Protein AF-A0A7J6SLQ9-F1 (afdb_monomer_lite)

Foldseek 3Di:
DDDDDDDDDDDDDDDDDDDDDDDDDPPVVVVVVVVVVVVVVVVVVVPPPDPVVPLLVVVVPPPDPPALQVLLCVLPVDDFLALCVLLSHLLVDDDDPVRSVVSLVSSCCSLPPVNRPHPRSVVSNVSSVVSNVQCPPPVNVCCCNVPLLVVLLVVLLVVQVVVQVVCVVVVHHRDDSDDSVSSVSSVVSSRVVSVVVVVVVVVVVVVVVVVVVVVVVVVVVVVVVVVVVVVVVVVVVVCPVVVVVVVVVVVVCVVVVVPPPPPPPDDDDPPPCPDDDDDDDDDDDDDDDDDDDDDDDDDDDDDDDDDDDDDDDDDDDDPDDDDDLLVQFFKKKKAQADFPDDLVNVQVLVVVQDVDRFDSVQKAFQAALVRTGLRMIMGGDSPGDQVSSQVSDDPRMHMDTDGPLSVVLVVLLSVLRRCQVVLLVVLLVVCVVNLLQKKKKAFAAQSDALVVVQVCLCVFQVFGADSSQKHFDADGSSRTHRMIIGRGPDSVSSVSCQVRQDQDWDANHNVPPPPRGTIGMHIDSDDDQDQDPDPDRPDPPPDDDDDDDD

Radius of gyration: 41.68 Å; chains: 1; bounding box: 118×100×103 Å

pLDDT: mean 72.01, std 23.41, range [25.25, 95.94]

Secondary structure (DSSP, 8-state):
--------------------------SHHHHHHHHHHHHHHHHHHHH---GGGGTGGGTT-SS-TT-HHHHHHHHHHS--S-HHHHHT--TTS---HHHHHHHHHHHHHHT-TTT---TTHHHHHHHHHHHHHHHH-HHHHHIIIIIIHHHHHHHHHHHHHHHHHHHHHTTPPPPPSSSHHHHHHHHHHHHHHHHHHHHHHHHHHHHHHHHHHHHHHHHHHHHHHHHHHHHHHHHHHHTHHHHHHHHHHHHHHHHTT------SS----------------------------------PPPPPPP------------------GGGG--EEEEES--TT--HHHHHHHHHTT--S---GGGEEEEE-TTS-EEEEEEEE-SSS-HHHHHTTS-TT-EEEEE-HHHHHHHHHHHHHHHTHHHHHHHHHHHTTT-GGGEEEEES--TT--HHHHHHHHHHHH-----GGGEEEEE-GGGPEEEEEEEE-SSHHHHHHHHHH-SSEEEESSGGGGGGG-EEEEEEE-PPP----SSSS---------PPP--

Sequence (550 aa):
MSSSSSATPPAGKTATNGSSSSPPESDAKTEDEFAHLMEMFEDEVNHLQTAKNKALHKRFAGKDNNDPNYQADRLTSKVFSSAYEVLLLDPTEEHTDKEIQKQYRRLSLLVHPDKCSHPKAAEAFQVLAKALKDINDPNYNDKYKEVIIPHAKKRVLKRRKKENVERMRDGKDPLDLEGEDFNNDVMNECEKILEKEKEDEEYANNTAQANDERLHTGAKRVAEERLQANRAKRRWEHGRDARAMGWRMFETNIRTKRFHDMSSHNIEREREHRAERDGRAEGGDTSPDVEEVSDWATREFPTHNLNPHVATQVPSIPTLDTFAITERQEALLIEKLPLETTAADVIELMSRVTREDISEDDVLLMRSSLGRFTGRCAVVNRLVTAERLQAVLPRDVYCRPLDAHDISLFVEQAERFHNLSTDLRRLAMACEGEVDRVVTLTGLPRTYGRGEVQEILKEHADVEVDPWDIVFRFQRKGHQSDTVYVLCKSVKDSVRVMEKVQEVAVPKRRAYGEVFGCAFVWASRQAIFVPSTGDEMDIALTKKSGPDSR

Structure (mmCIF, N/CA/C/O backbone):
data_AF-A0A7J6SLQ9-F1
#
_entry.id   AF-A0A7J6SLQ9-F1
#
loop_
_atom_site.group_PDB
_atom_site.id
_atom_site.type_symbol
_atom_site.label_atom_id
_atom_site.label_alt_id
_atom_site.label_comp_id
_atom_site.label_asym_id
_atom_site.label_entity_id
_atom_site.label_seq_id
_atom_site.pdbx_PDB_ins_code
_atom_site.Cartn_x
_atom_site.Cartn_y
_atom_site.Cartn_z
_atom_site.occupancy
_atom_site.B_iso_or_equiv
_atom_site.auth_seq_id
_atom_site.auth_comp_id
_atom_site.auth_asym_id
_atom_site.auth_atom_id
_atom_site.pdbx_PDB_model_num
ATOM 1 N N . MET A 1 1 ? -16.981 -69.633 -65.853 1.00 37.38 1 MET A N 1
ATOM 2 C CA . MET A 1 1 ? -15.917 -69.768 -64.838 1.00 37.38 1 MET A CA 1
ATOM 3 C C . MET A 1 1 ? -15.927 -68.491 -64.009 1.00 37.38 1 MET A C 1
ATOM 5 O O . MET A 1 1 ? -15.528 -67.458 -64.516 1.00 37.38 1 MET A O 1
ATOM 9 N N . SER A 1 2 ? -16.791 -68.472 -62.989 1.00 35.25 2 SER A N 1
ATOM 10 C CA . SER A 1 2 ? -16.397 -68.456 -61.562 1.00 35.25 2 SER A CA 1
ATOM 11 C C . SER A 1 2 ? -15.952 -67.051 -61.137 1.00 35.25 2 SER A C 1
ATOM 13 O O . SER A 1 2 ? -14.908 -66.605 -61.581 1.00 35.25 2 SER A O 1
ATOM 15 N N . SER A 1 3 ? -16.629 -66.259 -60.309 1.00 33.44 3 SER A N 1
ATOM 16 C CA . SER A 1 3 ? -17.875 -66.337 -59.523 1.00 33.44 3 SER A CA 1
ATOM 17 C C . SER A 1 3 ? -18.024 -64.911 -58.945 1.00 33.44 3 SER A C 1
ATOM 19 O O . SER A 1 3 ? -17.109 -64.456 -58.268 1.00 33.44 3 SER A O 1
ATOM 21 N N . SER A 1 4 ? -18.913 -64.072 -59.499 1.00 30.48 4 SER A N 1
ATOM 22 C CA . SER A 1 4 ? -20.165 -63.551 -58.887 1.00 30.48 4 SER A CA 1
ATOM 23 C C . SER A 1 4 ? -20.015 -63.031 -57.439 1.00 30.48 4 SER A C 1
ATOM 25 O O . SER A 1 4 ? -19.567 -63.784 -56.587 1.00 30.48 4 SER A O 1
ATOM 27 N N . SER A 1 5 ? -20.413 -61.810 -57.056 1.00 31.20 5 SER A N 1
ATOM 28 C CA . SER A 1 5 ? -21.583 -61.038 -57.514 1.00 31.20 5 SER A CA 1
ATOM 29 C C . SER A 1 5 ? -21.547 -59.558 -57.082 1.00 31.20 5 SER A C 1
ATOM 31 O O . SER A 1 5 ? -20.972 -59.189 -56.063 1.00 31.20 5 SER A O 1
ATOM 33 N N . SER A 1 6 ? -22.217 -58.746 -57.896 1.00 28.55 6 SER A N 1
ATOM 34 C CA . SER A 1 6 ? -22.425 -57.296 -57.886 1.00 28.55 6 SER A CA 1
ATOM 35 C C . SER A 1 6 ? -23.699 -56.838 -57.149 1.00 28.55 6 SER A C 1
ATOM 37 O O . SER A 1 6 ? -24.655 -57.598 -57.092 1.00 28.55 6 SER A O 1
ATOM 39 N N . ALA A 1 7 ? -23.712 -55.561 -56.731 1.00 30.98 7 ALA A N 1
ATOM 40 C CA . ALA A 1 7 ? -24.799 -54.556 -56.776 1.00 30.98 7 ALA A CA 1
ATOM 41 C C . ALA A 1 7 ? -26.276 -54.942 -56.510 1.00 30.98 7 ALA A C 1
ATOM 43 O O . ALA A 1 7 ? -26.809 -55.787 -57.217 1.00 30.98 7 ALA A O 1
ATOM 44 N N . THR A 1 8 ? -26.988 -54.171 -55.659 1.00 32.34 8 THR A N 1
ATOM 45 C CA . THR A 1 8 ? -28.321 -53.526 -55.914 1.00 32.34 8 THR A CA 1
ATOM 46 C C . THR A 1 8 ? -28.844 -52.717 -54.686 1.00 32.34 8 THR A C 1
ATOM 48 O O . THR A 1 8 ? -28.260 -52.861 -53.614 1.00 32.34 8 THR A O 1
ATOM 51 N N . PRO A 1 9 ? -29.846 -51.799 -54.829 1.00 37.66 9 PRO A N 1
ATOM 52 C CA . PRO A 1 9 ? -29.871 -50.473 -54.181 1.00 37.66 9 PRO A CA 1
ATOM 53 C C . PRO A 1 9 ? -31.198 -50.173 -53.391 1.00 37.66 9 PRO A C 1
ATOM 55 O O . PRO A 1 9 ? -31.585 -51.010 -52.586 1.00 37.66 9 PRO A O 1
ATOM 58 N N . PRO A 1 10 ? -31.890 -49.011 -53.522 1.00 47.56 10 PRO A N 1
ATOM 59 C CA . PRO A 1 10 ? -32.104 -47.976 -52.494 1.00 47.56 10 PRO A CA 1
ATOM 60 C C . PRO A 1 10 ? -33.532 -47.920 -51.883 1.00 47.56 10 PRO A C 1
ATOM 62 O O . PRO A 1 10 ? -34.496 -48.331 -52.523 1.00 47.56 10 PRO A O 1
ATOM 65 N N . ALA A 1 11 ? -33.718 -47.302 -50.703 1.00 30.06 11 ALA A N 1
ATOM 66 C CA . ALA A 1 11 ? -35.043 -46.887 -50.205 1.00 30.06 11 ALA A CA 1
ATOM 67 C C . ALA A 1 11 ? -34.958 -45.845 -49.070 1.00 30.06 11 ALA A C 1
ATOM 69 O O . ALA A 1 11 ? -34.209 -46.030 -48.117 1.00 30.06 11 ALA A O 1
ATOM 70 N N . GLY A 1 12 ? -35.770 -44.783 -49.157 1.00 27.78 12 GLY A N 1
ATOM 71 C CA . GLY A 1 12 ? -35.975 -43.808 -48.076 1.00 27.78 12 GLY A CA 1
ATOM 72 C C . GLY A 1 12 ? -36.432 -42.429 -48.558 1.00 27.78 12 GLY A C 1
ATOM 73 O O . GLY A 1 12 ? -35.689 -41.463 -48.460 1.00 27.78 12 GLY A O 1
ATOM 74 N N . LYS A 1 13 ? -37.637 -42.351 -49.133 1.00 29.16 13 LYS A N 1
ATOM 75 C CA . LYS A 1 13 ? -38.276 -41.121 -49.631 1.00 29.16 13 LYS A CA 1
ATOM 76 C C . LYS A 1 13 ? -38.706 -40.210 -48.470 1.00 29.16 13 LYS A C 1
ATOM 78 O O . LYS A 1 13 ? -39.465 -40.658 -47.618 1.00 29.16 13 LYS A O 1
ATOM 83 N N . THR A 1 14 ? -38.348 -38.928 -48.505 1.00 28.67 14 THR A N 1
ATOM 84 C CA . THR A 1 14 ? -39.073 -37.852 -47.808 1.00 28.67 14 THR A CA 1
ATOM 85 C C . THR A 1 14 ? -39.909 -37.100 -48.841 1.00 28.67 14 THR A C 1
ATOM 87 O O . THR A 1 14 ? -39.394 -36.348 -49.662 1.00 28.67 14 THR A O 1
ATOM 90 N N . ALA A 1 15 ? -41.214 -37.367 -48.839 1.00 28.67 15 ALA A N 1
ATOM 91 C CA . ALA A 1 15 ? -42.203 -36.629 -49.609 1.00 28.67 15 ALA A CA 1
ATOM 92 C C . ALA A 1 15 ? -43.132 -35.899 -48.639 1.00 28.67 15 ALA A C 1
ATOM 94 O O . ALA A 1 15 ? -43.630 -36.463 -47.667 1.00 28.67 15 ALA A O 1
ATOM 95 N N . THR A 1 16 ? -43.320 -34.628 -48.949 1.00 29.75 16 THR A N 1
ATOM 96 C CA . THR A 1 16 ? -44.293 -33.679 -48.425 1.00 29.75 16 THR A CA 1
ATOM 97 C C . THR A 1 16 ? -45.729 -34.196 -48.528 1.00 29.75 16 THR A C 1
ATOM 99 O O . THR A 1 16 ? -46.091 -34.745 -49.564 1.00 29.75 16 THR A O 1
ATOM 102 N N . ASN A 1 17 ? -46.560 -33.901 -47.528 1.00 26.70 17 ASN A N 1
ATOM 103 C CA . ASN A 1 17 ? -47.998 -33.681 -47.692 1.00 26.70 17 ASN A CA 1
ATOM 104 C C . ASN A 1 17 ? -48.454 -32.688 -46.617 1.00 26.70 17 ASN A C 1
ATOM 106 O O . ASN A 1 17 ? -48.254 -32.926 -45.428 1.00 26.70 17 ASN A O 1
ATOM 110 N N . GLY A 1 18 ? -49.027 -31.563 -47.040 1.00 27.08 18 GLY A N 1
ATOM 111 C CA . GLY A 1 18 ? -49.748 -30.653 -46.157 1.00 27.08 18 GLY A CA 1
ATOM 112 C C . GLY A 1 18 ? -51.242 -30.968 -46.151 1.00 27.08 18 GLY A C 1
ATOM 113 O O . GLY A 1 18 ? -51.767 -31.376 -47.181 1.00 27.08 18 GLY A O 1
ATOM 114 N N . SER A 1 19 ? -51.907 -30.731 -45.018 1.00 25.25 19 SER A N 1
ATOM 115 C CA . SER A 1 19 ? -53.200 -30.029 -44.929 1.00 25.25 19 SER A CA 1
ATOM 116 C C . SER A 1 19 ? -53.702 -29.977 -43.477 1.00 25.25 19 SER A C 1
ATOM 118 O O . SER A 1 19 ? -53.800 -31.014 -42.833 1.00 25.25 19 SER A O 1
ATOM 120 N N . SER A 1 20 ? -54.074 -28.765 -43.040 1.00 27.73 20 SER A N 1
ATOM 121 C CA . SER A 1 20 ? -55.211 -28.414 -42.160 1.00 27.73 20 SER A CA 1
ATOM 122 C C . SER A 1 20 ? -55.426 -29.130 -40.813 1.00 27.73 20 SER A C 1
ATOM 124 O O . SER A 1 20 ? -55.795 -30.297 -40.809 1.00 27.73 20 SER A O 1
ATOM 126 N N . SER A 1 21 ? -55.418 -28.365 -39.707 1.00 27.75 21 SER A N 1
ATOM 127 C CA . SER A 1 21 ? -56.612 -28.067 -38.872 1.00 27.75 21 SER A CA 1
ATOM 128 C C . SER A 1 21 ? -56.233 -27.519 -37.478 1.00 27.75 21 SER A C 1
ATOM 130 O O . SER A 1 21 ? -55.506 -28.193 -36.762 1.00 27.75 21 SER A O 1
ATOM 132 N N . SER A 1 22 ? -56.755 -26.326 -37.155 1.00 29.47 22 SER A N 1
ATOM 133 C CA . SER A 1 22 ? -57.173 -25.702 -35.870 1.00 29.47 22 SER A CA 1
ATOM 134 C C . SER A 1 22 ? -56.477 -25.997 -34.509 1.00 29.47 22 SER A C 1
ATOM 136 O O . SER A 1 22 ? -56.066 -27.122 -34.251 1.00 29.47 22 SER A O 1
ATOM 138 N N . PRO A 1 23 ? -56.398 -24.997 -33.594 1.00 33.97 23 PRO A N 1
ATOM 139 C CA . PRO A 1 23 ? -55.606 -25.056 -32.355 1.00 33.97 23 PRO A CA 1
ATOM 140 C C . PRO A 1 23 ? -56.322 -25.786 -31.198 1.00 33.97 23 PRO A C 1
ATOM 142 O O . PRO A 1 23 ? -57.555 -25.793 -31.174 1.00 33.97 23 PRO A O 1
ATOM 145 N N . PRO A 1 24 ? -55.592 -26.366 -30.219 1.00 31.72 24 PRO A N 1
ATOM 146 C CA . PRO A 1 24 ? -56.191 -26.947 -29.027 1.00 31.72 24 PRO A CA 1
ATOM 147 C C . PRO A 1 24 ? -56.418 -25.895 -27.932 1.00 31.72 24 PRO A C 1
ATOM 149 O O . PRO A 1 24 ? -55.663 -24.948 -27.738 1.00 31.72 24 PRO A O 1
ATOM 152 N N . GLU A 1 25 ? -57.512 -26.123 -27.229 1.00 38.69 25 GLU A N 1
ATOM 153 C CA . GLU A 1 25 ? -58.304 -25.234 -26.392 1.00 38.69 25 GLU A CA 1
ATOM 154 C C . GLU A 1 25 ? -57.965 -25.472 -24.904 1.00 38.69 25 GLU A C 1
ATOM 156 O O . GLU A 1 25 ? -58.794 -25.970 -24.142 1.00 38.69 25 GLU A O 1
ATOM 161 N N . SER A 1 26 ? -56.713 -25.213 -24.492 1.00 37.06 26 SER A N 1
ATOM 162 C CA . SER A 1 26 ? -56.235 -25.569 -23.136 1.00 37.06 26 SER A CA 1
ATOM 163 C C . SER A 1 26 ? -55.724 -24.428 -22.250 1.00 37.06 26 SER A C 1
ATOM 165 O O . SER A 1 26 ? -55.569 -24.665 -21.057 1.00 37.06 26 SER A O 1
ATOM 167 N N . ASP A 1 27 ? -55.524 -23.211 -22.764 1.00 38.69 27 ASP A N 1
ATOM 168 C CA . ASP A 1 27 ? -54.901 -22.125 -21.977 1.00 38.69 27 ASP A CA 1
ATOM 169 C C . ASP A 1 27 ? -55.907 -21.243 -21.206 1.00 38.69 27 ASP A C 1
ATOM 171 O O . ASP A 1 27 ? -55.551 -20.607 -20.216 1.00 38.69 27 ASP A O 1
ATOM 175 N N . ALA A 1 28 ? -57.192 -21.264 -21.581 1.00 38.34 28 ALA A N 1
ATOM 176 C CA . ALA A 1 28 ? -58.202 -20.367 -21.007 1.00 38.34 28 ALA A CA 1
ATOM 177 C C . ALA A 1 28 ? -58.614 -20.718 -19.561 1.00 38.34 28 ALA A C 1
ATOM 179 O O . ALA A 1 28 ? -58.970 -19.838 -18.785 1.00 38.34 28 ALA A O 1
ATOM 180 N N . LYS A 1 29 ? -58.537 -21.995 -19.155 1.00 36.66 29 LYS A N 1
ATOM 181 C CA . LYS A 1 29 ? -58.973 -22.408 -17.803 1.00 36.66 29 LYS A CA 1
ATOM 182 C C . LYS A 1 29 ? -57.996 -21.996 -16.702 1.00 36.66 29 LYS A C 1
ATOM 184 O O . LYS A 1 29 ? -58.421 -21.746 -15.582 1.00 36.66 29 LYS A O 1
ATOM 189 N N . THR A 1 30 ? -56.709 -21.896 -17.020 1.00 44.22 30 THR A N 1
ATOM 190 C CA . THR A 1 30 ? -55.670 -21.443 -16.084 1.00 44.22 30 THR A CA 1
ATOM 191 C C . THR A 1 30 ? -55.667 -19.929 -15.886 1.00 44.22 30 THR A C 1
ATOM 193 O O . THR A 1 30 ? -55.336 -19.469 -14.797 1.00 44.22 30 THR A O 1
ATOM 196 N N . GLU A 1 31 ? -56.060 -19.153 -16.901 1.00 43.75 31 GLU A N 1
ATOM 197 C CA . GLU A 1 31 ? -56.181 -17.693 -16.793 1.00 43.75 31 GLU A CA 1
ATOM 198 C C . GLU A 1 31 ? -57.428 -17.277 -16.003 1.00 43.75 31 GLU A C 1
ATOM 200 O O . GLU A 1 31 ? -57.328 -16.390 -15.159 1.00 43.75 31 GLU A O 1
ATOM 205 N N . ASP A 1 32 ? -58.559 -17.968 -16.180 1.00 45.91 32 ASP A N 1
ATOM 206 C CA . ASP A 1 32 ? -59.790 -17.704 -15.420 1.00 45.91 32 ASP A CA 1
ATOM 207 C C . ASP A 1 32 ? -59.659 -18.094 -13.936 1.00 45.91 32 ASP A C 1
ATOM 209 O O . ASP A 1 32 ? -60.123 -17.366 -13.056 1.00 45.91 32 ASP A O 1
ATOM 213 N N . GLU A 1 33 ? -58.970 -19.199 -13.623 1.00 45.44 33 GLU A N 1
ATOM 214 C CA . GLU A 1 33 ? -58.653 -19.570 -12.235 1.00 45.44 33 GLU A CA 1
ATOM 215 C C . GLU A 1 33 ? -57.690 -18.564 -11.581 1.00 45.44 33 GLU A C 1
ATOM 217 O O . GLU A 1 33 ? -57.849 -18.232 -10.406 1.00 45.44 33 GLU A O 1
ATOM 222 N N . PHE A 1 34 ? -56.726 -18.027 -12.336 1.00 41.38 34 PHE A N 1
ATOM 223 C CA . PHE A 1 34 ? -55.792 -17.002 -11.859 1.00 41.38 34 PHE A CA 1
ATOM 224 C C . PHE A 1 34 ? -56.463 -15.628 -11.693 1.00 41.38 34 PHE A C 1
ATOM 226 O O . PHE A 1 34 ? -56.174 -14.917 -10.730 1.00 41.38 34 PHE A O 1
ATOM 233 N N . ALA A 1 35 ? -57.393 -15.269 -12.582 1.00 50.38 35 ALA A N 1
ATOM 234 C CA . ALA A 1 35 ? -58.193 -14.050 -12.497 1.00 50.38 35 ALA A CA 1
ATOM 235 C C . ALA A 1 35 ? -59.169 -14.094 -11.313 1.00 50.38 35 ALA A C 1
ATOM 237 O O . ALA A 1 35 ? -59.235 -13.134 -10.551 1.00 50.38 35 ALA A O 1
ATOM 238 N N . HIS A 1 36 ? -59.845 -15.225 -11.090 1.00 47.88 36 HIS A N 1
ATOM 239 C CA . HIS A 1 36 ? -60.735 -15.420 -9.943 1.00 47.88 36 HIS A CA 1
ATOM 240 C C . HIS A 1 36 ? -59.970 -15.412 -8.610 1.00 47.88 36 HIS A C 1
ATOM 242 O O . HIS A 1 36 ? -60.422 -14.828 -7.626 1.00 47.88 36 HIS A O 1
ATOM 248 N N . LEU A 1 37 ? -58.764 -15.992 -8.586 1.00 48.84 37 LEU A N 1
ATOM 249 C CA . LEU A 1 37 ? -57.881 -15.950 -7.422 1.00 48.84 37 LEU A CA 1
ATOM 250 C C . LEU A 1 37 ? -57.329 -14.538 -7.166 1.00 48.84 37 LEU A C 1
ATOM 252 O O . LEU A 1 37 ? -57.128 -14.184 -6.011 1.00 48.84 37 LEU A O 1
ATOM 256 N N . MET A 1 38 ? -57.126 -13.723 -8.208 1.00 49.00 38 MET A N 1
ATOM 257 C CA . MET A 1 38 ? -56.765 -12.302 -8.091 1.00 49.00 38 MET A CA 1
ATOM 258 C C . MET A 1 38 ? -57.944 -11.422 -7.656 1.00 49.00 38 MET A C 1
ATOM 260 O O . MET A 1 38 ? -57.735 -10.518 -6.856 1.00 49.00 38 MET A O 1
ATOM 264 N N . GLU A 1 39 ? -59.168 -11.703 -8.104 1.00 49.41 39 GLU A N 1
ATOM 265 C CA . GLU A 1 39 ? -60.392 -10.988 -7.704 1.00 49.41 39 GLU A CA 1
ATOM 266 C C . GLU A 1 39 ? -60.728 -11.246 -6.224 1.00 49.41 39 GLU A C 1
ATOM 268 O O . GLU A 1 39 ? -60.928 -10.310 -5.451 1.00 49.41 39 GLU A O 1
ATOM 273 N N . MET A 1 40 ? -60.642 -12.507 -5.777 1.00 51.09 40 MET A N 1
ATOM 274 C CA . MET A 1 40 ? -60.767 -12.868 -4.357 1.00 51.09 40 MET A CA 1
ATOM 275 C C . MET A 1 40 ? -59.678 -12.226 -3.474 1.00 51.09 40 MET A C 1
ATOM 277 O O . MET A 1 40 ? -59.889 -12.019 -2.279 1.00 51.09 40 MET A O 1
ATOM 281 N N . PHE A 1 41 ? -58.516 -11.901 -4.050 1.00 48.88 41 PHE A N 1
ATOM 282 C CA . PHE A 1 41 ? -57.381 -11.286 -3.355 1.00 48.88 41 PHE A CA 1
ATOM 283 C C . PHE A 1 41 ? -57.448 -9.748 -3.349 1.00 48.88 41 PHE A C 1
ATOM 285 O O . PHE A 1 41 ? -56.983 -9.116 -2.399 1.00 48.88 41 PHE A O 1
ATOM 292 N N . GLU A 1 42 ? -58.052 -9.130 -4.370 1.00 47.66 42 GLU A N 1
ATOM 293 C CA . GLU A 1 42 ? -58.344 -7.689 -4.419 1.00 47.66 42 GLU A CA 1
ATOM 294 C C . GLU A 1 42 ? -59.313 -7.274 -3.294 1.00 47.66 42 GLU A C 1
ATOM 296 O O . GLU A 1 42 ? -59.108 -6.235 -2.656 1.00 47.66 42 GLU A O 1
ATOM 301 N N . ASP A 1 43 ? -60.280 -8.130 -2.954 1.00 44.03 43 ASP A N 1
ATOM 302 C CA . ASP A 1 43 ? -61.173 -7.935 -1.803 1.00 44.03 43 ASP A CA 1
ATOM 303 C C . ASP A 1 43 ? -60.448 -8.072 -0.447 1.00 44.03 43 ASP A C 1
ATOM 305 O O . ASP A 1 43 ? -60.719 -7.315 0.494 1.00 44.03 43 ASP A O 1
ATOM 309 N N . GLU A 1 44 ? -59.463 -8.971 -0.342 1.00 42.38 44 GLU A N 1
ATOM 310 C CA . GLU A 1 44 ? -58.672 -9.182 0.881 1.00 42.38 44 GLU A CA 1
ATOM 311 C C . GLU A 1 44 ? -57.667 -8.036 1.133 1.00 42.38 44 GLU A C 1
ATOM 313 O O . GLU A 1 44 ? -57.471 -7.590 2.271 1.00 42.38 44 GLU A O 1
ATOM 318 N N . VAL A 1 45 ? -57.064 -7.490 0.070 1.00 46.66 45 VAL A N 1
ATOM 319 C CA . VAL A 1 45 ? -56.114 -6.363 0.136 1.00 46.66 45 VAL A CA 1
ATOM 320 C C . VAL A 1 45 ? -56.815 -5.041 0.469 1.00 46.66 45 VAL A C 1
ATOM 322 O O . VAL A 1 45 ? -56.251 -4.233 1.214 1.00 46.66 45 VAL A O 1
ATOM 325 N N . ASN A 1 46 ? -58.057 -4.838 0.017 1.00 45.28 46 ASN A N 1
ATOM 326 C CA . ASN A 1 46 ? -58.855 -3.656 0.364 1.00 45.28 46 ASN A CA 1
ATOM 327 C C . ASN A 1 46 ? -59.294 -3.629 1.844 1.00 45.28 46 ASN A C 1
ATOM 329 O O . ASN A 1 46 ? -59.515 -2.549 2.395 1.00 45.28 46 ASN A O 1
ATOM 333 N N . HIS A 1 47 ? -59.365 -4.783 2.521 1.00 46.00 47 HIS A N 1
ATOM 334 C CA . HIS A 1 47 ? -59.763 -4.884 3.935 1.00 46.00 47 HIS A CA 1
ATOM 335 C C . HIS A 1 47 ? -58.601 -4.830 4.949 1.00 46.00 47 HIS A C 1
ATOM 337 O O . HIS A 1 47 ? -58.829 -4.694 6.154 1.00 46.00 47 HIS A O 1
ATOM 343 N N . LEU A 1 48 ? -57.340 -4.881 4.507 1.00 44.25 48 LEU A N 1
ATOM 344 C CA . LEU A 1 48 ? -56.166 -4.945 5.390 1.00 44.25 48 LEU A CA 1
ATOM 345 C C . LEU A 1 48 ? -55.548 -3.566 5.689 1.00 44.25 48 LEU A C 1
ATOM 347 O O . LEU A 1 48 ? -54.376 -3.307 5.411 1.00 44.25 48 LEU A O 1
ATOM 351 N N . GLN A 1 49 ? -56.291 -2.690 6.373 1.00 45.97 49 GLN A N 1
ATOM 352 C CA . GLN A 1 49 ? -55.678 -1.583 7.122 1.00 45.97 49 GLN A CA 1
ATOM 353 C C . GLN A 1 49 ? -55.141 -2.087 8.470 1.00 45.97 49 GLN A C 1
ATOM 355 O O . GLN A 1 49 ? -55.751 -1.903 9.521 1.00 45.97 49 GLN A O 1
ATOM 360 N N . THR A 1 50 ? -53.974 -2.736 8.469 1.00 41.44 50 THR A N 1
ATOM 361 C CA . THR A 1 50 ? -53.292 -3.086 9.724 1.00 41.44 50 THR A CA 1
ATOM 362 C C . THR A 1 50 ? -52.476 -1.897 10.236 1.00 41.44 50 THR A C 1
ATOM 364 O O . THR A 1 50 ? -51.631 -1.348 9.529 1.00 41.44 50 THR A O 1
ATOM 367 N N . ALA A 1 51 ? -52.683 -1.529 11.503 1.00 41.59 51 ALA A N 1
ATOM 368 C CA . ALA A 1 51 ? -52.088 -0.371 12.183 1.00 41.59 51 ALA A CA 1
ATOM 369 C C . ALA A 1 51 ? -50.539 -0.320 12.224 1.00 41.59 51 ALA A C 1
ATOM 371 O O . ALA A 1 51 ? -49.981 0.686 12.655 1.00 41.59 51 ALA A O 1
ATOM 372 N N . LYS A 1 52 ? -49.840 -1.370 11.768 1.00 41.88 52 LYS A N 1
ATOM 373 C CA . LYS A 1 52 ? -48.373 -1.508 11.806 1.00 41.88 52 LYS A CA 1
ATOM 374 C C . LYS A 1 52 ? -47.634 -0.906 10.598 1.00 41.88 52 LYS A C 1
ATOM 376 O O . LYS A 1 52 ? -46.457 -0.612 10.717 1.00 41.88 52 LYS A O 1
ATOM 381 N N . ASN A 1 53 ? -48.317 -0.604 9.488 1.00 42.56 53 ASN A N 1
ATOM 382 C CA . ASN A 1 53 ? -47.713 0.038 8.298 1.00 42.56 53 ASN A CA 1
ATOM 383 C C . ASN A 1 53 ? -47.591 1.577 8.397 1.00 42.56 53 ASN A C 1
ATOM 385 O O . ASN A 1 53 ? -47.329 2.263 7.409 1.00 42.56 53 ASN A O 1
ATOM 389 N N . LYS A 1 54 ? -47.840 2.148 9.580 1.00 43.12 54 LYS A N 1
ATOM 390 C CA . LYS A 1 54 ? -48.056 3.591 9.771 1.00 43.12 54 LYS A CA 1
ATOM 391 C C . LYS A 1 54 ? -46.756 4.411 9.837 1.00 43.12 54 LYS A C 1
ATOM 393 O O . LYS A 1 54 ? -46.786 5.594 9.512 1.00 43.12 54 LYS A O 1
ATOM 398 N N . ALA A 1 55 ? -45.638 3.789 10.218 1.00 43.88 55 ALA A N 1
ATOM 399 C CA . ALA A 1 55 ? -44.358 4.462 10.466 1.00 43.88 55 ALA A CA 1
ATOM 400 C C . ALA A 1 55 ? -43.642 4.902 9.170 1.00 43.88 55 ALA A C 1
ATOM 402 O O . ALA A 1 55 ? -43.242 6.056 9.036 1.00 43.88 55 ALA A O 1
ATOM 403 N N . LEU A 1 56 ? -43.568 4.037 8.149 1.00 42.81 56 LEU A N 1
ATOM 404 C CA . LEU A 1 56 ? -42.847 4.348 6.902 1.00 42.81 56 LEU A CA 1
ATOM 405 C C . LEU A 1 56 ? -43.653 5.231 5.927 1.00 42.81 56 LEU A C 1
ATOM 407 O O . LEU A 1 56 ? -43.079 6.022 5.178 1.00 42.81 56 LEU A O 1
ATOM 411 N N . HIS A 1 57 ? -44.991 5.173 5.981 1.00 4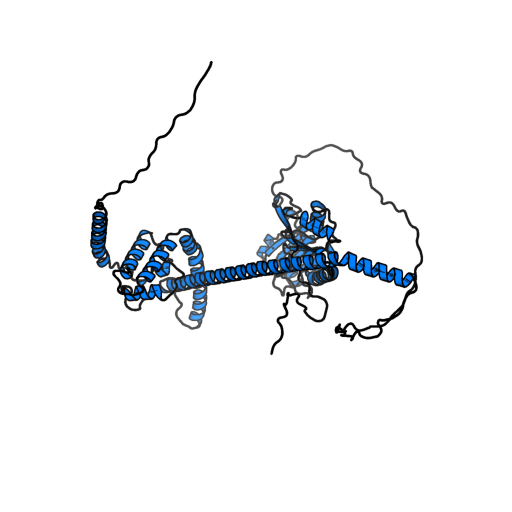7.59 57 HIS A N 1
ATOM 412 C CA . HIS A 1 57 ? -45.882 6.086 5.241 1.00 47.59 57 HIS A CA 1
ATOM 413 C C . HIS A 1 57 ? -45.722 7.561 5.660 1.00 47.59 57 HIS A C 1
ATOM 415 O O . HIS A 1 57 ? -46.149 8.449 4.927 1.00 47.59 57 HIS A O 1
ATOM 421 N N . LYS A 1 58 ? -45.080 7.836 6.803 1.00 44.47 58 LYS A N 1
ATOM 422 C CA . LYS A 1 58 ? -44.850 9.187 7.327 1.00 44.47 58 LYS A CA 1
ATOM 423 C C . LYS A 1 58 ? -43.612 9.878 6.732 1.00 44.47 58 LYS A C 1
ATOM 425 O O . LYS A 1 58 ? -43.592 11.102 6.665 1.00 44.47 58 LYS A O 1
ATOM 430 N N . ARG A 1 59 ? -42.607 9.137 6.237 1.00 44.81 59 ARG A N 1
ATOM 431 C CA . ARG A 1 59 ? -41.464 9.723 5.494 1.00 44.81 59 ARG A CA 1
ATOM 432 C C . ARG A 1 59 ? -41.872 10.276 4.136 1.00 44.81 59 ARG A C 1
ATOM 434 O O . ARG A 1 59 ? -41.371 11.307 3.708 1.00 44.81 59 ARG A O 1
ATOM 441 N N . PHE A 1 60 ? -42.798 9.583 3.485 1.00 46.16 60 PHE A N 1
ATOM 442 C CA . PHE A 1 60 ? -43.429 9.997 2.239 1.00 46.16 60 PHE A CA 1
ATOM 443 C C . PHE A 1 60 ? -44.742 10.730 2.540 1.00 46.16 60 PHE A C 1
ATOM 445 O O . PHE A 1 60 ? -45.752 10.489 1.891 1.00 46.16 60 PHE A O 1
ATOM 452 N N . ALA A 1 61 ? -44.750 11.604 3.555 1.00 40.66 61 ALA A N 1
ATOM 453 C CA . ALA A 1 61 ? -45.878 12.475 3.894 1.00 40.66 61 ALA A CA 1
ATOM 454 C C . ALA A 1 61 ? -46.015 13.649 2.902 1.00 40.66 61 ALA A C 1
ATOM 456 O O . ALA A 1 61 ? -46.176 14.807 3.282 1.00 40.66 61 ALA A O 1
ATOM 457 N N . GLY A 1 62 ? -45.952 13.332 1.611 1.00 40.94 62 GLY A N 1
ATOM 458 C CA . GLY A 1 62 ? -46.598 14.075 0.544 1.00 40.94 62 GLY A CA 1
ATOM 459 C C . GLY A 1 62 ? -47.736 13.195 0.043 1.00 40.94 62 GLY A C 1
ATOM 460 O O . GLY A 1 62 ? -47.548 11.994 -0.101 1.00 40.94 62 GLY A O 1
ATOM 461 N N . LYS A 1 63 ? -48.921 13.784 -0.112 1.00 47.97 63 LYS A N 1
ATOM 462 C CA . LYS A 1 63 ? -50.165 13.178 -0.610 1.00 47.97 63 LYS A CA 1
ATOM 463 C C . LYS A 1 63 ? -49.967 11.894 -1.445 1.00 47.97 63 LYS A C 1
ATOM 465 O O . LYS A 1 63 ? -49.266 11.900 -2.446 1.00 47.97 63 LYS A O 1
ATOM 470 N N . ASP A 1 64 ? -50.670 10.846 -1.018 1.00 54.41 64 ASP A N 1
ATOM 471 C CA . ASP A 1 64 ? -51.105 9.720 -1.847 1.00 54.41 64 ASP A CA 1
ATOM 472 C C . ASP A 1 64 ? -50.036 8.675 -2.240 1.00 54.41 64 ASP A C 1
ATOM 474 O O . ASP A 1 64 ? -49.895 8.304 -3.396 1.00 54.41 64 ASP A O 1
ATOM 478 N N . ASN A 1 65 ? -49.371 8.041 -1.261 1.00 60.34 65 ASN A N 1
ATOM 479 C CA . ASN A 1 65 ? -48.573 6.813 -1.498 1.00 60.34 65 ASN A CA 1
ATOM 480 C C . ASN A 1 65 ? -49.359 5.651 -2.147 1.00 60.34 65 ASN A C 1
ATOM 482 O O . ASN A 1 65 ? -48.757 4.661 -2.559 1.00 60.34 65 ASN A O 1
ATOM 486 N N . ASN A 1 66 ? -50.686 5.744 -2.202 1.00 66.00 66 ASN A N 1
ATOM 487 C CA . ASN A 1 66 ? -51.566 4.799 -2.883 1.00 66.00 66 ASN A CA 1
ATOM 488 C C . ASN A 1 66 ? -52.029 5.290 -4.266 1.00 66.00 66 ASN A C 1
ATOM 490 O O . ASN A 1 66 ? -52.793 4.573 -4.902 1.00 66.00 66 ASN A O 1
ATOM 494 N N . ASP A 1 67 ? -51.615 6.474 -4.725 1.00 79.69 67 ASP A N 1
ATOM 495 C CA . ASP A 1 67 ? -51.933 6.952 -6.070 1.00 79.69 67 ASP A CA 1
ATOM 496 C C . ASP A 1 67 ? -51.051 6.237 -7.116 1.00 79.69 67 ASP A C 1
ATOM 498 O O . ASP A 1 67 ? -49.816 6.314 -7.040 1.00 79.69 67 ASP A O 1
ATOM 502 N N . PRO A 1 68 ? -51.660 5.541 -8.098 1.00 77.50 68 PRO A N 1
ATOM 503 C CA . PRO A 1 68 ? -50.958 4.901 -9.209 1.00 77.50 68 PRO A CA 1
ATOM 504 C C . PRO A 1 68 ? -49.995 5.828 -9.958 1.00 77.50 68 PRO A C 1
ATOM 506 O O . PRO A 1 68 ? -48.884 5.415 -10.300 1.00 77.50 68 PRO A O 1
ATOM 509 N N . ASN A 1 69 ? -50.396 7.084 -10.190 1.00 81.56 69 ASN A N 1
ATOM 510 C CA . ASN A 1 69 ? -49.592 8.030 -10.965 1.00 81.56 69 ASN A CA 1
ATOM 511 C C . ASN A 1 69 ? -48.379 8.510 -10.166 1.00 81.56 69 ASN A C 1
ATOM 513 O O . ASN A 1 69 ? -47.260 8.460 -10.673 1.00 81.56 69 ASN A O 1
ATOM 517 N N . TYR A 1 70 ? -48.569 8.871 -8.893 1.00 85.06 70 TYR A N 1
ATOM 518 C CA . TYR A 1 70 ? -47.467 9.227 -7.998 1.00 85.06 70 TYR A CA 1
ATOM 519 C C . TYR A 1 70 ? -46.404 8.123 -7.888 1.00 85.06 70 TYR A C 1
ATOM 521 O O . TYR A 1 70 ? -45.206 8.408 -7.946 1.00 85.06 70 TYR A O 1
ATOM 529 N N . GLN A 1 71 ? -46.812 6.853 -7.757 1.00 82.94 71 GLN A N 1
ATOM 530 C CA . GLN A 1 71 ? -45.853 5.744 -7.681 1.00 82.94 71 GLN A CA 1
ATOM 531 C C . GLN A 1 71 ? -45.101 5.532 -8.998 1.00 82.94 71 GLN A C 1
ATOM 533 O O . GLN A 1 71 ? -43.895 5.279 -8.972 1.00 82.94 71 GLN A O 1
ATOM 538 N N . ALA A 1 72 ? -45.775 5.675 -10.141 1.00 84.38 72 ALA A N 1
ATOM 539 C CA . ALA A 1 72 ? -45.119 5.602 -11.442 1.00 84.38 72 ALA A CA 1
ATOM 540 C C . ALA A 1 72 ? -44.094 6.739 -11.620 1.00 84.38 72 ALA A C 1
ATOM 542 O O . ALA A 1 72 ? -42.952 6.483 -11.998 1.00 84.38 72 ALA A O 1
ATOM 543 N N . ASP A 1 73 ? -44.451 7.975 -11.264 1.00 85.56 73 ASP A N 1
ATOM 544 C CA . ASP A 1 73 ? -43.540 9.122 -11.330 1.00 85.56 73 ASP A CA 1
ATOM 545 C C . ASP A 1 73 ? -42.353 8.989 -10.375 1.00 85.56 73 ASP A C 1
ATOM 547 O O . ASP A 1 73 ? -41.211 9.252 -10.756 1.00 85.56 73 ASP A O 1
ATOM 551 N N . ARG A 1 74 ? -42.579 8.528 -9.142 1.00 87.38 74 ARG A N 1
ATOM 552 C CA . ARG A 1 74 ? -41.508 8.251 -8.177 1.00 87.38 74 ARG A CA 1
ATOM 553 C C . ARG A 1 74 ? -40.500 7.252 -8.744 1.00 87.38 74 ARG A C 1
ATOM 555 O O . ARG A 1 74 ? -39.298 7.494 -8.663 1.00 87.38 74 ARG A O 1
ATOM 562 N N . LEU A 1 75 ? -40.985 6.139 -9.293 1.00 86.12 75 LEU A N 1
ATOM 563 C CA . LEU A 1 75 ? -40.136 5.048 -9.770 1.00 86.12 75 LEU A CA 1
ATOM 564 C C . LEU A 1 75 ? -39.358 5.401 -11.042 1.00 86.12 75 LEU A C 1
ATOM 566 O O . LEU A 1 75 ? -38.294 4.830 -11.267 1.00 86.12 75 LEU A O 1
ATOM 570 N N . THR A 1 76 ? -39.850 6.347 -11.845 1.00 86.50 76 THR A N 1
ATOM 571 C CA . THR A 1 76 ? -39.178 6.764 -13.085 1.00 86.50 76 THR A CA 1
ATOM 572 C C . THR A 1 76 ? -38.378 8.068 -12.957 1.00 86.50 76 THR A C 1
ATOM 574 O O . THR A 1 76 ? -37.498 8.332 -13.772 1.00 86.50 76 THR A O 1
ATOM 577 N N . SER A 1 77 ? -38.651 8.919 -11.964 1.00 84.56 77 SER A N 1
ATOM 578 C CA . SER A 1 77 ? -37.979 10.226 -11.823 1.00 84.56 77 SER A CA 1
ATOM 579 C C . SER A 1 77 ? -36.567 10.155 -11.236 1.00 84.56 77 SER A C 1
ATOM 581 O O . SER A 1 77 ? -35.772 11.066 -11.470 1.00 84.56 77 SER A O 1
ATOM 583 N N . LYS A 1 78 ? -36.240 9.095 -10.490 1.00 81.94 78 LYS A N 1
ATOM 584 C CA . LYS A 1 78 ? -34.952 8.921 -9.806 1.00 81.94 78 LYS A CA 1
ATOM 585 C C . LYS A 1 78 ? -34.367 7.542 -10.107 1.00 81.94 78 LYS A C 1
ATOM 587 O O . LYS A 1 78 ? -35.090 6.554 -10.190 1.00 81.94 78 LYS A O 1
ATOM 592 N N . VAL A 1 79 ? -33.041 7.471 -10.217 1.00 81.06 79 VAL A N 1
ATOM 593 C CA . VAL A 1 79 ? -32.314 6.196 -10.235 1.00 81.06 79 VAL A CA 1
ATOM 594 C C . VAL A 1 79 ? -32.117 5.735 -8.795 1.00 81.06 79 VAL A C 1
ATOM 596 O O . VAL A 1 79 ? -31.474 6.420 -8.006 1.00 81.06 79 VAL A O 1
ATOM 599 N N . PHE A 1 80 ? -32.676 4.578 -8.453 1.00 82.69 80 PHE A N 1
ATOM 600 C CA . PHE A 1 80 ? -32.542 4.010 -7.116 1.00 82.69 80 PHE A CA 1
ATOM 601 C C . PHE A 1 80 ? -31.289 3.145 -7.015 1.00 82.69 80 PHE A C 1
ATOM 603 O O . PHE A 1 80 ? -31.104 2.211 -7.797 1.00 82.69 80 PHE A O 1
ATOM 610 N N . SER A 1 81 ? -30.459 3.431 -6.015 1.00 81.69 81 SER A N 1
ATOM 611 C CA . SER A 1 81 ? -29.272 2.628 -5.697 1.00 81.69 81 SER A CA 1
ATOM 612 C C . SER A 1 81 ? -29.607 1.416 -4.817 1.00 81.69 81 SER A C 1
ATOM 614 O O . SER A 1 81 ? -28.878 0.427 -4.817 1.00 81.69 81 SER A O 1
ATOM 616 N N . SER A 1 82 ? -30.722 1.470 -4.079 1.00 84.62 82 SER A N 1
ATOM 617 C CA . SER A 1 82 ? -31.156 0.420 -3.153 1.00 84.62 82 SER A CA 1
ATOM 618 C C . SER A 1 82 ? -32.496 -0.190 -3.554 1.00 84.62 82 SER A C 1
ATOM 620 O O . SER A 1 82 ? -33.490 0.516 -3.731 1.00 84.62 82 SER A O 1
ATOM 622 N N . ALA A 1 83 ? -32.554 -1.520 -3.612 1.00 84.94 83 ALA A N 1
ATOM 623 C CA . ALA A 1 83 ? -33.794 -2.247 -3.863 1.00 84.94 83 ALA A CA 1
ATOM 624 C C . ALA A 1 83 ? -34.791 -2.147 -2.686 1.00 84.94 83 ALA A C 1
ATOM 626 O O . ALA A 1 83 ? -36.006 -2.167 -2.897 1.00 84.94 83 ALA A O 1
ATOM 627 N N . TYR A 1 84 ? -34.296 -1.962 -1.455 1.00 83.88 84 TYR A N 1
ATOM 628 C CA . TYR A 1 84 ? -35.132 -1.736 -0.269 1.00 83.88 84 TYR A CA 1
ATOM 629 C C . TYR A 1 84 ? -35.887 -0.406 -0.347 1.00 83.88 84 TYR A C 1
ATOM 631 O O . TYR A 1 84 ? -37.057 -0.330 0.025 1.00 83.88 84 TYR A O 1
ATOM 639 N N . GLU A 1 85 ? -35.244 0.632 -0.890 1.00 83.81 85 GLU A N 1
ATOM 640 C CA . GLU A 1 85 ? -35.893 1.922 -1.130 1.00 83.81 85 GLU A CA 1
ATOM 641 C C . GLU A 1 85 ? -36.996 1.783 -2.183 1.00 83.81 85 GLU A C 1
ATOM 643 O O . GLU A 1 85 ? -38.110 2.260 -1.965 1.00 83.81 85 GLU A O 1
ATOM 648 N N . VAL A 1 86 ? -36.731 1.071 -3.283 1.00 86.44 86 VAL A N 1
ATOM 649 C CA . VAL A 1 86 ? -37.714 0.824 -4.353 1.00 86.44 86 VAL A CA 1
ATOM 650 C C . VAL A 1 86 ? -38.978 0.159 -3.803 1.00 86.44 86 VAL A C 1
ATOM 652 O O . VAL A 1 86 ? -40.079 0.673 -4.019 1.00 86.44 86 VAL A O 1
ATOM 655 N N . LEU A 1 87 ? -38.824 -0.926 -3.035 1.00 85.06 87 LEU A N 1
ATOM 656 C CA . LEU A 1 87 ? -39.948 -1.665 -2.451 1.00 85.06 87 LEU A CA 1
ATOM 657 C C . LEU A 1 87 ? -40.577 -0.990 -1.223 1.00 85.06 87 LEU A C 1
ATOM 659 O O . LEU A 1 87 ? -41.595 -1.475 -0.733 1.00 85.06 87 LEU A O 1
ATOM 663 N N . LEU A 1 88 ? -40.034 0.135 -0.745 1.00 82.19 88 LEU A N 1
ATOM 664 C CA . LEU A 1 88 ? -40.492 0.806 0.479 1.00 82.19 88 LEU A CA 1
ATOM 665 C C . LEU A 1 88 ? -40.448 -0.128 1.700 1.00 82.19 88 LEU A C 1
ATOM 667 O O . LEU A 1 88 ? -41.416 -0.225 2.452 1.00 82.19 88 LEU A O 1
ATOM 671 N N . LEU A 1 89 ? -39.331 -0.832 1.868 1.00 82.44 89 LEU A N 1
ATOM 672 C CA . LEU A 1 89 ? -39.061 -1.711 3.005 1.00 82.44 89 LEU A CA 1
ATOM 673 C C . LEU A 1 89 ? -38.028 -1.060 3.934 1.00 82.44 89 LEU A C 1
ATOM 675 O O . LEU A 1 89 ? -37.148 -0.338 3.457 1.00 82.44 89 LEU A O 1
ATOM 679 N N . ASP A 1 90 ? -38.130 -1.295 5.247 1.00 73.75 90 ASP A N 1
ATOM 680 C CA . ASP A 1 90 ? -37.123 -0.833 6.208 1.00 73.75 90 ASP A CA 1
ATOM 681 C C . ASP A 1 90 ? -36.013 -1.887 6.298 1.00 73.75 90 ASP A C 1
ATOM 683 O O . ASP A 1 90 ? -36.198 -2.939 6.902 1.00 73.75 90 ASP A O 1
ATOM 687 N N . PRO A 1 91 ? -34.824 -1.641 5.739 1.00 69.62 91 PRO A N 1
ATOM 688 C CA . PRO A 1 91 ? -33.777 -2.646 5.763 1.00 69.62 91 PRO A CA 1
ATOM 689 C C . PRO A 1 91 ? -33.185 -2.853 7.158 1.00 69.62 91 PRO A C 1
ATOM 691 O O . PRO A 1 91 ? -32.431 -3.800 7.359 1.00 69.62 91 PRO A O 1
ATOM 694 N N . THR A 1 92 ? -33.464 -1.966 8.119 1.00 67.50 92 THR A N 1
ATOM 695 C CA . THR A 1 92 ? -33.023 -2.167 9.500 1.00 67.50 92 THR A CA 1
ATOM 696 C C . THR A 1 92 ? -33.815 -3.255 10.219 1.00 67.50 92 THR A C 1
ATOM 698 O O . THR A 1 92 ? -33.328 -3.742 11.243 1.00 67.50 92 THR A O 1
ATOM 701 N N . GLU A 1 93 ? -34.969 -3.645 9.674 1.00 74.44 93 GLU A N 1
ATOM 702 C CA . GLU A 1 93 ? -35.804 -4.741 10.147 1.00 74.44 93 GLU A CA 1
ATOM 703 C C . GLU A 1 93 ? -35.573 -6.013 9.320 1.00 74.44 93 GLU A C 1
ATOM 705 O O . GLU A 1 93 ? -35.237 -5.985 8.133 1.00 74.44 93 GLU A O 1
ATOM 710 N N . GLU A 1 94 ? -35.761 -7.165 9.959 1.00 72.00 94 GLU A N 1
ATOM 711 C CA . GLU A 1 94 ? -35.747 -8.441 9.254 1.00 72.00 94 GLU A CA 1
ATOM 712 C C . GLU A 1 94 ? -37.097 -8.668 8.576 1.00 72.00 94 GLU A C 1
ATOM 714 O O . GLU A 1 94 ? -38.092 -8.991 9.225 1.00 72.00 94 GLU A O 1
ATOM 719 N N . HIS A 1 95 ? -37.123 -8.518 7.254 1.00 76.81 95 HIS A N 1
ATOM 720 C CA . HIS A 1 95 ? -38.293 -8.850 6.451 1.00 76.81 95 HIS A CA 1
ATOM 721 C C . HIS A 1 95 ? -38.289 -10.317 6.038 1.00 76.81 95 HIS A C 1
ATOM 723 O O . HIS A 1 95 ? -37.298 -10.833 5.517 1.00 76.81 95 HIS A O 1
ATOM 729 N N . THR A 1 96 ? -39.431 -10.978 6.223 1.00 82.38 96 THR A N 1
ATOM 730 C CA . THR A 1 96 ? -39.638 -12.341 5.711 1.00 82.38 96 THR A CA 1
ATOM 731 C C . THR A 1 96 ? -39.927 -12.294 4.207 1.00 82.38 96 THR A C 1
ATOM 733 O O . THR A 1 96 ? -40.607 -11.379 3.742 1.00 82.38 96 THR A O 1
ATOM 736 N N . ASP A 1 97 ? -39.540 -13.319 3.440 1.00 81.06 97 ASP A N 1
ATOM 737 C CA . ASP A 1 97 ? -39.825 -13.423 1.993 1.00 81.06 97 ASP A CA 1
ATOM 738 C C . ASP A 1 97 ? -41.302 -13.169 1.644 1.00 81.06 97 ASP A C 1
ATOM 740 O O . ASP A 1 97 ? -41.636 -12.551 0.631 1.00 81.06 97 ASP A O 1
ATOM 744 N N . LYS A 1 98 ? -42.216 -13.597 2.524 1.00 81.12 98 LYS A N 1
ATOM 745 C CA . LYS A 1 98 ? -43.661 -13.366 2.386 1.00 81.12 98 LYS A CA 1
ATOM 746 C C . LYS A 1 98 ? -44.028 -11.880 2.420 1.00 81.12 98 LYS A C 1
ATOM 748 O O . LYS A 1 98 ? -44.921 -11.467 1.683 1.00 81.12 98 LYS A O 1
ATOM 753 N N . GLU A 1 99 ? -43.362 -11.087 3.254 1.00 80.81 99 GLU A N 1
ATOM 754 C CA . GLU A 1 99 ? -43.587 -9.643 3.383 1.00 80.81 99 GLU A CA 1
ATOM 755 C C . GLU A 1 99 ? -43.041 -8.897 2.167 1.00 80.81 99 GLU A C 1
ATOM 757 O O . GLU A 1 99 ? -43.743 -8.062 1.597 1.00 80.81 99 GLU A O 1
ATOM 762 N N . ILE A 1 100 ? -41.847 -9.278 1.705 1.00 84.50 100 ILE A N 1
ATOM 763 C CA . ILE A 1 100 ? -41.211 -8.724 0.503 1.00 84.50 100 ILE A CA 1
ATOM 764 C C . ILE A 1 100 ? -42.105 -8.962 -0.718 1.00 84.50 100 ILE A C 1
ATOM 766 O O . ILE A 1 100 ? -42.442 -8.028 -1.448 1.00 84.50 100 ILE A O 1
ATOM 770 N N . GLN A 1 101 ? -42.575 -10.198 -0.908 1.00 83.62 101 GLN A N 1
ATOM 771 C CA . GLN A 1 101 ? -43.476 -10.515 -2.014 1.00 83.62 101 GLN A CA 1
ATOM 772 C C . GLN A 1 101 ? -44.839 -9.827 -1.879 1.00 83.62 101 GLN A C 1
ATOM 774 O O . GLN A 1 101 ? -45.426 -9.430 -2.885 1.00 83.62 101 GLN A O 1
ATOM 779 N N . LYS A 1 102 ? -45.373 -9.680 -0.659 1.00 84.00 102 LYS A N 1
ATOM 780 C CA . LYS A 1 102 ? -46.636 -8.965 -0.416 1.00 84.00 102 LYS A CA 1
ATOM 781 C C . LYS A 1 102 ? -46.521 -7.495 -0.818 1.00 84.00 102 LYS A C 1
ATOM 783 O O . LYS A 1 102 ? -47.414 -6.969 -1.479 1.00 84.00 102 LYS A O 1
ATOM 788 N N . GLN A 1 103 ? -45.413 -6.859 -0.462 1.00 82.25 103 GLN A N 1
ATOM 789 C CA . GLN A 1 103 ? -45.151 -5.465 -0.785 1.00 82.25 103 GLN A CA 1
ATOM 790 C C . GLN A 1 103 ? -44.905 -5.258 -2.287 1.00 82.25 103 GLN A C 1
ATOM 792 O O . GLN A 1 103 ? -45.488 -4.354 -2.886 1.00 82.25 103 GLN A O 1
ATOM 797 N N . TYR A 1 104 ? -44.134 -6.146 -2.921 1.00 87.62 104 TYR A N 1
ATOM 798 C CA . TYR A 1 104 ? -43.955 -6.155 -4.373 1.00 87.62 104 TYR A CA 1
ATOM 799 C C . TYR A 1 104 ? -45.288 -6.305 -5.116 1.00 87.62 104 TYR A C 1
ATOM 801 O O . TYR A 1 104 ? -45.560 -5.534 -6.035 1.00 87.62 104 TYR A O 1
ATOM 809 N N . ARG A 1 105 ? -46.145 -7.251 -4.700 1.00 82.69 105 ARG A N 1
ATOM 810 C CA . ARG A 1 105 ? -47.471 -7.465 -5.303 1.00 82.69 105 ARG A CA 1
ATOM 811 C C . ARG A 1 105 ? -48.342 -6.212 -5.210 1.00 82.69 105 ARG A C 1
ATOM 813 O O . ARG A 1 105 ? -48.915 -5.800 -6.213 1.00 82.69 105 ARG A O 1
ATOM 820 N N . ARG A 1 106 ? -48.378 -5.562 -4.041 1.00 85.56 106 ARG A N 1
ATOM 821 C CA . ARG A 1 106 ? -49.112 -4.301 -3.840 1.00 85.56 106 ARG A CA 1
ATOM 822 C C . ARG A 1 106 ? -48.630 -3.196 -4.784 1.00 85.56 106 ARG A C 1
ATOM 824 O O . ARG A 1 106 ? -49.451 -2.564 -5.437 1.00 85.56 106 ARG A O 1
ATOM 831 N N . LEU A 1 107 ? -47.320 -2.954 -4.855 1.00 83.88 107 LEU A N 1
ATOM 832 C CA . LEU A 1 107 ? -46.762 -1.891 -5.702 1.00 83.88 107 LEU A CA 1
ATOM 833 C C . LEU A 1 107 ? -46.935 -2.196 -7.193 1.00 83.88 107 LEU A C 1
ATOM 835 O O . LEU A 1 107 ? -47.275 -1.307 -7.965 1.00 83.88 107 LEU A O 1
ATOM 839 N N . SER A 1 108 ? -46.774 -3.460 -7.580 1.00 86.12 108 SER A N 1
ATOM 840 C CA . SER A 1 108 ? -46.942 -3.924 -8.960 1.00 86.12 108 SER A CA 1
ATOM 841 C C . SER A 1 108 ? -48.358 -3.704 -9.485 1.00 86.12 108 SER A C 1
ATOM 843 O O . SER A 1 108 ? -48.513 -3.356 -10.649 1.00 86.12 108 SER A O 1
ATOM 845 N N . LEU A 1 109 ? -49.381 -3.853 -8.636 1.00 83.62 109 LEU A N 1
ATOM 846 C CA . LEU A 1 109 ? -50.769 -3.551 -8.997 1.00 83.62 109 LEU A CA 1
ATOM 847 C C . LEU A 1 109 ? -50.987 -2.056 -9.266 1.00 83.62 109 LEU A C 1
ATOM 849 O O . LEU A 1 109 ? -51.703 -1.707 -10.200 1.00 83.62 109 LEU A O 1
ATOM 853 N N . LEU A 1 110 ? -50.343 -1.183 -8.485 1.00 82.75 110 LEU A N 1
ATOM 854 C CA . LEU A 1 110 ? -50.455 0.271 -8.646 1.00 82.75 110 LEU A CA 1
ATOM 855 C C . LEU A 1 110 ? -49.781 0.777 -9.925 1.00 82.75 110 LEU A C 1
ATOM 857 O O . LEU A 1 110 ? -50.262 1.732 -10.520 1.00 82.75 110 LEU A O 1
ATOM 861 N N . VAL A 1 111 ? -48.686 0.151 -10.364 1.00 85.56 111 VAL A N 1
ATOM 862 C CA . VAL A 1 111 ? -47.944 0.573 -11.570 1.00 85.56 111 VAL A CA 1
ATOM 863 C C . VAL A 1 111 ? -48.074 -0.409 -12.732 1.00 85.56 111 VAL A C 1
ATOM 865 O O . VAL A 1 111 ? -47.262 -0.393 -13.655 1.00 85.56 111 VAL A O 1
ATOM 868 N N . HIS A 1 112 ? -49.089 -1.274 -12.710 1.00 84.69 112 HIS A N 1
ATOM 869 C CA . HIS A 1 112 ? -49.308 -2.229 -13.789 1.00 84.69 112 HIS A CA 1
ATOM 870 C C . HIS A 1 112 ? -49.622 -1.483 -15.098 1.00 84.69 112 HIS A C 1
ATOM 872 O O . HIS A 1 112 ? -50.513 -0.631 -15.092 1.00 84.69 112 HIS A O 1
ATOM 878 N N . PRO A 1 113 ? -48.967 -1.805 -16.229 1.00 83.25 113 PRO A N 1
ATOM 879 C CA . PRO A 1 113 ? -49.116 -1.056 -17.481 1.00 83.25 113 PRO A CA 1
ATOM 880 C C . PRO A 1 113 ? -50.539 -1.064 -18.060 1.00 83.25 113 PRO A C 1
ATOM 882 O O . PRO A 1 113 ? -50.878 -0.173 -18.828 1.00 83.25 113 PRO A O 1
ATOM 885 N N . ASP A 1 114 ? -51.362 -2.047 -17.687 1.00 79.31 114 ASP A N 1
ATOM 886 C CA . ASP A 1 114 ? -52.766 -2.154 -18.117 1.00 79.31 114 ASP A CA 1
ATOM 887 C C . ASP A 1 114 ? -53.748 -1.430 -17.172 1.00 79.31 114 ASP A C 1
ATOM 889 O O . ASP A 1 114 ? -54.770 -0.905 -17.599 1.00 79.31 114 ASP A O 1
ATOM 893 N N . LYS A 1 115 ? -53.431 -1.358 -15.867 1.00 73.19 115 LYS A N 1
ATOM 894 C CA . LYS A 1 115 ? -54.326 -0.770 -14.847 1.00 73.19 115 LYS A CA 1
ATOM 895 C C . LYS A 1 115 ? -53.974 0.684 -14.508 1.00 73.19 115 LYS A C 1
ATOM 897 O O . LYS A 1 115 ? -54.821 1.420 -14.010 1.00 73.19 115 LYS A O 1
ATOM 902 N N . CYS A 1 116 ? -52.739 1.108 -14.769 1.00 77.81 116 CYS A N 1
ATOM 903 C CA . CYS A 1 116 ? -52.257 2.460 -14.524 1.00 77.81 116 CYS A CA 1
ATOM 904 C C . CYS A 1 116 ? -52.222 3.249 -15.836 1.00 77.81 116 CYS A C 1
ATOM 906 O O . CYS A 1 116 ? -51.512 2.888 -16.769 1.00 77.81 116 CYS A O 1
ATOM 908 N N . SER A 1 117 ? -52.952 4.366 -15.902 1.00 79.75 117 SER A N 1
ATOM 909 C CA . SER A 1 117 ? -53.012 5.227 -17.095 1.00 79.75 117 SER A CA 1
ATOM 910 C C . SER A 1 117 ? -51.740 6.059 -17.336 1.00 79.75 117 SER A C 1
ATOM 912 O O . SER A 1 117 ? -51.723 6.912 -18.224 1.00 79.75 117 SER A O 1
ATOM 914 N N . HIS A 1 118 ? -50.682 5.851 -16.547 1.00 82.19 118 HIS A N 1
ATOM 915 C CA . HIS A 1 118 ? -49.445 6.615 -16.638 1.00 82.19 118 HIS A CA 1
ATOM 916 C C . HIS A 1 118 ? -48.569 6.143 -17.816 1.00 82.19 118 HIS A C 1
ATOM 918 O O . HIS A 1 118 ? -48.273 4.951 -17.917 1.00 82.19 118 HIS A O 1
ATOM 924 N N . PRO A 1 119 ? -48.044 7.047 -18.670 1.00 85.94 119 PRO A N 1
ATOM 925 C CA . PRO A 1 119 ? -47.264 6.668 -19.856 1.00 85.94 119 PRO A CA 1
ATOM 926 C C . PRO A 1 119 ? -45.976 5.894 -19.534 1.00 85.94 119 PRO A C 1
ATOM 928 O O . PRO A 1 119 ? -45.461 5.173 -20.383 1.00 85.94 119 PRO A O 1
ATOM 931 N N . LYS A 1 120 ? -45.453 6.034 -18.310 1.00 87.06 120 LYS A N 1
ATOM 932 C CA . LYS A 1 120 ? -44.229 5.366 -17.835 1.00 87.06 120 LYS A CA 1
ATOM 933 C C . LYS A 1 120 ? -44.497 4.162 -16.922 1.00 87.06 120 LYS A C 1
ATOM 935 O O . LYS A 1 120 ? -43.564 3.639 -16.322 1.00 87.06 120 LYS A O 1
ATOM 940 N N . ALA A 1 121 ? -45.747 3.702 -16.809 1.00 84.94 121 ALA A N 1
ATOM 941 C CA . ALA A 1 121 ? -46.110 2.579 -15.937 1.00 84.94 121 ALA A CA 1
ATOM 942 C C . ALA A 1 121 ? -45.298 1.304 -16.245 1.00 84.94 121 ALA A C 1
ATOM 944 O O . ALA A 1 121 ? -44.791 0.654 -15.334 1.00 84.94 121 ALA A O 1
ATOM 945 N N . ALA A 1 122 ? -45.072 0.998 -17.528 1.00 85.62 122 ALA A N 1
ATOM 946 C CA . ALA A 1 122 ? -44.255 -0.146 -17.940 1.00 85.62 122 ALA A CA 1
ATOM 947 C C . ALA A 1 122 ? -42.792 -0.055 -17.457 1.00 85.62 122 ALA A C 1
ATOM 949 O O . ALA A 1 122 ? -42.218 -1.058 -17.036 1.00 85.62 122 ALA A O 1
ATOM 950 N N . GLU A 1 123 ? -42.193 1.138 -17.486 1.00 88.06 123 GLU A N 1
ATOM 951 C CA . GLU A 1 123 ? -40.826 1.376 -17.006 1.00 88.06 123 GLU A CA 1
ATOM 952 C C . GLU A 1 123 ? -40.754 1.255 -15.477 1.00 88.06 123 GLU A C 1
ATOM 954 O O . GLU A 1 123 ? -39.900 0.548 -14.944 1.00 88.06 123 GLU A O 1
ATOM 959 N N . ALA A 1 124 ? -41.712 1.855 -14.763 1.00 87.50 124 ALA A N 1
ATOM 960 C CA . ALA A 1 124 ? -41.836 1.726 -13.312 1.00 87.50 124 ALA A CA 1
ATOM 961 C C . ALA A 1 124 ? -41.998 0.257 -12.867 1.00 87.50 124 ALA A C 1
ATOM 963 O O . ALA A 1 124 ? -41.369 -0.180 -11.899 1.00 87.50 124 ALA A O 1
ATOM 964 N N . PHE A 1 125 ? -42.782 -0.536 -13.604 1.00 87.62 125 PHE A N 1
ATOM 965 C CA . PHE A 1 125 ? -42.948 -1.967 -13.350 1.00 87.62 125 PHE A CA 1
ATOM 966 C C . PHE A 1 125 ? -41.634 -2.749 -13.518 1.00 87.62 125 PHE A C 1
ATOM 968 O O . PHE A 1 125 ? -41.319 -3.622 -12.705 1.00 87.62 125 PHE A O 1
ATOM 975 N N . GLN A 1 126 ? -40.823 -2.413 -14.528 1.00 87.56 126 GLN A N 1
ATOM 976 C CA . GLN A 1 126 ? -39.504 -3.029 -14.718 1.00 87.56 126 GLN A CA 1
ATOM 977 C C . GLN A 1 126 ? -38.552 -2.721 -13.556 1.00 87.56 126 GLN A C 1
ATOM 979 O O . GLN A 1 126 ? -37.833 -3.615 -13.104 1.00 87.56 126 GLN A O 1
ATOM 984 N N . VAL A 1 127 ? -38.577 -1.492 -13.029 1.00 88.12 127 VAL A N 1
ATOM 985 C CA . VAL A 1 127 ? -37.784 -1.106 -11.850 1.00 88.12 127 VAL A CA 1
ATOM 986 C C . VAL A 1 127 ? -38.179 -1.939 -10.625 1.00 88.12 127 VAL A C 1
ATOM 988 O O . VAL A 1 127 ? -37.300 -2.452 -9.929 1.00 88.12 127 VAL A O 1
ATOM 991 N N . LEU A 1 128 ? -39.479 -2.160 -10.394 1.00 88.62 128 LEU A N 1
ATOM 992 C CA . LEU A 1 128 ? -39.957 -3.033 -9.311 1.00 88.62 128 LEU A CA 1
ATOM 993 C C . LEU A 1 128 ? -39.517 -4.490 -9.496 1.00 88.62 128 LEU A C 1
ATOM 995 O O . LEU A 1 128 ? -39.074 -5.126 -8.539 1.00 88.62 128 LEU A O 1
ATOM 999 N N . ALA A 1 129 ? -39.636 -5.029 -10.713 1.00 88.00 129 ALA A N 1
ATOM 1000 C CA . ALA A 1 129 ? -39.243 -6.406 -11.013 1.00 88.00 129 ALA A CA 1
ATOM 1001 C C . ALA A 1 129 ? -37.739 -6.626 -10.793 1.00 88.00 129 ALA A C 1
ATOM 1003 O O . ALA A 1 129 ? -37.332 -7.644 -10.226 1.00 88.00 129 ALA A O 1
ATOM 1004 N N . LYS A 1 130 ? -36.916 -5.645 -11.181 1.00 88.88 130 LYS A N 1
ATOM 1005 C CA . LYS A 1 130 ? -35.478 -5.650 -10.908 1.00 88.88 130 LYS A CA 1
ATOM 1006 C C . LYS A 1 130 ? -35.196 -5.631 -9.403 1.00 88.88 130 LYS A C 1
ATOM 1008 O O . LYS A 1 130 ? -34.441 -6.471 -8.931 1.00 88.88 130 LYS A O 1
ATOM 1013 N N . ALA A 1 131 ? -35.843 -4.748 -8.643 1.00 88.44 131 ALA A N 1
ATOM 1014 C CA . ALA A 1 131 ? -35.640 -4.664 -7.196 1.00 88.44 131 ALA A CA 1
ATOM 1015 C C . ALA A 1 131 ? -36.001 -5.969 -6.462 1.00 88.44 131 ALA A C 1
ATOM 1017 O O . ALA A 1 131 ? -35.283 -6.380 -5.552 1.00 88.44 131 ALA A O 1
ATOM 1018 N N . LEU A 1 132 ? -37.072 -6.657 -6.878 1.00 88.44 132 LEU A N 1
ATOM 1019 C CA . LEU A 1 132 ? -37.415 -7.972 -6.330 1.00 88.44 132 LEU A CA 1
ATOM 1020 C C . LEU A 1 132 ? -36.329 -9.014 -6.631 1.00 88.44 132 LEU A C 1
ATOM 1022 O O . LEU A 1 132 ? -35.990 -9.817 -5.764 1.00 88.44 132 LEU A O 1
ATOM 1026 N N . LYS A 1 133 ? -35.788 -9.011 -7.855 1.00 89.44 133 LYS A N 1
ATOM 1027 C CA . LYS A 1 133 ? -34.701 -9.916 -8.242 1.00 89.44 133 LYS A CA 1
ATOM 1028 C C . LYS A 1 133 ? -33.446 -9.664 -7.406 1.00 89.44 133 LYS A C 1
ATOM 1030 O O . LYS A 1 133 ? -32.875 -10.624 -6.905 1.00 89.44 133 LYS A O 1
ATOM 1035 N N . ASP A 1 134 ? -33.070 -8.399 -7.234 1.00 86.81 134 ASP A N 1
ATOM 1036 C CA . ASP A 1 134 ? -31.873 -8.005 -6.488 1.00 86.81 134 ASP A CA 1
ATOM 1037 C C . ASP A 1 134 ? -32.003 -8.375 -4.998 1.00 86.81 134 ASP A C 1
ATOM 1039 O O . ASP A 1 134 ? -31.077 -8.932 -4.424 1.00 86.81 134 ASP A O 1
ATOM 1043 N N . ILE A 1 135 ? -33.168 -8.170 -4.367 1.00 87.12 135 ILE A N 1
ATOM 1044 C CA . ILE A 1 135 ? -33.383 -8.555 -2.954 1.00 87.12 135 ILE A CA 1
ATOM 1045 C C . ILE A 1 135 ? -33.372 -10.073 -2.744 1.00 87.12 135 ILE A C 1
ATOM 1047 O O . ILE A 1 135 ? -32.926 -10.541 -1.696 1.00 87.12 135 ILE A O 1
ATOM 1051 N N . ASN A 1 136 ? -33.862 -10.838 -3.720 1.00 85.94 136 ASN A N 1
ATOM 1052 C CA . ASN A 1 136 ? -33.860 -12.298 -3.654 1.00 85.94 136 ASN A CA 1
ATOM 1053 C C . ASN A 1 136 ? -32.482 -12.912 -3.954 1.00 85.94 136 ASN A C 1
ATOM 1055 O O . ASN A 1 136 ? -32.310 -14.107 -3.722 1.00 85.94 136 ASN A O 1
ATOM 1059 N N . ASP A 1 137 ? -31.516 -12.144 -4.473 1.00 87.56 137 ASP A N 1
ATOM 1060 C CA . ASP A 1 137 ? -30.133 -12.602 -4.622 1.00 87.56 137 ASP A CA 1
ATOM 1061 C C . ASP A 1 137 ? -29.446 -12.605 -3.243 1.00 87.56 137 ASP A C 1
ATOM 1063 O O . ASP A 1 137 ? -29.274 -11.532 -2.648 1.00 87.56 137 ASP A O 1
ATOM 1067 N N . PRO A 1 138 ? -29.023 -13.777 -2.724 1.00 85.88 138 PRO A N 1
ATOM 1068 C CA . PRO A 1 138 ? -28.348 -13.864 -1.433 1.00 85.88 138 PRO A CA 1
ATOM 1069 C C . PRO A 1 138 ? -27.121 -12.953 -1.351 1.00 85.88 138 PRO A C 1
ATOM 1071 O O . PRO A 1 138 ? -26.924 -12.285 -0.345 1.00 85.88 138 PRO A O 1
ATOM 1074 N N . ASN A 1 139 ? -26.345 -12.826 -2.433 1.00 86.50 139 ASN A N 1
ATOM 1075 C CA . ASN A 1 139 ? -25.116 -12.031 -2.411 1.00 86.50 139 ASN A CA 1
ATOM 1076 C C . ASN A 1 139 ? -25.398 -10.536 -2.224 1.00 86.50 139 ASN A C 1
ATOM 1078 O O . ASN A 1 139 ? -24.689 -9.848 -1.486 1.00 86.50 139 ASN A O 1
ATOM 1082 N N . TYR A 1 140 ? -26.428 -10.021 -2.900 1.00 86.12 140 TYR A N 1
ATOM 1083 C CA . TYR A 1 140 ? -26.841 -8.628 -2.755 1.00 86.12 140 TYR A CA 1
ATOM 1084 C C . TYR A 1 140 ? -27.427 -8.388 -1.364 1.00 86.12 140 TYR A C 1
ATOM 1086 O O . TYR A 1 140 ? -27.074 -7.410 -0.702 1.00 86.12 140 TYR A O 1
ATOM 1094 N N . ASN A 1 141 ? -28.293 -9.297 -0.912 1.00 84.00 141 ASN A N 1
ATOM 1095 C CA . ASN A 1 141 ? -28.965 -9.183 0.372 1.00 84.00 141 ASN A CA 1
ATOM 1096 C C . ASN A 1 141 ? -27.973 -9.214 1.544 1.00 84.00 141 ASN A C 1
ATOM 1098 O O . ASN A 1 141 ? -28.025 -8.342 2.414 1.00 84.00 141 ASN A O 1
ATOM 1102 N N . ASP A 1 142 ? -27.024 -10.148 1.519 1.00 85.56 142 ASP A N 1
ATOM 1103 C CA . ASP A 1 142 ? -25.999 -10.307 2.550 1.00 85.56 142 ASP A CA 1
ATOM 1104 C C . ASP A 1 142 ? -25.037 -9.114 2.548 1.00 85.56 142 ASP A C 1
ATOM 1106 O O . ASP A 1 142 ? -24.804 -8.511 3.597 1.00 85.56 142 ASP A O 1
ATOM 1110 N N . LYS A 1 143 ? -24.565 -8.660 1.373 1.00 86.06 143 LYS A N 1
ATOM 1111 C CA . LYS A 1 143 ? -23.750 -7.432 1.274 1.00 86.06 143 LYS A CA 1
ATOM 1112 C C . LYS A 1 143 ? -24.494 -6.235 1.873 1.00 86.06 143 LYS A C 1
ATOM 1114 O O . LYS A 1 143 ? -23.915 -5.444 2.624 1.00 86.06 143 LYS A O 1
ATOM 1119 N N . TYR A 1 144 ? -25.779 -6.092 1.563 1.00 84.75 144 TYR A N 1
ATOM 1120 C CA . TYR A 1 144 ? -26.576 -4.980 2.061 1.00 84.75 144 TYR A CA 1
ATOM 1121 C C . TYR A 1 144 ? -26.757 -5.052 3.587 1.00 84.75 144 TYR A C 1
ATOM 1123 O O . TYR A 1 144 ? -26.494 -4.067 4.284 1.00 84.75 144 TYR A O 1
ATOM 1131 N N . LYS A 1 145 ? -27.131 -6.218 4.124 1.00 84.19 145 LYS A N 1
ATOM 1132 C CA . LYS A 1 145 ? -27.402 -6.430 5.554 1.00 84.19 145 LYS A CA 1
ATOM 1133 C C . LYS A 1 145 ? -26.154 -6.435 6.431 1.00 84.19 145 LYS A C 1
ATOM 1135 O O . LYS A 1 145 ? -26.162 -5.808 7.488 1.00 84.19 145 LYS A O 1
ATOM 1140 N N . GLU A 1 146 ? -25.092 -7.115 6.013 1.00 85.06 146 GLU A N 1
ATOM 1141 C CA . GLU A 1 146 ? -23.899 -7.328 6.838 1.00 85.06 146 GLU A CA 1
ATOM 1142 C C . GLU A 1 146 ? -22.869 -6.204 6.704 1.00 85.06 146 GLU A C 1
ATOM 1144 O O . GLU A 1 146 ? -22.141 -5.910 7.655 1.00 85.06 146 GLU A O 1
ATOM 1149 N N . VAL A 1 147 ? -22.809 -5.541 5.545 1.00 86.50 147 VAL A N 1
ATOM 1150 C CA . VAL A 1 147 ? -21.772 -4.538 5.262 1.00 86.50 147 VAL A CA 1
ATOM 1151 C C . VAL A 1 147 ? -22.355 -3.131 5.230 1.00 86.50 147 VAL A C 1
ATOM 1153 O O . VAL A 1 147 ? -21.915 -2.259 5.986 1.00 86.50 147 VAL A O 1
ATOM 1156 N N . ILE A 1 148 ? -23.365 -2.893 4.392 1.00 86.50 148 ILE A N 1
ATOM 1157 C CA . ILE A 1 148 ? -23.845 -1.533 4.109 1.00 86.50 148 ILE A CA 1
ATOM 1158 C C . ILE A 1 148 ? -24.597 -0.950 5.309 1.00 86.50 148 ILE A C 1
ATOM 1160 O O . ILE A 1 148 ? -24.256 0.145 5.768 1.00 86.50 148 ILE A O 1
ATOM 1164 N N . ILE A 1 149 ? -25.565 -1.678 5.874 1.00 86.00 149 ILE A N 1
ATOM 1165 C CA . ILE A 1 149 ? -26.371 -1.185 7.003 1.00 86.00 149 ILE A CA 1
ATOM 1166 C C . ILE A 1 149 ? -25.523 -0.921 8.255 1.00 86.00 149 ILE A C 1
ATOM 1168 O O . ILE A 1 149 ? -25.656 0.167 8.825 1.00 86.00 149 ILE A O 1
ATOM 1172 N N . PRO A 1 150 ? -24.638 -1.826 8.721 1.00 87.81 150 PRO A N 1
ATOM 1173 C CA . PRO A 1 150 ? -23.853 -1.574 9.928 1.00 87.81 150 PRO A CA 1
ATOM 1174 C C . PRO A 1 150 ? -22.872 -0.419 9.728 1.00 87.81 150 PRO A C 1
ATOM 1176 O O . PRO A 1 150 ? -22.676 0.397 10.636 1.00 87.81 150 PRO A O 1
ATOM 1179 N N . HIS A 1 151 ? -22.303 -0.293 8.525 1.00 89.38 151 HIS A N 1
ATOM 1180 C CA . HIS A 1 151 ? -21.432 0.822 8.174 1.00 89.38 151 HIS A CA 1
ATOM 1181 C C . HIS A 1 151 ? -22.191 2.160 8.176 1.00 89.38 151 HIS A C 1
ATOM 1183 O O . HIS A 1 151 ? -21.732 3.123 8.801 1.00 89.38 151 HIS A O 1
ATOM 1189 N N . ALA A 1 152 ? -23.381 2.208 7.573 1.00 88.62 152 ALA A N 1
ATOM 1190 C CA . ALA A 1 152 ? -24.265 3.371 7.596 1.00 88.62 152 ALA A CA 1
ATOM 1191 C C . ALA A 1 152 ? -24.694 3.738 9.026 1.00 88.62 152 ALA A C 1
ATOM 1193 O O . ALA A 1 152 ? -24.469 4.870 9.461 1.00 88.62 152 ALA A O 1
ATOM 1194 N N . LYS A 1 153 ? -25.201 2.773 9.812 1.00 87.19 153 LYS A N 1
ATOM 1195 C CA . LYS A 1 153 ? -25.579 2.959 11.229 1.00 87.19 153 LYS A CA 1
ATOM 1196 C C . LYS A 1 153 ? -24.432 3.554 12.041 1.00 87.19 153 LYS A C 1
ATOM 1198 O O . LYS A 1 153 ? -24.619 4.538 12.755 1.00 87.19 153 LYS A O 1
ATOM 1203 N N . LYS A 1 154 ? -23.215 3.023 11.892 1.00 88.94 154 LYS A N 1
ATOM 1204 C CA . LYS A 1 154 ? -22.023 3.525 12.592 1.00 88.94 154 LYS A CA 1
ATOM 1205 C C . LYS A 1 154 ? -21.685 4.970 12.209 1.00 88.94 154 LYS A C 1
ATOM 1207 O O . LYS A 1 154 ? -21.341 5.765 13.090 1.00 88.94 154 LYS A O 1
ATOM 1212 N N . ARG A 1 155 ? -21.783 5.329 10.923 1.00 89.75 155 ARG A N 1
ATOM 1213 C CA . ARG A 1 155 ? -21.545 6.700 10.436 1.00 89.75 155 ARG A CA 1
ATOM 1214 C C . ARG A 1 155 ? -22.579 7.680 10.987 1.00 89.75 155 ARG A C 1
ATOM 1216 O O . ARG A 1 155 ? -22.189 8.729 11.506 1.00 89.75 155 ARG A O 1
ATOM 1223 N N . VAL A 1 156 ? -23.862 7.319 10.951 1.00 89.06 156 VAL A N 1
ATOM 1224 C CA . VAL A 1 156 ? -24.954 8.154 11.478 1.00 89.06 156 VAL A CA 1
ATOM 1225 C C . VAL A 1 156 ? -24.853 8.314 12.993 1.00 89.06 156 VAL A C 1
ATOM 1227 O O . VAL A 1 156 ? -24.912 9.443 13.477 1.00 89.06 156 VAL A O 1
ATOM 1230 N N . LEU A 1 157 ? -24.591 7.239 13.747 1.00 89.12 157 LEU A N 1
ATOM 1231 C CA . LEU A 1 157 ? -24.376 7.314 15.199 1.00 89.12 157 LEU A CA 1
ATOM 1232 C C . LEU A 1 157 ? -23.227 8.253 15.557 1.00 89.12 157 LEU A C 1
ATOM 1234 O O . LEU A 1 157 ? -23.350 9.065 16.471 1.00 89.12 157 LEU A O 1
ATOM 1238 N N . LYS A 1 158 ? -22.101 8.166 14.841 1.00 89.44 158 LYS A N 1
ATOM 1239 C CA . LYS A 1 158 ? -20.952 9.047 15.077 1.00 89.44 158 LYS A CA 1
ATOM 1240 C C . LYS A 1 158 ? -21.298 10.510 14.784 1.00 89.44 158 LYS A C 1
ATOM 1242 O O . LYS A 1 158 ? -20.924 11.380 15.570 1.00 89.44 158 LYS A O 1
ATOM 1247 N N . ARG A 1 159 ? -22.016 10.772 13.685 1.00 89.56 159 ARG A N 1
ATOM 1248 C CA . ARG A 1 159 ? -22.483 12.113 13.304 1.00 89.56 159 ARG A CA 1
ATOM 1249 C C . ARG A 1 159 ? -23.419 12.689 14.367 1.00 89.56 159 ARG A C 1
ATOM 1251 O O . ARG A 1 159 ? -23.109 13.741 14.914 1.00 89.56 159 ARG A O 1
ATOM 1258 N N . ARG A 1 160 ? -24.478 11.961 14.739 1.00 88.69 160 ARG A N 1
ATOM 1259 C CA . ARG A 1 160 ? -25.461 12.413 15.735 1.00 88.69 160 ARG A CA 1
ATOM 1260 C C . ARG A 1 160 ? -24.882 12.563 17.135 1.00 88.69 160 ARG A C 1
ATOM 1262 O O . ARG A 1 160 ? -25.203 13.529 17.807 1.00 88.69 160 ARG A O 1
ATOM 1269 N N . LYS A 1 161 ? -23.967 11.689 17.572 1.00 88.00 161 LYS A N 1
ATOM 1270 C CA . LYS A 1 161 ? -23.272 11.868 18.862 1.00 88.00 161 LYS A CA 1
ATOM 1271 C C . LYS A 1 161 ? -22.482 13.174 18.912 1.00 88.00 161 LYS A C 1
ATOM 1273 O O . LYS A 1 161 ? -22.513 13.854 19.930 1.00 88.00 161 LYS A O 1
ATOM 1278 N N . LYS A 1 162 ? -21.796 13.534 17.823 1.00 87.19 162 LYS A N 1
ATOM 1279 C CA . LYS A 1 162 ? -21.071 14.807 17.730 1.00 87.19 162 LYS A CA 1
ATOM 1280 C C . LYS A 1 162 ? -22.038 15.995 17.716 1.00 87.19 162 LYS A C 1
ATOM 1282 O O . LYS A 1 162 ? -21.856 16.940 18.473 1.00 87.19 162 LYS A O 1
ATOM 1287 N N . GLU A 1 163 ? -23.088 15.902 16.910 1.00 86.44 163 GLU A N 1
ATOM 1288 C CA . GLU A 1 163 ? -24.114 16.938 16.781 1.00 86.44 163 GLU A CA 1
ATOM 1289 C C . GLU A 1 163 ? -24.896 17.152 18.087 1.00 86.44 163 GLU A C 1
ATOM 1291 O O . GLU A 1 163 ? -25.250 18.276 18.417 1.00 86.44 163 GLU A O 1
ATOM 1296 N N . ASN A 1 164 ? -25.107 16.101 18.882 1.00 87.50 164 ASN A N 1
ATOM 1297 C CA . ASN A 1 164 ? -25.745 16.196 20.194 1.00 87.50 164 ASN A CA 1
ATOM 1298 C C . ASN A 1 164 ? -24.858 16.904 21.218 1.00 87.50 164 ASN A C 1
ATOM 1300 O O . ASN A 1 164 ? -25.375 17.667 22.024 1.00 87.50 164 ASN A O 1
ATOM 1304 N N . VAL A 1 165 ? -23.533 16.721 21.174 1.00 86.00 165 VAL A N 1
ATOM 1305 C CA . VAL A 1 165 ? -22.609 17.515 22.007 1.00 86.00 165 VAL A CA 1
ATOM 1306 C C . VAL A 1 165 ? -22.712 19.000 21.647 1.00 86.00 165 VAL A C 1
ATOM 1308 O O . VAL A 1 165 ? -22.738 19.852 22.532 1.00 86.00 165 VAL A O 1
ATOM 1311 N N . GLU A 1 166 ? -22.814 19.311 20.354 1.00 81.75 166 GLU A N 1
ATOM 1312 C CA . GLU A 1 166 ? -22.966 20.682 19.854 1.00 81.75 166 GLU A CA 1
ATOM 1313 C C . GLU A 1 166 ? -24.346 21.274 20.209 1.00 81.75 166 GLU A C 1
ATOM 1315 O O . GLU A 1 166 ? -24.415 22.387 20.723 1.00 81.75 166 GLU A O 1
ATOM 1320 N N . ARG A 1 167 ? -25.442 20.518 20.062 1.00 85.56 167 ARG A N 1
ATOM 1321 C CA . ARG A 1 167 ? -26.791 20.957 20.469 1.00 85.56 167 ARG A CA 1
ATOM 1322 C C . ARG A 1 167 ? -26.912 21.194 21.969 1.00 85.56 167 ARG A C 1
ATOM 1324 O O . ARG A 1 167 ? -27.506 22.193 22.362 1.00 85.56 167 ARG A O 1
ATOM 1331 N N . MET A 1 168 ? -26.296 20.342 22.787 1.00 81.38 168 MET A N 1
ATOM 1332 C CA . MET A 1 168 ? -26.271 20.516 24.244 1.00 81.38 168 MET A CA 1
ATOM 1333 C C . MET A 1 168 ? -25.473 21.760 24.656 1.00 81.38 168 MET A C 1
ATOM 1335 O O . MET A 1 168 ? -25.820 22.408 25.640 1.00 81.38 168 MET A O 1
ATOM 1339 N N . ARG A 1 169 ? -24.444 22.143 23.887 1.00 83.81 169 ARG A N 1
ATOM 1340 C CA . ARG A 1 169 ? -23.727 23.416 24.070 1.00 83.81 169 ARG A CA 1
ATOM 1341 C C . ARG A 1 169 ? -24.595 24.627 23.703 1.00 83.81 169 ARG A C 1
ATOM 1343 O O . ARG A 1 169 ? -24.502 25.650 24.374 1.00 83.81 169 ARG A O 1
ATOM 1350 N N . ASP A 1 170 ? -25.437 24.492 22.683 1.00 82.00 170 ASP A N 1
ATOM 1351 C CA . ASP A 1 170 ? -26.353 25.533 22.196 1.00 82.00 170 ASP A CA 1
ATOM 1352 C C . ASP A 1 170 ? -27.705 25.573 22.943 1.00 82.00 170 ASP A C 1
ATOM 1354 O O . ASP A 1 170 ? -28.574 26.375 22.598 1.00 82.00 170 ASP A O 1
ATOM 1358 N N . GLY A 1 171 ? -27.910 24.710 23.947 1.00 77.75 171 GLY A N 1
ATOM 1359 C CA . GLY A 1 171 ? -29.156 24.628 24.721 1.00 77.75 171 GLY A CA 1
ATOM 1360 C C . GLY A 1 171 ? -30.357 24.069 23.946 1.00 77.75 171 GLY A C 1
ATOM 1361 O O . GLY A 1 171 ? -31.496 24.346 24.309 1.00 77.75 171 GLY A O 1
ATOM 1362 N N . LYS A 1 172 ? -30.118 23.317 22.866 1.00 84.00 172 LYS A N 1
ATOM 1363 C CA . LYS A 1 172 ? -31.149 22.617 22.084 1.00 84.00 172 LYS A CA 1
ATOM 1364 C C . LYS A 1 172 ? -31.264 21.164 22.533 1.00 84.00 172 LYS A C 1
ATOM 1366 O O . LYS A 1 172 ? -30.266 20.558 22.923 1.00 84.00 172 LYS A O 1
ATOM 1371 N N . ASP A 1 173 ? -32.455 20.596 22.378 1.00 81.31 173 ASP A N 1
ATOM 1372 C CA . ASP A 1 173 ? -32.689 19.187 22.686 1.00 81.31 173 ASP A CA 1
ATOM 1373 C C . ASP A 1 173 ? -31.817 18.267 21.803 1.00 81.31 173 ASP A C 1
ATOM 1375 O O . ASP A 1 173 ? -31.622 18.540 20.607 1.00 81.31 173 ASP A O 1
ATOM 1379 N N . PRO A 1 174 ? -31.245 17.194 22.377 1.00 82.94 174 PRO A N 1
ATOM 1380 C CA . PRO A 1 174 ? -30.444 16.228 21.639 1.00 82.94 174 PRO A CA 1
ATOM 1381 C C . PRO A 1 174 ? -31.315 15.424 20.667 1.00 82.94 174 PRO A C 1
ATOM 1383 O O . PRO A 1 174 ? -32.459 15.098 20.963 1.00 82.94 174 PRO A O 1
ATOM 1386 N N . LEU A 1 175 ? -30.752 15.066 19.511 1.00 82.50 175 LEU A N 1
ATOM 1387 C CA . LEU A 1 175 ? -31.403 14.150 18.578 1.00 82.50 175 LEU A CA 1
ATOM 1388 C C . LEU A 1 175 ? -31.407 12.732 19.127 1.00 82.50 175 LEU A C 1
ATOM 1390 O O . LEU A 1 175 ? -30.398 12.258 19.665 1.00 82.50 175 LEU A O 1
ATOM 1394 N N . ASP A 1 176 ? -32.494 12.024 18.857 1.00 81.88 176 ASP A N 1
ATOM 1395 C CA . ASP A 1 176 ? -32.607 10.619 19.198 1.00 81.88 176 ASP A CA 1
ATOM 1396 C C . ASP A 1 176 ? -31.560 9.782 18.451 1.00 81.88 176 ASP A C 1
ATOM 1398 O O . ASP A 1 176 ? -31.245 9.990 17.270 1.00 81.88 176 ASP A O 1
ATOM 1402 N N . LEU A 1 177 ? -30.981 8.827 19.173 1.00 80.38 177 LEU A N 1
ATOM 1403 C CA . LEU A 1 177 ? -29.996 7.882 18.641 1.00 80.38 177 LEU A CA 1
ATOM 1404 C C . LEU A 1 177 ? -30.648 6.595 18.122 1.00 80.38 177 LEU A C 1
ATOM 1406 O O . LEU A 1 177 ? -29.963 5.771 17.524 1.00 80.38 177 LEU A O 1
ATOM 1410 N N . GLU A 1 178 ? -31.953 6.451 18.344 1.00 74.31 178 GLU A N 1
ATOM 1411 C CA . GLU A 1 178 ? -32.799 5.323 17.966 1.00 74.31 178 GLU A CA 1
ATOM 1412 C C . GLU A 1 178 ? -34.187 5.869 17.589 1.00 74.31 178 GLU A C 1
ATOM 1414 O O . GLU A 1 178 ? -34.570 6.944 18.043 1.00 74.31 178 GLU A O 1
ATOM 1419 N N . GLY A 1 179 ? -34.936 5.161 16.743 1.00 78.56 179 GLY A N 1
ATOM 1420 C CA . GLY A 1 179 ? -36.277 5.571 16.309 1.00 78.56 179 GLY A CA 1
ATOM 1421 C C . GLY A 1 179 ? -36.376 5.941 14.828 1.00 78.56 179 GLY A C 1
ATOM 1422 O O . GLY A 1 179 ? -35.416 5.809 14.066 1.00 78.56 179 GLY A O 1
ATOM 1423 N N . GLU A 1 180 ? -37.561 6.400 14.414 1.00 74.69 180 GLU A N 1
ATOM 1424 C CA . GLU A 1 180 ? -37.910 6.612 12.999 1.00 74.69 180 GLU A CA 1
ATOM 1425 C C . GLU A 1 180 ? -36.946 7.586 12.310 1.00 74.69 180 GLU A C 1
ATOM 1427 O O . GLU A 1 180 ? -36.373 7.263 11.272 1.00 74.69 180 GLU A O 1
ATOM 1432 N N . ASP A 1 181 ? -36.676 8.744 12.914 1.00 79.56 181 ASP A N 1
ATOM 1433 C CA . ASP A 1 181 ? -35.772 9.735 12.326 1.00 79.56 181 ASP A CA 1
ATOM 1434 C C . ASP A 1 181 ? -34.338 9.211 12.209 1.00 79.56 181 ASP A C 1
ATOM 1436 O O . ASP A 1 181 ? -33.614 9.587 11.288 1.00 79.56 181 ASP A O 1
ATOM 1440 N N . PHE A 1 182 ? -33.901 8.342 13.124 1.00 82.94 182 PHE A N 1
ATOM 1441 C CA . PHE A 1 182 ? -32.587 7.701 13.052 1.00 82.94 182 PHE A CA 1
ATOM 1442 C C . PHE A 1 182 ? -32.499 6.715 11.892 1.00 82.94 182 PHE A C 1
ATOM 1444 O O . PHE A 1 182 ? -31.580 6.824 11.077 1.00 82.94 182 PHE A O 1
ATOM 1451 N N . ASN A 1 183 ? -33.478 5.818 11.763 1.00 81.62 183 ASN A N 1
ATOM 1452 C CA . ASN A 1 183 ? -33.556 4.889 10.635 1.00 81.62 183 ASN A CA 1
ATOM 1453 C C . ASN A 1 183 ? -33.580 5.653 9.307 1.00 81.62 183 ASN A C 1
ATOM 1455 O O . ASN A 1 183 ? -32.956 5.243 8.325 1.00 81.62 183 ASN A O 1
ATOM 1459 N N . ASN A 1 184 ? -34.203 6.831 9.301 1.00 81.12 184 ASN A N 1
ATOM 1460 C CA . ASN A 1 184 ? -34.271 7.672 8.122 1.00 81.12 184 ASN A CA 1
ATOM 1461 C C . ASN A 1 184 ? -32.909 8.178 7.654 1.00 81.12 184 ASN A C 1
ATOM 1463 O O . ASN A 1 184 ? -32.571 8.073 6.470 1.00 81.12 184 ASN A O 1
ATOM 1467 N N . ASP A 1 185 ? -32.103 8.665 8.588 1.00 83.19 185 ASP A N 1
ATOM 1468 C CA . ASP A 1 185 ? -30.737 9.087 8.304 1.00 83.19 185 ASP A CA 1
ATOM 1469 C C . ASP A 1 185 ? -29.834 7.923 7.902 1.00 83.19 185 ASP A C 1
ATOM 1471 O O . ASP A 1 185 ? -28.951 8.104 7.063 1.00 83.19 185 ASP A O 1
ATOM 1475 N N . VAL A 1 186 ? -30.039 6.742 8.492 1.00 85.75 186 VAL A N 1
ATOM 1476 C CA . VAL A 1 186 ? -29.298 5.524 8.138 1.00 85.75 186 VAL A CA 1
ATOM 1477 C C . VAL A 1 186 ? -29.571 5.143 6.690 1.00 85.75 186 VAL A C 1
ATOM 1479 O O . VAL A 1 186 ? -28.623 4.880 5.958 1.00 85.75 186 VAL A O 1
ATOM 1482 N N . MET A 1 187 ? -30.827 5.211 6.245 1.00 81.44 187 MET A N 1
ATOM 1483 C CA . MET A 1 187 ? -31.195 4.954 4.849 1.00 81.44 187 MET A CA 1
ATOM 1484 C C . MET A 1 187 ? -30.519 5.901 3.869 1.00 81.44 187 MET A C 1
ATOM 1486 O O . MET A 1 187 ? -29.923 5.456 2.889 1.00 81.44 187 MET A O 1
ATOM 1490 N N . ASN A 1 188 ? -30.550 7.197 4.171 1.00 84.69 188 ASN A N 1
ATOM 1491 C CA . ASN A 1 188 ? -29.901 8.200 3.332 1.00 84.69 188 ASN A CA 1
ATOM 1492 C C . ASN A 1 188 ? -28.379 7.983 3.284 1.00 84.69 188 ASN A C 1
ATOM 1494 O O . ASN A 1 188 ? -27.727 8.290 2.290 1.00 84.69 188 ASN A O 1
ATOM 1498 N N . GLU A 1 189 ? -27.786 7.469 4.363 1.00 87.25 189 GLU A N 1
ATOM 1499 C CA . GLU A 1 189 ? -26.361 7.155 4.399 1.00 87.25 189 GLU A CA 1
ATOM 1500 C C . GLU A 1 189 ? -26.026 5.860 3.641 1.00 87.25 189 GLU A C 1
ATOM 1502 O O . GLU A 1 189 ? -24.983 5.813 2.993 1.00 87.25 189 GLU A O 1
ATOM 1507 N N . CYS A 1 190 ? -26.897 4.842 3.670 1.00 86.94 190 CYS A N 1
ATOM 1508 C CA . CYS A 1 190 ? -26.775 3.642 2.831 1.00 86.94 190 CYS A CA 1
ATOM 1509 C C . CYS A 1 190 ? -26.770 4.010 1.342 1.00 86.94 190 CYS A C 1
ATOM 1511 O O . CYS A 1 190 ? -25.914 3.534 0.599 1.00 86.94 190 CYS A O 1
ATOM 1513 N N . GLU A 1 191 ? -27.680 4.894 0.923 1.00 84.75 191 GLU A N 1
ATOM 1514 C CA . GLU A 1 191 ? -27.752 5.370 -0.461 1.00 84.75 191 GLU A CA 1
ATOM 1515 C C . GLU A 1 191 ? -26.450 6.061 -0.887 1.00 84.75 191 GLU A C 1
ATOM 1517 O O . GLU A 1 191 ? -25.863 5.700 -1.903 1.00 84.75 191 GLU A O 1
ATOM 1522 N N . LYS A 1 192 ? -25.930 6.969 -0.053 1.00 87.31 192 LYS A N 1
ATOM 1523 C CA . LYS A 1 192 ? -24.650 7.651 -0.306 1.00 87.31 192 LYS A CA 1
ATOM 1524 C C . LYS A 1 192 ? -23.458 6.702 -0.382 1.00 87.31 192 LYS A C 1
ATOM 1526 O O . LYS A 1 192 ? -22.485 6.995 -1.070 1.00 87.31 192 LYS A O 1
ATOM 1531 N N . ILE A 1 193 ? -23.473 5.611 0.387 1.00 87.94 193 ILE A N 1
ATOM 1532 C CA . ILE A 1 193 ? -22.410 4.599 0.331 1.00 87.94 193 ILE A CA 1
ATOM 1533 C C . ILE A 1 193 ? -22.455 3.882 -1.020 1.00 87.94 193 ILE A C 1
ATOM 1535 O O . ILE A 1 193 ? -21.416 3.758 -1.658 1.00 87.94 193 ILE A O 1
ATOM 1539 N N . LEU A 1 194 ? -23.643 3.468 -1.463 1.00 86.69 194 LEU A N 1
ATOM 1540 C CA . LEU A 1 194 ? -23.830 2.773 -2.736 1.00 86.69 194 LEU A CA 1
ATOM 1541 C C . LEU A 1 194 ? -23.536 3.655 -3.953 1.00 86.69 194 LEU A C 1
ATOM 1543 O O . LEU A 1 194 ? -22.914 3.189 -4.902 1.00 86.69 194 LEU A O 1
ATOM 1547 N N . GLU A 1 195 ? -23.951 4.921 -3.923 1.00 85.44 195 GLU A N 1
ATOM 1548 C CA . GLU A 1 195 ? -23.652 5.886 -4.987 1.00 85.44 195 GLU A CA 1
ATOM 1549 C C . GLU A 1 195 ? -22.141 6.081 -5.137 1.00 85.44 195 GLU A C 1
ATOM 1551 O O . GLU A 1 195 ? -21.606 5.960 -6.235 1.00 85.44 195 GLU A O 1
ATOM 1556 N N . LYS A 1 196 ? -21.438 6.253 -4.014 1.00 87.06 196 LYS A N 1
ATOM 1557 C CA . LYS A 1 196 ? -19.982 6.375 -4.016 1.00 87.06 196 LYS A CA 1
ATOM 1558 C C . LYS A 1 196 ? -19.280 5.107 -4.518 1.00 87.06 196 LYS A C 1
ATOM 1560 O O . LYS A 1 196 ? -18.328 5.217 -5.280 1.00 87.06 196 LYS A O 1
ATOM 1565 N N . GLU A 1 197 ? -19.724 3.917 -4.102 1.00 84.44 197 GLU A N 1
ATOM 1566 C CA . GLU A 1 197 ? -19.157 2.657 -4.614 1.00 84.44 197 GLU A CA 1
ATOM 1567 C C . GLU A 1 197 ? -19.286 2.574 -6.139 1.00 84.44 197 GLU A C 1
ATOM 1569 O O . GLU A 1 197 ? -18.329 2.213 -6.819 1.00 84.44 197 GLU A O 1
ATOM 1574 N N . LYS A 1 198 ? -20.437 2.979 -6.682 1.00 83.75 198 LYS A N 1
ATOM 1575 C CA . LYS A 1 198 ? -20.673 2.989 -8.125 1.00 83.75 198 LYS A CA 1
ATOM 1576 C C . LYS A 1 198 ? -19.782 3.998 -8.858 1.00 83.75 198 LYS A C 1
ATOM 1578 O O . LYS A 1 198 ? -19.229 3.667 -9.902 1.00 83.75 198 LYS A O 1
ATOM 1583 N N . GLU A 1 199 ? -19.614 5.203 -8.314 1.00 84.19 199 GLU A N 1
ATOM 1584 C CA . GLU A 1 199 ? -18.690 6.207 -8.862 1.00 84.19 199 GLU A CA 1
ATOM 1585 C C . GLU A 1 199 ? -17.240 5.699 -8.876 1.00 84.19 199 GLU A C 1
ATOM 1587 O O . GLU A 1 199 ? -16.535 5.849 -9.878 1.00 84.19 199 GLU A O 1
ATOM 1592 N N . ASP A 1 200 ? -16.801 5.069 -7.782 1.00 82.50 200 ASP A N 1
ATOM 1593 C CA . ASP A 1 200 ? -15.456 4.506 -7.652 1.00 82.50 200 ASP A CA 1
ATOM 1594 C C . ASP A 1 200 ? -15.233 3.365 -8.675 1.00 82.50 200 ASP A C 1
ATOM 1596 O O . ASP A 1 200 ? -14.175 3.293 -9.310 1.00 82.50 200 ASP A O 1
ATOM 1600 N N . GLU A 1 201 ? -16.238 2.507 -8.894 1.00 83.06 201 GLU A N 1
ATOM 1601 C CA . GLU A 1 201 ? -16.220 1.445 -9.913 1.00 83.06 201 GLU A CA 1
ATOM 1602 C C . GLU A 1 201 ? -16.186 1.999 -11.347 1.00 83.06 201 GLU A C 1
ATOM 1604 O O . GLU A 1 201 ? -15.389 1.543 -12.173 1.00 83.06 201 GLU A O 1
ATOM 1609 N N . GLU A 1 202 ? -17.011 3.001 -11.661 1.00 86.94 202 GLU A N 1
ATOM 1610 C CA . GLU A 1 202 ? -17.027 3.653 -12.976 1.00 86.94 202 GLU A CA 1
ATOM 1611 C C . GLU A 1 202 ? -15.690 4.343 -13.272 1.00 86.94 202 GLU A C 1
ATOM 1613 O O . GLU A 1 202 ? -15.139 4.209 -14.369 1.00 86.94 202 GLU A O 1
ATOM 1618 N N . TYR A 1 203 ? -15.114 5.028 -12.282 1.00 86.88 203 TYR A N 1
ATOM 1619 C CA . TYR A 1 203 ? -13.795 5.639 -12.406 1.00 86.88 203 TYR A CA 1
ATOM 1620 C C . TYR A 1 203 ? -12.697 4.594 -12.650 1.00 86.88 203 TYR A C 1
ATOM 1622 O O . TYR A 1 203 ? -11.835 4.788 -13.518 1.00 86.88 203 TYR A O 1
ATOM 1630 N N . ALA A 1 204 ? -12.729 3.473 -11.924 1.00 86.12 204 ALA A N 1
ATOM 1631 C CA . ALA A 1 204 ? -11.778 2.380 -12.101 1.00 86.12 204 ALA A CA 1
ATOM 1632 C C . ALA A 1 204 ? -11.886 1.755 -13.501 1.00 86.12 204 ALA A C 1
ATOM 1634 O O . ALA A 1 204 ? -10.865 1.596 -14.176 1.00 86.12 204 ALA A O 1
ATOM 1635 N N . ASN A 1 205 ? -13.107 1.480 -13.970 1.00 87.19 205 ASN A N 1
ATOM 1636 C CA . ASN A 1 205 ? -13.359 0.927 -15.301 1.00 87.19 205 ASN A CA 1
ATOM 1637 C C . ASN A 1 205 ? -12.901 1.876 -16.413 1.00 87.19 205 ASN A C 1
ATOM 1639 O O . ASN A 1 205 ? -12.185 1.455 -17.321 1.00 87.19 205 ASN A O 1
ATOM 1643 N N . ASN A 1 206 ? -13.229 3.167 -16.312 1.00 87.88 206 ASN A N 1
ATOM 1644 C CA . ASN A 1 206 ? -12.789 4.168 -17.284 1.00 87.88 206 ASN A CA 1
ATOM 1645 C C . ASN A 1 206 ? -11.260 4.296 -17.316 1.00 87.88 206 ASN A C 1
ATOM 1647 O O . ASN A 1 206 ? -10.657 4.390 -18.386 1.00 87.88 206 ASN A O 1
ATOM 1651 N N . THR A 1 207 ? -10.612 4.257 -16.150 1.00 86.75 207 THR A N 1
ATOM 1652 C CA . THR A 1 207 ? -9.148 4.317 -16.050 1.00 86.75 207 THR A CA 1
ATOM 1653 C C . THR A 1 207 ? -8.491 3.074 -16.655 1.00 86.75 207 THR A C 1
ATOM 1655 O O . THR A 1 207 ? -7.494 3.189 -17.371 1.00 86.75 207 THR A O 1
ATOM 1658 N N . ALA A 1 208 ? -9.044 1.886 -16.400 1.00 87.06 208 ALA A N 1
ATOM 1659 C CA . ALA A 1 208 ? -8.568 0.637 -16.987 1.00 87.06 208 ALA A CA 1
ATOM 1660 C C . ALA A 1 208 ? -8.713 0.651 -18.516 1.00 87.06 208 ALA A C 1
ATOM 1662 O O . ALA A 1 208 ? -7.734 0.415 -19.222 1.00 87.06 208 ALA A O 1
ATOM 1663 N N . GLN A 1 209 ? -9.883 1.045 -19.026 1.00 86.94 209 GLN A N 1
ATOM 1664 C CA . GLN A 1 209 ? -10.138 1.146 -20.462 1.00 86.94 209 GLN A CA 1
ATOM 1665 C C . GLN A 1 209 ? -9.185 2.136 -21.149 1.00 86.94 209 GLN A C 1
ATOM 1667 O O . GLN A 1 209 ? -8.616 1.824 -22.196 1.00 86.94 209 GLN A O 1
ATOM 1672 N N . ALA A 1 210 ? -8.946 3.302 -20.540 1.00 87.50 210 ALA A N 1
ATOM 1673 C CA . ALA A 1 210 ? -7.996 4.285 -21.057 1.00 87.50 210 ALA A CA 1
ATOM 1674 C C . ALA A 1 210 ? -6.548 3.755 -21.070 1.00 87.50 210 ALA A C 1
ATOM 1676 O O . ALA A 1 210 ? -5.779 4.040 -21.994 1.00 87.50 210 ALA A O 1
ATOM 1677 N N . ASN A 1 211 ? -6.160 2.962 -20.066 1.00 87.62 211 ASN A N 1
ATOM 1678 C CA . ASN A 1 211 ? -4.847 2.323 -20.020 1.00 87.62 211 ASN A CA 1
ATOM 1679 C C . ASN A 1 211 ? -4.691 1.250 -21.104 1.00 87.62 211 ASN A C 1
ATOM 1681 O O . ASN A 1 211 ? -3.664 1.239 -21.788 1.00 87.62 211 ASN A O 1
ATOM 1685 N N . ASP A 1 212 ? -5.700 0.405 -21.302 1.00 83.25 212 ASP A N 1
ATOM 1686 C CA . ASP A 1 212 ? -5.698 -0.641 -22.329 1.00 83.25 212 ASP A CA 1
ATOM 1687 C C . ASP A 1 212 ? -5.653 -0.045 -23.737 1.00 83.25 212 ASP A C 1
ATOM 1689 O O . ASP A 1 212 ? -4.870 -0.482 -24.585 1.00 83.25 212 ASP A O 1
ATOM 1693 N N . GLU A 1 213 ? -6.413 1.023 -23.987 1.00 87.75 213 GLU A N 1
ATOM 1694 C CA . GLU A 1 213 ? -6.366 1.745 -25.257 1.00 87.75 213 GLU A CA 1
ATOM 1695 C C . GLU A 1 213 ? -4.984 2.374 -25.496 1.00 87.75 213 GLU A C 1
ATOM 1697 O O . GLU A 1 213 ? -4.431 2.290 -26.601 1.00 87.75 213 GLU A O 1
ATOM 1702 N N . ARG A 1 214 ? -4.357 2.933 -24.454 1.00 85.38 214 ARG A N 1
ATOM 1703 C CA . ARG A 1 214 ? -2.989 3.466 -24.528 1.00 85.38 214 ARG A CA 1
ATOM 1704 C C . ARG A 1 214 ? -1.956 2.373 -24.818 1.00 85.38 214 ARG A C 1
ATOM 1706 O O . ARG A 1 214 ? -1.035 2.594 -25.607 1.00 85.38 214 ARG A O 1
ATOM 1713 N N . LEU A 1 215 ? -2.100 1.194 -24.216 1.00 83.69 215 LEU A N 1
ATOM 1714 C CA . LEU A 1 215 ? -1.233 0.044 -24.481 1.00 83.69 215 LEU A CA 1
ATOM 1715 C C . LEU A 1 215 ? -1.408 -0.459 -25.917 1.00 83.69 215 LEU A C 1
ATOM 1717 O O . LEU A 1 215 ? -0.420 -0.641 -26.630 1.00 83.69 215 LEU A O 1
ATOM 1721 N N . HIS A 1 216 ? -2.649 -0.607 -26.382 1.00 86.31 216 HIS A N 1
ATOM 1722 C CA . HIS A 1 216 ? -2.943 -1.039 -27.746 1.00 86.31 216 HIS A CA 1
ATOM 1723 C C . HIS A 1 216 ? -2.441 -0.049 -28.802 1.00 86.31 216 HIS A C 1
ATOM 1725 O O . HIS A 1 216 ? -1.836 -0.458 -29.797 1.00 86.31 216 HIS A O 1
ATOM 1731 N N . THR A 1 217 ? -2.655 1.251 -28.602 1.00 84.69 217 THR A N 1
ATOM 1732 C CA . THR A 1 217 ? -2.159 2.295 -29.513 1.00 84.69 217 THR A CA 1
ATOM 1733 C C . THR A 1 217 ? -0.631 2.389 -29.493 1.00 84.69 217 THR A C 1
ATOM 1735 O O . THR A 1 217 ? -0.010 2.480 -30.555 1.00 84.69 217 THR A O 1
ATOM 1738 N N . GLY A 1 218 ? -0.003 2.277 -28.318 1.00 86.06 218 GLY A N 1
ATOM 1739 C CA . GLY A 1 218 ? 1.451 2.203 -28.172 1.00 86.06 218 GLY A CA 1
ATOM 1740 C C . GLY A 1 218 ? 2.060 1.001 -28.900 1.00 86.06 218 GLY A C 1
ATOM 1741 O O . GLY A 1 218 ? 3.014 1.164 -29.663 1.00 86.06 218 GLY A O 1
ATOM 1742 N N . ALA A 1 219 ? 1.468 -0.185 -28.741 1.00 85.12 219 ALA A N 1
ATOM 1743 C CA . ALA A 1 219 ? 1.902 -1.405 -29.418 1.00 85.12 219 ALA A CA 1
ATOM 1744 C C . ALA A 1 219 ? 1.783 -1.298 -30.949 1.00 85.12 219 ALA A C 1
ATOM 1746 O O . ALA A 1 219 ? 2.708 -1.690 -31.664 1.00 85.12 219 ALA A O 1
ATOM 1747 N N . LYS A 1 220 ? 0.690 -0.710 -31.462 1.00 88.25 220 LYS A N 1
ATOM 1748 C CA . LYS A 1 220 ? 0.516 -0.444 -32.902 1.00 88.25 220 LYS A CA 1
ATOM 1749 C C . LYS A 1 220 ? 1.609 0.479 -33.447 1.00 88.25 220 LYS A C 1
ATOM 1751 O O . LYS A 1 220 ? 2.196 0.163 -34.480 1.00 88.25 220 LYS A O 1
ATOM 1756 N N . ARG A 1 221 ? 1.935 1.562 -32.732 1.00 87.38 221 ARG A N 1
ATOM 1757 C CA . ARG A 1 221 ? 2.999 2.500 -33.132 1.00 87.38 221 ARG A CA 1
ATOM 1758 C C . ARG A 1 221 ? 4.367 1.820 -33.198 1.00 87.38 221 ARG A C 1
ATOM 1760 O O . ARG A 1 221 ? 5.060 1.948 -34.201 1.00 87.38 221 ARG A O 1
ATOM 1767 N N . VAL A 1 222 ? 4.737 1.055 -32.169 1.00 84.88 222 VAL A N 1
ATOM 1768 C CA . VAL A 1 222 ? 6.020 0.327 -32.136 1.00 84.88 222 VAL A CA 1
ATOM 1769 C C . VAL A 1 222 ? 6.098 -0.713 -33.260 1.00 84.88 222 VAL A C 1
ATOM 1771 O O . VAL A 1 222 ? 7.140 -0.865 -33.900 1.00 84.88 222 VAL A O 1
ATOM 1774 N N . ALA A 1 223 ? 4.998 -1.416 -33.545 1.00 88.50 223 ALA A N 1
ATOM 1775 C CA . ALA A 1 223 ? 4.936 -2.366 -34.654 1.00 88.50 223 ALA A CA 1
ATOM 1776 C C . ALA A 1 223 ? 5.113 -1.677 -36.020 1.00 88.50 223 ALA A C 1
ATOM 1778 O O . ALA A 1 223 ? 5.830 -2.194 -36.882 1.00 88.50 223 ALA A O 1
ATOM 1779 N N . GLU A 1 224 ? 4.508 -0.503 -36.210 1.00 88.81 224 GLU A N 1
ATOM 1780 C CA . GLU A 1 224 ? 4.645 0.290 -37.431 1.00 88.81 224 GLU A CA 1
ATOM 1781 C C . GLU A 1 224 ? 6.065 0.849 -37.604 1.00 88.81 224 GLU A C 1
ATOM 1783 O O . GLU A 1 224 ? 6.654 0.691 -38.676 1.00 88.81 224 GLU A O 1
ATOM 1788 N N . GLU A 1 225 ? 6.665 1.405 -36.548 1.00 88.00 225 GLU A N 1
ATOM 1789 C CA . GLU A 1 225 ? 8.063 1.859 -36.542 1.00 88.00 225 GLU A CA 1
ATOM 1790 C C . GLU A 1 225 ? 9.021 0.709 -36.873 1.00 88.00 225 GLU A C 1
ATOM 1792 O O . GLU A 1 225 ? 9.906 0.851 -37.721 1.00 88.00 225 GLU A O 1
ATOM 1797 N N . ARG A 1 226 ? 8.799 -0.478 -36.293 1.00 89.62 226 ARG A N 1
ATOM 1798 C CA . ARG A 1 226 ? 9.578 -1.683 -36.608 1.00 89.62 226 ARG A CA 1
ATOM 1799 C C . ARG A 1 226 ? 9.434 -2.083 -38.075 1.00 89.62 226 ARG A C 1
ATOM 1801 O O . ARG A 1 226 ? 10.425 -2.456 -38.709 1.00 89.62 226 ARG A O 1
ATOM 1808 N N . LEU A 1 227 ? 8.227 -2.002 -38.635 1.00 92.50 227 LEU A N 1
ATOM 1809 C CA . LEU A 1 227 ? 7.984 -2.283 -40.049 1.00 92.50 227 LEU A CA 1
ATOM 1810 C C . LEU A 1 227 ? 8.699 -1.264 -40.949 1.00 92.50 227 LEU A C 1
ATOM 1812 O O . LEU A 1 227 ? 9.325 -1.657 -41.937 1.00 92.50 227 LEU A O 1
ATOM 1816 N N . GLN A 1 228 ? 8.654 0.025 -40.607 1.00 89.69 228 GLN A N 1
ATOM 1817 C CA . GLN A 1 228 ? 9.345 1.085 -41.344 1.00 89.69 228 GLN A CA 1
ATOM 1818 C C . GLN A 1 228 ? 10.868 0.942 -41.272 1.00 89.69 228 GLN A C 1
ATOM 1820 O O . GLN A 1 228 ? 11.525 1.004 -42.312 1.00 89.69 228 GLN A O 1
ATOM 1825 N N . ALA A 1 229 ? 11.429 0.672 -40.091 1.00 89.94 229 ALA A N 1
ATOM 1826 C CA . ALA A 1 229 ? 12.856 0.420 -39.906 1.00 89.94 229 ALA A CA 1
ATOM 1827 C C . ALA A 1 229 ? 13.316 -0.796 -40.722 1.00 89.94 229 ALA A C 1
ATOM 1829 O O . ALA A 1 229 ? 14.338 -0.745 -41.407 1.00 89.94 229 ALA A O 1
ATOM 1830 N N . ASN A 1 230 ? 12.520 -1.870 -40.742 1.00 89.88 230 ASN A N 1
ATOM 1831 C CA . ASN A 1 230 ? 12.805 -3.044 -41.564 1.00 89.88 230 ASN A CA 1
ATOM 1832 C C . ASN A 1 230 ? 12.753 -2.710 -43.071 1.00 89.88 230 ASN A C 1
ATOM 1834 O O . ASN A 1 230 ? 13.643 -3.096 -43.831 1.00 89.88 230 ASN A O 1
ATOM 1838 N N . ARG A 1 231 ? 11.775 -1.908 -43.519 1.00 89.56 231 ARG A N 1
ATOM 1839 C CA . ARG A 1 231 ? 11.710 -1.400 -44.906 1.00 89.56 231 ARG A CA 1
ATOM 1840 C C . ARG A 1 231 ? 12.902 -0.501 -45.256 1.00 89.56 231 ARG A C 1
ATOM 1842 O O . ARG A 1 231 ? 13.432 -0.598 -46.360 1.00 89.56 231 ARG A O 1
ATOM 1849 N N . ALA A 1 232 ? 13.333 0.374 -44.350 1.00 86.44 232 ALA A N 1
ATOM 1850 C CA . ALA A 1 232 ? 14.507 1.227 -44.534 1.00 86.44 232 ALA A CA 1
ATOM 1851 C C . ALA A 1 232 ? 15.791 0.393 -44.628 1.00 86.44 232 ALA A C 1
ATOM 1853 O O . ALA A 1 232 ? 16.570 0.583 -45.560 1.00 86.44 232 ALA A O 1
ATOM 1854 N N . LYS A 1 233 ? 15.954 -0.604 -43.748 1.00 83.50 233 LYS A N 1
ATOM 1855 C CA . LYS A 1 233 ? 17.068 -1.557 -43.795 1.00 83.50 233 LYS A CA 1
ATOM 1856 C C . LYS A 1 233 ? 17.106 -2.310 -45.124 1.00 83.50 233 LYS A C 1
ATOM 1858 O O . LYS A 1 233 ? 18.148 -2.333 -45.769 1.00 83.50 233 LYS A O 1
ATOM 1863 N N . ARG A 1 234 ? 15.968 -2.837 -45.589 1.00 87.19 234 ARG A N 1
ATOM 1864 C CA . ARG A 1 234 ? 15.866 -3.492 -46.906 1.00 87.19 234 ARG A CA 1
ATOM 1865 C C . ARG A 1 234 ? 16.275 -2.566 -48.054 1.00 87.19 234 ARG A C 1
ATOM 1867 O O . ARG A 1 234 ? 17.016 -2.989 -48.934 1.00 87.19 234 ARG A O 1
ATOM 1874 N N . ARG A 1 235 ? 15.843 -1.299 -48.037 1.00 84.31 235 ARG A N 1
ATOM 1875 C CA . ARG A 1 235 ? 16.253 -0.292 -49.036 1.00 84.31 235 ARG A CA 1
ATOM 1876 C C . ARG A 1 235 ? 17.756 0.005 -48.978 1.00 84.31 235 ARG A C 1
ATOM 1878 O O . ARG A 1 235 ? 18.404 0.065 -50.019 1.00 84.31 235 ARG A O 1
ATOM 1885 N N . TRP A 1 236 ? 18.325 0.136 -47.779 1.00 81.25 236 TRP A N 1
ATOM 1886 C CA . TRP A 1 236 ? 19.765 0.315 -47.588 1.00 81.25 236 TRP A CA 1
ATOM 1887 C C . TRP A 1 236 ? 20.559 -0.876 -48.126 1.00 81.25 236 TRP A C 1
ATOM 1889 O O . TRP A 1 236 ? 21.545 -0.671 -48.834 1.00 81.25 236 TRP A O 1
ATOM 1899 N N . GLU A 1 237 ? 20.124 -2.103 -47.832 1.00 81.62 237 GLU A N 1
ATOM 1900 C CA . GLU A 1 237 ? 20.752 -3.333 -48.321 1.00 81.62 237 GLU A CA 1
ATOM 1901 C C . GLU A 1 237 ? 20.649 -3.470 -49.839 1.00 81.62 237 GLU A C 1
ATOM 1903 O O . GLU A 1 237 ? 21.644 -3.802 -50.473 1.00 81.62 237 GLU A O 1
ATOM 1908 N N . HIS A 1 238 ? 19.507 -3.129 -50.437 1.00 85.56 238 HIS A N 1
ATOM 1909 C CA . HIS A 1 238 ? 19.350 -3.142 -51.892 1.00 85.56 238 HIS A CA 1
ATOM 1910 C C . HIS A 1 238 ? 20.304 -2.157 -52.595 1.00 85.56 238 HIS A C 1
ATOM 1912 O O . HIS A 1 238 ? 20.862 -2.466 -53.641 1.00 85.56 238 HIS A O 1
ATOM 1918 N N . GLY A 1 239 ? 20.577 -0.996 -51.987 1.00 83.12 239 GLY A N 1
ATOM 1919 C CA . GLY A 1 239 ? 21.572 -0.039 -52.487 1.00 83.12 239 GLY A CA 1
ATOM 1920 C C . GLY A 1 239 ? 23.036 -0.394 -52.183 1.00 83.12 239 GLY A C 1
ATOM 1921 O O . GLY A 1 239 ? 23.922 0.393 -52.519 1.00 83.12 239 GLY A O 1
ATOM 1922 N N . ARG A 1 240 ? 23.322 -1.527 -51.522 1.00 83.75 240 ARG A N 1
ATOM 1923 C CA . ARG A 1 240 ? 24.681 -1.915 -51.099 1.00 83.75 240 ARG A CA 1
ATOM 1924 C C . ARG A 1 240 ? 25.627 -2.064 -52.285 1.00 83.75 240 ARG A C 1
ATOM 1926 O O . ARG A 1 240 ? 26.708 -1.485 -52.252 1.00 83.75 240 ARG A O 1
ATOM 1933 N N . ASP A 1 241 ? 25.212 -2.783 -53.322 1.00 78.12 241 ASP A N 1
ATOM 1934 C CA . ASP A 1 241 ? 26.073 -3.076 -54.471 1.00 78.12 241 ASP A CA 1
ATOM 1935 C C . ASP A 1 241 ? 26.343 -1.823 -55.303 1.00 78.12 241 ASP A C 1
ATOM 1937 O O . ASP A 1 241 ? 27.474 -1.594 -55.716 1.00 78.12 241 ASP A O 1
ATOM 1941 N N . ALA A 1 242 ? 25.349 -0.942 -55.457 1.00 78.12 242 ALA A N 1
ATOM 1942 C CA . ALA A 1 242 ? 25.531 0.359 -56.100 1.00 78.12 242 ALA A CA 1
ATOM 1943 C C . ALA A 1 242 ? 26.530 1.247 -55.335 1.00 78.12 242 ALA A C 1
ATOM 1945 O O . ALA A 1 242 ? 27.422 1.839 -55.944 1.00 78.12 242 ALA A O 1
ATOM 1946 N N . ARG A 1 243 ? 26.445 1.293 -53.995 1.00 87.31 243 ARG A N 1
ATOM 1947 C CA . ARG A 1 243 ? 27.418 2.025 -53.162 1.00 87.31 243 ARG A CA 1
ATOM 1948 C C . ARG A 1 243 ? 28.809 1.389 -53.199 1.00 87.31 243 ARG A C 1
ATOM 1950 O O . ARG A 1 243 ? 29.796 2.114 -53.274 1.00 87.31 243 ARG A O 1
ATOM 1957 N N . ALA A 1 244 ? 28.901 0.060 -53.184 1.00 79.06 244 ALA A N 1
ATOM 1958 C CA . ALA A 1 244 ? 30.167 -0.662 -53.293 1.00 79.06 244 ALA A CA 1
ATOM 1959 C C . ALA A 1 244 ? 30.824 -0.461 -54.670 1.00 79.06 244 ALA A C 1
ATOM 1961 O O . ALA A 1 244 ? 32.035 -0.267 -54.749 1.00 79.06 244 ALA A O 1
ATOM 1962 N N . MET A 1 245 ? 30.035 -0.445 -55.749 1.00 75.06 245 MET A N 1
ATOM 1963 C CA . MET A 1 245 ? 30.509 -0.087 -57.087 1.00 75.06 245 MET A CA 1
ATOM 1964 C C . MET A 1 245 ? 30.988 1.367 -57.142 1.00 75.06 245 MET A C 1
ATOM 1966 O O . MET A 1 245 ? 32.066 1.616 -57.674 1.00 75.06 245 MET A O 1
ATOM 1970 N N . GLY A 1 246 ? 30.256 2.309 -56.536 1.00 81.81 246 GLY A N 1
ATOM 1971 C CA . GLY A 1 246 ? 30.683 3.708 -56.416 1.00 81.81 246 GLY A CA 1
ATOM 1972 C C . GLY A 1 246 ? 32.017 3.868 -55.676 1.00 81.81 246 GLY A C 1
ATOM 1973 O O . GLY A 1 246 ? 32.894 4.591 -56.142 1.00 81.81 246 GLY A O 1
ATOM 1974 N N . TRP A 1 247 ? 32.216 3.127 -54.582 1.00 73.00 247 TRP A N 1
ATOM 1975 C CA . TRP A 1 247 ? 33.481 3.100 -53.838 1.00 73.00 247 TRP A CA 1
ATOM 1976 C C . TRP A 1 247 ? 34.636 2.489 -54.633 1.00 73.00 247 TRP A C 1
ATOM 1978 O O . TRP A 1 247 ? 35.723 3.059 -54.649 1.00 73.00 247 TRP A O 1
ATOM 1988 N N . ARG A 1 248 ? 34.407 1.375 -55.339 1.00 77.69 248 ARG A N 1
ATOM 1989 C CA . ARG A 1 248 ? 35.423 0.772 -56.218 1.00 77.69 248 ARG A CA 1
ATOM 1990 C C . ARG A 1 248 ? 35.829 1.727 -57.337 1.00 77.69 248 ARG A C 1
ATOM 1992 O O . ARG A 1 248 ? 37.017 1.873 -57.594 1.00 77.69 248 ARG A O 1
ATOM 1999 N N . MET A 1 249 ? 34.859 2.411 -57.950 1.00 73.56 249 MET A N 1
ATOM 2000 C CA . MET A 1 249 ? 35.107 3.432 -58.973 1.00 73.56 249 MET A CA 1
ATOM 2001 C C . MET A 1 249 ? 35.909 4.618 -58.412 1.00 73.56 249 MET A C 1
ATOM 2003 O O . MET A 1 249 ? 36.872 5.065 -59.038 1.00 73.56 249 MET A O 1
ATOM 2007 N N . PHE A 1 250 ? 35.564 5.094 -57.212 1.00 71.50 250 PHE A N 1
ATOM 2008 C CA . PHE A 1 250 ? 36.291 6.156 -56.511 1.00 71.50 250 PHE A CA 1
ATOM 2009 C C . PHE A 1 250 ? 37.743 5.757 -56.197 1.00 71.50 250 PHE A C 1
ATOM 2011 O O . PHE A 1 250 ? 38.671 6.503 -56.505 1.00 71.50 250 PHE A O 1
ATOM 2018 N N . GLU A 1 251 ? 37.958 4.548 -55.676 1.00 76.69 251 GLU A N 1
ATOM 2019 C CA . GLU A 1 251 ? 39.285 3.997 -55.389 1.00 76.69 251 GLU A CA 1
ATOM 2020 C C . GLU A 1 251 ? 40.136 3.859 -56.662 1.00 76.69 251 GLU A C 1
ATOM 2022 O O . GLU A 1 251 ? 41.304 4.260 -56.684 1.00 76.69 251 GLU A O 1
ATOM 2027 N N . THR A 1 252 ? 39.553 3.359 -57.758 1.00 72.06 252 THR A N 1
ATOM 2028 C CA . THR A 1 252 ? 40.247 3.286 -59.051 1.00 72.06 252 THR A CA 1
ATOM 2029 C C . THR A 1 252 ? 40.584 4.664 -59.616 1.00 72.06 252 THR A C 1
ATOM 2031 O O . THR A 1 252 ? 41.660 4.835 -60.193 1.00 72.06 252 THR A O 1
ATOM 2034 N N . ASN A 1 253 ? 39.729 5.670 -59.416 1.00 73.31 253 ASN A N 1
ATOM 2035 C CA . ASN A 1 253 ? 39.988 7.042 -59.862 1.00 73.31 253 ASN A CA 1
ATOM 2036 C C . ASN A 1 253 ? 41.121 7.703 -59.060 1.00 73.31 253 ASN A C 1
ATOM 2038 O O . ASN A 1 253 ? 41.971 8.374 -59.648 1.00 73.31 253 ASN A O 1
ATOM 2042 N N . ILE A 1 254 ? 41.206 7.440 -57.749 1.00 70.50 254 ILE A N 1
ATOM 2043 C CA . ILE A 1 254 ? 42.351 7.849 -56.917 1.00 70.50 254 ILE A CA 1
ATOM 2044 C C . ILE A 1 254 ? 43.639 7.163 -57.394 1.00 70.50 254 ILE A C 1
ATOM 2046 O O . ILE A 1 254 ? 44.654 7.828 -57.610 1.00 70.50 254 ILE A O 1
ATOM 2050 N N . ARG A 1 255 ? 43.606 5.843 -57.624 1.00 67.06 255 ARG A N 1
ATOM 2051 C CA . ARG A 1 255 ? 44.781 5.065 -58.062 1.00 67.06 255 ARG A CA 1
ATOM 2052 C C . ARG A 1 255 ? 45.303 5.467 -59.436 1.00 67.06 255 ARG A C 1
ATOM 2054 O O . ARG A 1 255 ? 46.510 5.467 -59.657 1.00 67.06 255 ARG A O 1
ATOM 2061 N N . THR A 1 256 ? 44.411 5.808 -60.359 1.00 71.94 256 THR A N 1
ATOM 2062 C CA . THR A 1 256 ? 44.780 6.196 -61.729 1.00 71.94 256 THR A CA 1
ATOM 2063 C C . THR A 1 256 ? 45.182 7.667 -61.855 1.00 71.94 256 THR A C 1
ATOM 2065 O O . THR A 1 256 ? 45.499 8.102 -62.962 1.00 71.94 256 THR A O 1
ATOM 2068 N N . LYS A 1 257 ? 45.181 8.442 -60.753 1.00 55.78 257 LYS A N 1
ATOM 2069 C CA . LYS A 1 257 ? 45.401 9.904 -60.732 1.00 55.78 257 LYS A CA 1
ATOM 2070 C C . LYS A 1 257 ? 44.544 10.669 -61.751 1.00 55.78 257 LYS A C 1
ATOM 2072 O O . LYS A 1 257 ? 44.859 11.801 -62.109 1.00 55.78 257 LYS A O 1
ATOM 2077 N N . ARG A 1 258 ? 43.430 10.085 -62.201 1.00 54.25 258 ARG A N 1
ATOM 2078 C CA . ARG A 1 258 ? 42.432 10.756 -63.038 1.00 54.25 258 ARG A CA 1
ATOM 2079 C C . ARG A 1 258 ? 41.437 11.466 -62.133 1.00 54.25 258 ARG A C 1
ATOM 2081 O O . ARG A 1 258 ? 40.252 11.156 -62.126 1.00 54.25 258 ARG A O 1
ATOM 2088 N N . PHE A 1 259 ? 41.935 12.411 -61.346 1.00 47.31 259 PHE A N 1
ATOM 2089 C CA . PHE A 1 259 ? 41.077 13.389 -60.697 1.00 47.31 259 PHE A CA 1
ATOM 2090 C C . PHE A 1 259 ? 40.993 14.594 -61.633 1.00 47.31 259 PHE A C 1
ATOM 2092 O O . PHE A 1 259 ? 41.814 15.504 -61.579 1.00 47.31 259 PHE A O 1
ATOM 2099 N N . HIS A 1 260 ? 40.045 14.550 -62.568 1.00 49.59 260 HIS A N 1
ATOM 2100 C CA . HIS A 1 260 ? 39.600 15.760 -63.244 1.00 49.59 260 HIS A CA 1
ATOM 2101 C C . HIS A 1 260 ? 38.400 16.269 -62.449 1.00 49.59 260 HIS A C 1
ATOM 2103 O O . HIS A 1 260 ? 37.332 15.659 -62.481 1.00 49.59 260 HIS A O 1
ATOM 2109 N N . ASP A 1 261 ? 38.616 17.319 -61.657 1.00 46.22 261 ASP A N 1
ATOM 2110 C CA . ASP A 1 261 ? 37.539 18.016 -60.962 1.00 46.22 261 ASP A CA 1
ATOM 2111 C C . ASP A 1 261 ? 36.620 18.666 -62.003 1.00 46.22 261 ASP A C 1
ATOM 2113 O O . ASP A 1 261 ? 36.943 19.693 -62.591 1.00 46.22 261 ASP A O 1
ATOM 2117 N N . MET A 1 262 ? 35.491 18.015 -62.265 1.00 43.88 262 MET A N 1
ATOM 2118 C CA . MET A 1 262 ? 34.389 18.537 -63.073 1.00 43.88 262 MET A CA 1
ATOM 2119 C C . MET A 1 262 ? 33.116 18.636 -62.228 1.00 43.88 262 MET A C 1
ATOM 2121 O O . MET A 1 262 ? 32.022 18.367 -62.714 1.00 43.88 262 MET A O 1
ATOM 2125 N N . SER A 1 263 ? 33.241 18.998 -60.947 1.00 42.56 263 SER A N 1
ATOM 2126 C CA . SER A 1 263 ? 32.075 19.237 -60.083 1.00 42.56 263 SER A CA 1
ATOM 2127 C C . SER A 1 263 ? 32.122 20.581 -59.353 1.00 42.56 263 SER A C 1
ATOM 2129 O O . SER A 1 263 ? 31.403 20.785 -58.374 1.00 42.56 263 SER A O 1
ATOM 2131 N N . SER A 1 264 ? 32.909 21.533 -59.853 1.00 37.06 264 SER A N 1
ATOM 2132 C CA . SER A 1 264 ? 32.889 22.928 -59.404 1.00 37.06 264 SER A CA 1
ATOM 2133 C C . SER A 1 264 ? 31.965 23.834 -60.229 1.00 37.06 264 SER A C 1
ATOM 2135 O O . SER A 1 264 ? 32.055 25.049 -60.097 1.00 37.06 264 SER A O 1
ATOM 2137 N N . HIS A 1 265 ? 31.036 23.292 -61.027 1.00 44.22 265 HIS A N 1
ATOM 2138 C CA . HIS A 1 265 ? 29.914 24.070 -61.565 1.00 44.22 265 HIS A CA 1
ATOM 2139 C C . HIS A 1 265 ? 28.588 23.319 -61.388 1.00 44.22 265 HIS A C 1
ATOM 2141 O O . HIS A 1 265 ? 28.340 22.298 -62.022 1.00 44.22 265 HIS A O 1
ATOM 2147 N N . ASN A 1 266 ? 27.726 23.921 -60.565 1.00 42.22 266 ASN A N 1
ATOM 2148 C CA . ASN A 1 266 ? 26.285 23.690 -60.456 1.00 42.22 266 ASN A CA 1
ATOM 2149 C C . ASN A 1 266 ? 25.766 22.616 -59.481 1.00 42.22 266 ASN A C 1
ATOM 2151 O O . ASN A 1 266 ? 24.935 21.785 -59.836 1.00 42.22 266 ASN A O 1
ATOM 2155 N N . ILE A 1 267 ? 26.167 22.710 -58.209 1.00 35.66 267 ILE A N 1
ATOM 2156 C CA . ILE A 1 267 ? 25.303 22.265 -57.106 1.00 35.66 267 ILE A CA 1
ATOM 2157 C C . ILE A 1 267 ? 25.092 23.469 -56.187 1.00 35.66 267 ILE A C 1
ATOM 2159 O O . ILE A 1 267 ? 25.972 23.837 -55.404 1.00 35.66 267 ILE A O 1
ATOM 2163 N N . GLU A 1 268 ? 23.936 24.116 -56.342 1.00 32.44 268 GLU A N 1
ATOM 2164 C CA . GLU A 1 268 ? 23.388 25.041 -55.354 1.00 32.44 268 GLU A CA 1
ATOM 2165 C C . GLU A 1 268 ? 23.425 24.372 -53.980 1.00 32.44 268 GLU A C 1
ATOM 2167 O O . GLU A 1 268 ? 22.888 23.287 -53.762 1.00 32.44 268 GLU A O 1
ATOM 2172 N N . ARG A 1 269 ? 24.128 25.015 -53.049 1.00 34.88 269 ARG A N 1
ATOM 2173 C CA . ARG A 1 269 ? 24.172 24.605 -51.652 1.00 34.88 269 ARG A CA 1
ATOM 2174 C C . ARG A 1 269 ? 22.845 24.977 -50.998 1.00 34.88 269 ARG A C 1
ATOM 2176 O O . ARG A 1 269 ? 22.759 26.027 -50.365 1.00 34.88 269 ARG A O 1
ATOM 2183 N N . GLU A 1 270 ? 21.852 24.098 -51.059 1.00 33.50 270 GLU A N 1
ATOM 2184 C CA . GLU A 1 270 ? 20.882 24.026 -49.967 1.00 33.50 270 GLU A CA 1
ATOM 2185 C C . GLU A 1 270 ? 21.624 23.498 -48.736 1.00 33.50 270 GLU A C 1
ATOM 2187 O O . GLU A 1 270 ? 21.842 22.303 -48.541 1.00 33.50 270 GLU A O 1
ATOM 2192 N N . ARG A 1 271 ? 22.116 24.442 -47.928 1.00 32.38 271 ARG A N 1
ATOM 2193 C CA . ARG A 1 271 ? 22.558 24.179 -46.563 1.00 32.38 271 ARG A CA 1
ATOM 2194 C C . ARG A 1 271 ? 21.344 23.678 -45.788 1.00 32.38 271 ARG A C 1
ATOM 2196 O O . ARG A 1 271 ? 20.521 24.482 -45.360 1.00 32.38 271 ARG A O 1
ATOM 2203 N N . GLU A 1 272 ? 21.262 22.373 -45.557 1.00 35.62 272 GLU A N 1
ATOM 2204 C CA . GLU A 1 272 ? 20.479 21.873 -44.433 1.00 35.62 272 GLU A CA 1
ATOM 2205 C C . GLU A 1 272 ? 21.040 22.504 -43.155 1.00 35.62 272 GLU A C 1
ATOM 2207 O O . GLU A 1 272 ? 22.194 22.302 -42.765 1.00 35.62 272 GLU A O 1
ATOM 2212 N N . HIS A 1 273 ? 20.203 23.341 -42.555 1.00 30.88 273 HIS A N 1
ATOM 2213 C CA . HIS A 1 273 ? 20.417 24.057 -41.313 1.00 30.88 273 HIS A CA 1
ATOM 2214 C C . HIS A 1 273 ? 20.546 23.043 -40.166 1.00 30.88 273 HIS A C 1
ATOM 2216 O O . HIS A 1 273 ? 19.579 22.720 -39.480 1.00 30.88 273 HIS A O 1
ATOM 2222 N N . ARG A 1 274 ? 21.747 22.502 -39.948 1.00 30.33 274 ARG A N 1
ATOM 2223 C CA . ARG A 1 274 ? 22.058 21.790 -38.708 1.00 30.33 274 ARG A CA 1
ATOM 2224 C C . ARG A 1 274 ? 22.397 22.859 -37.671 1.00 30.33 274 ARG A C 1
ATOM 2226 O O . ARG A 1 274 ? 23.483 23.430 -37.697 1.00 30.33 274 ARG A O 1
ATOM 2233 N N . ALA A 1 275 ? 21.397 23.210 -36.867 1.00 34.38 275 ALA A N 1
ATOM 2234 C CA . ALA A 1 275 ? 21.503 24.236 -35.843 1.00 34.38 275 ALA A CA 1
ATOM 2235 C C . ALA A 1 275 ? 22.611 23.892 -34.839 1.00 34.38 275 ALA A C 1
ATOM 2237 O O . ALA A 1 275 ? 22.671 22.791 -34.295 1.00 34.38 275 ALA A O 1
ATOM 2238 N N . GLU A 1 276 ? 23.473 24.877 -34.636 1.00 33.16 276 GLU A N 1
ATOM 2239 C CA . GLU A 1 276 ? 24.479 24.968 -33.594 1.00 33.16 276 GLU A CA 1
ATOM 2240 C C . GLU A 1 276 ? 23.817 25.000 -32.212 1.00 33.16 276 GLU A C 1
ATOM 2242 O O . GLU A 1 276 ? 22.937 25.826 -31.954 1.00 33.16 276 GLU A O 1
ATOM 2247 N N . ARG A 1 277 ? 24.304 24.163 -31.297 1.00 29.84 277 ARG A N 1
ATOM 2248 C CA . ARG A 1 277 ? 24.664 24.581 -29.939 1.00 29.84 277 ARG A CA 1
ATOM 2249 C C . ARG A 1 277 ? 25.369 23.421 -29.255 1.00 29.84 277 ARG A C 1
ATOM 2251 O O . ARG A 1 277 ? 24.713 22.503 -28.804 1.00 29.84 277 ARG A O 1
ATOM 2258 N N . ASP A 1 278 ? 26.694 23.488 -29.223 1.00 31.98 278 ASP A N 1
ATOM 2259 C CA . ASP A 1 278 ? 27.444 23.160 -28.016 1.00 31.98 278 ASP A CA 1
ATOM 2260 C C . ASP A 1 278 ? 28.705 24.018 -28.001 1.00 31.98 278 ASP A C 1
ATOM 2262 O O . ASP A 1 278 ? 29.519 24.029 -28.929 1.00 31.98 278 ASP A O 1
ATOM 2266 N N . GLY A 1 279 ? 28.756 24.859 -26.973 1.00 31.66 279 GLY A N 1
ATOM 2267 C CA . GLY A 1 279 ? 29.788 25.845 -26.742 1.00 31.66 279 GLY A CA 1
ATOM 2268 C C . GLY A 1 279 ? 31.076 25.192 -26.259 1.00 31.66 279 GLY A C 1
ATOM 2269 O O . GLY A 1 279 ? 31.095 24.334 -25.385 1.00 31.66 279 GLY A O 1
ATOM 2270 N N . ARG A 1 280 ? 32.160 25.675 -26.847 1.00 27.27 280 ARG A N 1
ATOM 2271 C CA . ARG A 1 280 ? 33.558 25.494 -26.477 1.00 27.27 280 ARG A CA 1
ATOM 2272 C C . ARG A 1 280 ? 33.821 25.902 -25.019 1.00 27.27 280 ARG A C 1
ATOM 2274 O O . ARG A 1 280 ? 33.489 27.022 -24.642 1.00 27.27 280 ARG A O 1
ATOM 2281 N N . ALA A 1 281 ? 34.526 25.061 -24.265 1.00 29.48 281 ALA A N 1
ATOM 2282 C CA . ALA A 1 281 ? 35.324 25.482 -23.116 1.00 29.48 281 ALA A CA 1
ATOM 2283 C C . ALA A 1 281 ? 36.728 24.871 -23.230 1.00 29.48 281 ALA A C 1
ATOM 2285 O O . ALA A 1 281 ? 36.900 23.669 -23.413 1.00 29.48 281 ALA A O 1
ATOM 2286 N N . GLU A 1 282 ? 37.711 25.763 -23.218 1.00 29.95 282 GLU A N 1
ATOM 2287 C CA . GLU A 1 282 ? 39.155 25.540 -23.288 1.00 29.95 282 GLU A CA 1
ATOM 2288 C C . GLU A 1 282 ? 39.624 24.901 -21.962 1.00 29.95 282 GLU A C 1
ATOM 2290 O O . GLU A 1 282 ? 39.081 25.208 -20.909 1.00 29.95 282 GLU A O 1
ATOM 2295 N N . GLY A 1 283 ? 40.483 23.881 -21.964 1.00 27.91 283 GLY A N 1
ATOM 2296 C CA . GLY A 1 283 ? 41.939 24.049 -21.978 1.00 27.91 283 GLY A CA 1
ATOM 2297 C C . GLY A 1 283 ? 42.507 24.045 -20.549 1.00 27.91 283 GLY A C 1
ATOM 2298 O O . GLY A 1 283 ? 42.346 25.017 -19.821 1.00 27.91 283 GLY A O 1
ATOM 2299 N N . GLY A 1 284 ? 43.187 22.964 -20.157 1.00 26.66 284 GLY A N 1
ATOM 2300 C CA . GLY A 1 284 ? 43.833 22.831 -18.847 1.00 26.66 284 GLY A CA 1
ATOM 2301 C C . GLY A 1 284 ? 44.598 21.517 -18.728 1.00 26.66 284 GLY A C 1
ATOM 2302 O O . GLY A 1 284 ? 44.108 20.563 -18.139 1.00 26.66 284 GLY A O 1
ATOM 2303 N N . ASP A 1 285 ? 45.759 21.486 -19.372 1.00 27.31 285 ASP A N 1
ATOM 2304 C CA . ASP A 1 285 ? 46.724 20.391 -19.439 1.00 27.31 285 ASP A CA 1
ATOM 2305 C C . ASP A 1 285 ? 47.629 20.402 -18.193 1.00 27.31 285 ASP A C 1
ATOM 2307 O O . ASP A 1 285 ? 48.292 21.407 -17.931 1.00 27.31 285 ASP A O 1
ATOM 2311 N N . THR A 1 286 ? 47.661 19.301 -17.438 1.00 27.97 286 THR A N 1
ATOM 2312 C CA . THR A 1 286 ? 48.749 18.980 -16.499 1.00 27.97 286 THR A CA 1
ATOM 2313 C C . THR A 1 286 ? 48.807 17.470 -16.251 1.00 27.97 286 THR A C 1
ATOM 2315 O O . THR A 1 286 ? 48.126 16.929 -15.383 1.00 27.97 286 THR A O 1
ATOM 2318 N N . SER A 1 287 ? 49.655 16.797 -17.029 1.00 28.00 287 SER A N 1
ATOM 2319 C CA . SER A 1 287 ? 50.303 15.525 -16.667 1.00 28.00 287 SER A CA 1
ATOM 2320 C C . SER A 1 287 ? 51.513 15.831 -15.766 1.00 28.00 287 SER A C 1
ATOM 2322 O O . SER A 1 287 ? 52.120 16.893 -15.950 1.00 28.00 287 SER A O 1
ATOM 2324 N N . PRO A 1 288 ? 51.832 15.007 -14.751 1.00 32.53 288 PRO A N 1
ATOM 2325 C CA . PRO A 1 288 ? 52.820 13.914 -14.903 1.00 32.53 288 PRO A CA 1
ATOM 2326 C C . PRO A 1 288 ? 52.390 12.651 -14.112 1.00 32.53 288 PRO A C 1
ATOM 2328 O O . PRO A 1 288 ? 51.442 12.710 -13.338 1.00 32.53 288 PRO A O 1
ATOM 2331 N N . ASP A 1 289 ? 52.987 11.462 -14.141 1.00 25.61 289 ASP A N 1
ATOM 2332 C CA . ASP A 1 289 ? 54.104 10.816 -14.832 1.00 25.61 289 ASP A CA 1
ATOM 2333 C C . ASP A 1 289 ? 53.840 9.300 -14.688 1.00 25.61 289 ASP A C 1
ATOM 2335 O O . ASP A 1 289 ? 53.196 8.856 -13.732 1.00 25.61 289 ASP A O 1
ATOM 2339 N N . VAL A 1 290 ? 54.326 8.503 -15.639 1.00 33.19 290 VAL A N 1
ATOM 2340 C CA . VAL A 1 290 ? 54.247 7.036 -15.636 1.00 33.19 290 VAL A CA 1
ATOM 2341 C C . VAL A 1 290 ? 55.636 6.469 -15.355 1.00 33.19 290 VAL A C 1
ATOM 2343 O O . VAL A 1 290 ? 56.493 6.564 -16.221 1.00 33.19 290 VAL A O 1
ATOM 2346 N N . GLU A 1 291 ? 55.809 5.831 -14.200 1.00 27.78 291 GLU A N 1
ATOM 2347 C CA . GLU A 1 291 ? 56.848 4.853 -13.819 1.00 27.78 291 GLU A CA 1
ATOM 2348 C C . GLU A 1 291 ? 56.257 4.099 -12.601 1.00 27.78 291 GLU A C 1
ATOM 2350 O O . GLU A 1 291 ? 55.557 4.704 -11.797 1.00 27.78 291 GLU A O 1
ATOM 2355 N N . GLU A 1 292 ? 56.380 2.802 -12.343 1.00 28.08 292 GLU A N 1
ATOM 2356 C CA . GLU A 1 292 ? 57.106 1.680 -12.917 1.00 28.08 292 GLU A CA 1
ATOM 2357 C C . GLU A 1 292 ? 56.457 0.414 -12.308 1.00 28.08 292 GLU A C 1
ATOM 2359 O O . GLU A 1 292 ? 55.827 0.449 -11.247 1.00 2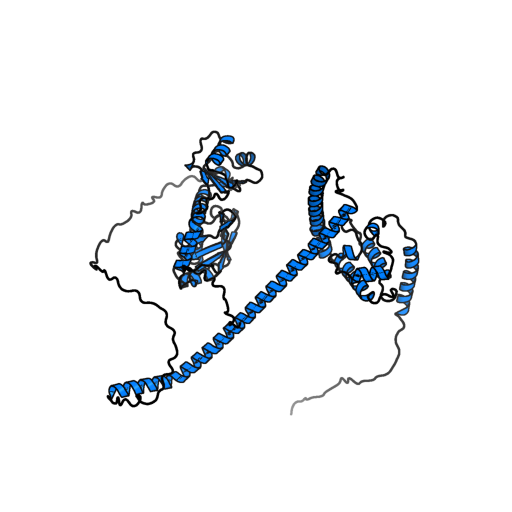8.08 292 GLU A O 1
ATOM 2364 N N . VAL A 1 293 ? 56.574 -0.714 -12.996 1.00 29.25 293 VAL A N 1
ATOM 2365 C CA . VAL A 1 293 ? 56.051 -2.022 -12.589 1.00 29.25 293 VAL A CA 1
ATOM 2366 C C . VAL A 1 293 ? 57.101 -2.735 -11.735 1.00 29.25 293 VAL A C 1
ATOM 2368 O O . VAL A 1 293 ? 58.241 -2.802 -12.178 1.00 29.25 293 VAL A O 1
ATOM 2371 N N . SER A 1 294 ? 56.716 -3.336 -10.597 1.00 26.30 294 SER A N 1
ATOM 2372 C CA . SER A 1 294 ? 57.056 -4.719 -10.163 1.00 26.30 294 SER A CA 1
ATOM 2373 C C . SER A 1 294 ? 57.174 -4.929 -8.639 1.00 26.30 294 SER A C 1
ATOM 2375 O O . SER A 1 294 ? 57.599 -4.063 -7.885 1.00 26.30 294 SER A O 1
ATOM 2377 N N . ASP A 1 295 ? 56.799 -6.151 -8.245 1.00 27.86 295 ASP A N 1
ATOM 2378 C CA . ASP A 1 295 ? 57.242 -6.922 -7.078 1.00 27.86 295 ASP A CA 1
ATOM 2379 C C . ASP A 1 295 ? 56.836 -6.505 -5.655 1.00 27.86 295 ASP A C 1
ATOM 2381 O O . ASP A 1 295 ? 57.546 -5.814 -4.934 1.00 27.86 295 ASP A O 1
ATOM 2385 N N . TRP A 1 296 ? 55.778 -7.162 -5.164 1.00 25.70 296 TRP A N 1
ATOM 2386 C CA . TRP A 1 296 ? 55.947 -8.080 -4.029 1.00 25.70 296 TRP A CA 1
ATOM 2387 C C . TRP A 1 296 ? 54.844 -9.155 -4.031 1.00 25.70 296 TRP A C 1
ATOM 2389 O O . TRP A 1 296 ? 53.679 -8.919 -3.719 1.00 25.70 296 TRP A O 1
ATOM 2399 N N . ALA A 1 297 ? 55.221 -10.377 -4.397 1.00 28.39 297 ALA A N 1
ATOM 2400 C CA . ALA A 1 297 ? 54.485 -11.564 -3.995 1.00 28.39 297 ALA A CA 1
ATOM 2401 C C . ALA A 1 297 ? 54.861 -11.931 -2.549 1.00 28.39 297 ALA A C 1
ATOM 2403 O O . ALA A 1 297 ? 55.939 -11.587 -2.060 1.00 28.39 297 ALA A O 1
ATOM 2404 N N . THR A 1 298 ? 54.019 -12.766 -1.940 1.00 31.48 298 THR A N 1
ATOM 2405 C CA . THR A 1 298 ? 54.222 -13.541 -0.699 1.00 31.48 298 THR A CA 1
ATOM 2406 C C . THR A 1 298 ? 53.872 -12.855 0.627 1.00 31.48 298 THR A C 1
ATOM 2408 O O . THR A 1 298 ? 54.701 -12.216 1.272 1.00 31.48 298 THR A O 1
ATOM 2411 N N . ARG A 1 299 ? 52.664 -13.149 1.128 1.00 28.05 299 ARG A N 1
ATOM 2412 C CA . ARG A 1 299 ? 52.469 -13.496 2.543 1.00 28.05 299 ARG A CA 1
ATOM 2413 C C . ARG A 1 299 ? 51.239 -14.386 2.719 1.00 28.05 299 ARG A C 1
ATOM 2415 O O . ARG A 1 299 ? 50.115 -13.984 2.442 1.00 28.05 299 ARG A O 1
ATOM 2422 N N . GLU A 1 300 ? 51.513 -15.620 3.126 1.00 26.62 300 GLU A N 1
ATOM 2423 C CA . GLU A 1 300 ? 50.553 -16.663 3.477 1.00 26.62 300 GLU A CA 1
ATOM 2424 C C . GLU A 1 300 ? 49.771 -16.299 4.749 1.00 26.62 300 GLU A C 1
ATOM 2426 O O . GLU A 1 300 ? 50.321 -15.696 5.674 1.00 26.62 300 GLU A O 1
ATOM 2431 N N . PHE A 1 301 ? 48.499 -16.701 4.810 1.00 28.91 301 PHE A N 1
ATOM 2432 C CA . PHE A 1 301 ? 47.673 -16.639 6.019 1.00 28.91 301 PHE A CA 1
ATOM 2433 C C . PHE A 1 301 ? 47.696 -17.998 6.746 1.00 28.91 301 PHE A C 1
ATOM 2435 O O . PHE A 1 301 ? 47.574 -19.027 6.079 1.00 28.91 301 PHE A O 1
ATOM 2442 N N . PRO A 1 302 ? 47.810 -18.052 8.090 1.00 29.27 302 PRO A N 1
ATOM 2443 C CA . PRO A 1 302 ? 47.880 -19.317 8.813 1.00 29.27 302 PRO A CA 1
ATOM 2444 C C . PRO A 1 302 ? 46.500 -19.969 8.950 1.00 29.27 302 PRO A C 1
ATOM 2446 O O . PRO A 1 302 ? 45.573 -19.392 9.519 1.00 29.27 302 PRO A O 1
ATOM 2449 N N . THR A 1 303 ? 46.393 -21.219 8.509 1.00 31.02 303 THR A N 1
ATOM 2450 C CA . THR A 1 303 ? 45.333 -22.151 8.903 1.00 31.02 303 THR A CA 1
ATOM 2451 C C . THR A 1 303 ? 45.668 -22.746 10.270 1.00 31.02 303 THR A C 1
ATOM 2453 O O . THR A 1 303 ? 46.691 -23.420 10.405 1.00 31.02 303 THR A O 1
ATOM 2456 N N . HIS A 1 304 ? 44.809 -22.564 11.276 1.00 31.73 304 HIS A N 1
ATOM 2457 C CA . HIS A 1 304 ? 44.891 -23.366 12.497 1.00 31.73 304 HIS A CA 1
ATOM 2458 C C . HIS A 1 304 ? 44.005 -24.610 12.396 1.00 31.73 304 HIS A C 1
ATOM 2460 O O . HIS A 1 304 ? 42.788 -24.538 12.240 1.00 31.73 304 HIS A O 1
ATOM 2466 N N . ASN A 1 305 ? 44.696 -25.746 12.474 1.00 30.64 305 ASN A N 1
ATOM 2467 C CA . ASN A 1 305 ? 44.208 -27.115 12.470 1.00 30.64 305 ASN A CA 1
ATOM 2468 C C . ASN A 1 305 ? 43.182 -27.410 13.571 1.00 30.64 305 ASN A C 1
ATOM 2470 O O . ASN A 1 305 ? 43.400 -27.131 14.750 1.00 30.64 305 ASN A O 1
ATOM 2474 N N . LEU A 1 306 ? 42.140 -28.127 13.156 1.00 30.20 306 LEU A N 1
ATOM 2475 C CA . LEU A 1 306 ? 41.374 -29.057 13.976 1.00 30.20 306 LEU A CA 1
ATOM 2476 C C . LEU A 1 306 ? 42.279 -30.215 14.421 1.00 30.20 306 LEU A C 1
ATOM 2478 O O . LEU A 1 306 ? 43.059 -30.728 13.620 1.00 30.20 306 LEU A O 1
ATOM 2482 N N . ASN A 1 307 ? 42.119 -30.682 15.660 1.00 29.91 307 ASN A N 1
ATOM 2483 C CA . ASN A 1 307 ? 42.569 -32.014 16.053 1.00 29.91 307 ASN A CA 1
ATOM 2484 C C . ASN A 1 307 ? 41.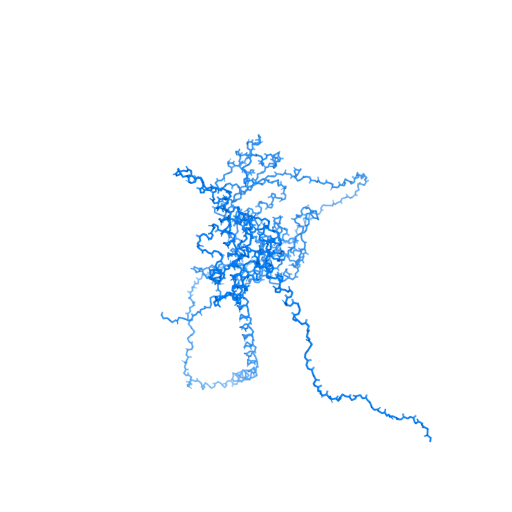377 -32.788 16.650 1.00 29.91 307 ASN A C 1
ATOM 2486 O O . ASN A 1 307 ? 40.741 -32.277 17.577 1.00 29.91 307 ASN A O 1
ATOM 2490 N N . PRO A 1 308 ? 41.033 -33.979 16.126 1.00 39.75 308 PRO A N 1
ATOM 2491 C CA . PRO A 1 308 ? 39.897 -34.767 16.576 1.00 39.75 308 PRO A CA 1
ATOM 2492 C C . PRO A 1 308 ? 40.351 -35.826 17.585 1.00 39.75 308 PRO A C 1
ATOM 2494 O O . PRO A 1 308 ? 41.233 -36.617 17.282 1.00 39.75 308 PRO A O 1
ATOM 2497 N N . HIS A 1 309 ? 39.746 -35.846 18.773 1.00 28.42 309 HIS A N 1
ATOM 2498 C CA . HIS A 1 309 ? 39.467 -37.042 19.585 1.00 28.42 309 HIS A CA 1
ATOM 2499 C C . HIS A 1 309 ? 39.056 -36.610 20.995 1.00 28.42 309 HIS A C 1
ATOM 2501 O O . HIS A 1 309 ? 39.924 -36.315 21.801 1.00 28.42 309 HIS A O 1
ATOM 2507 N N . VAL A 1 310 ? 37.752 -36.628 21.290 1.00 30.45 310 VAL A N 1
ATOM 2508 C CA . VAL A 1 310 ? 37.155 -37.326 22.446 1.00 30.45 310 VAL A CA 1
ATOM 2509 C C . VAL A 1 310 ? 35.679 -37.534 22.099 1.00 30.45 310 VAL A C 1
ATOM 2511 O O . VAL A 1 310 ? 34.876 -36.607 22.126 1.00 30.45 310 VAL A O 1
ATOM 2514 N N . ALA A 1 311 ? 35.324 -38.765 21.742 1.00 31.11 311 ALA A N 1
ATOM 2515 C CA . ALA A 1 311 ? 33.947 -39.227 21.765 1.00 31.11 311 ALA A CA 1
ATOM 2516 C C . ALA A 1 311 ? 33.660 -39.748 23.175 1.00 31.11 311 ALA A C 1
ATOM 2518 O O . ALA A 1 311 ? 34.338 -40.676 23.605 1.00 31.11 311 ALA A O 1
ATOM 2519 N N . THR A 1 312 ? 32.693 -39.167 23.888 1.00 31.34 312 THR A N 1
ATOM 2520 C CA . THR A 1 312 ? 31.650 -39.879 24.658 1.00 31.34 312 THR A CA 1
ATOM 2521 C C . THR A 1 312 ? 30.834 -38.900 25.498 1.00 31.34 312 THR A C 1
ATOM 2523 O O . THR A 1 312 ? 31.364 -38.239 26.381 1.00 31.34 312 THR A O 1
ATOM 2526 N N . GLN A 1 313 ? 29.530 -38.889 25.214 1.00 28.78 313 GLN A N 1
ATOM 2527 C CA . GLN A 1 313 ? 28.364 -38.734 26.096 1.00 28.78 313 GLN A CA 1
ATOM 2528 C C . GLN A 1 313 ? 27.318 -37.877 25.385 1.00 28.78 313 GLN A C 1
ATOM 2530 O O . GLN A 1 313 ? 27.445 -36.666 25.262 1.00 28.78 313 GLN A O 1
ATOM 2535 N N . VAL A 1 314 ? 26.299 -38.564 24.875 1.00 38.44 314 VAL A N 1
ATOM 2536 C CA . VAL A 1 314 ? 25.066 -37.979 24.353 1.00 38.44 314 VAL A CA 1
ATOM 2537 C C . VAL A 1 314 ? 24.128 -37.784 25.543 1.00 38.44 314 VAL A C 1
ATOM 2539 O O . VAL A 1 314 ? 23.722 -38.790 26.129 1.00 38.44 314 VAL A O 1
ATOM 2542 N N . PRO A 1 315 ? 23.725 -36.555 25.900 1.00 29.06 315 PRO A N 1
ATOM 2543 C CA . PRO A 1 315 ? 22.456 -36.340 26.561 1.00 29.06 315 PRO A CA 1
ATOM 2544 C C . PRO A 1 315 ? 21.378 -36.198 25.483 1.00 29.06 315 PRO A C 1
ATOM 2546 O O . PRO A 1 315 ? 21.553 -35.521 24.472 1.00 29.06 315 PRO A O 1
ATOM 2549 N N . SER A 1 316 ? 20.277 -36.900 25.709 1.00 29.28 316 SER A N 1
ATOM 2550 C CA . SER A 1 316 ? 19.039 -36.908 24.933 1.00 29.28 316 SER A CA 1
ATOM 2551 C C . SER A 1 316 ? 18.636 -35.541 24.371 1.00 29.28 316 SER A C 1
ATOM 2553 O O . SER A 1 316 ? 18.580 -34.556 25.104 1.00 29.28 316 SER A O 1
ATOM 2555 N N . ILE A 1 317 ? 18.281 -35.532 23.084 1.00 32.41 317 ILE A N 1
ATOM 2556 C CA . ILE A 1 317 ? 17.661 -34.417 22.360 1.00 32.41 317 ILE A CA 1
ATOM 2557 C C . ILE A 1 317 ? 16.416 -33.948 23.134 1.00 32.41 317 ILE A C 1
ATOM 2559 O O . ILE A 1 317 ? 15.482 -34.743 23.271 1.00 32.41 317 ILE A O 1
ATOM 2563 N N . PRO A 1 318 ? 16.347 -32.695 23.621 1.00 31.12 318 PRO A N 1
ATOM 2564 C CA . PRO A 1 318 ? 15.074 -32.127 24.017 1.00 31.12 318 PRO A CA 1
ATOM 2565 C C . PRO A 1 318 ? 14.298 -31.784 22.742 1.00 31.12 318 PRO A C 1
ATOM 2567 O O . PRO A 1 318 ? 14.780 -31.065 21.866 1.00 31.12 318 PRO A O 1
ATOM 2570 N N . THR A 1 319 ? 13.097 -32.338 22.625 1.00 38.09 319 THR A N 1
ATOM 2571 C CA . THR A 1 319 ? 12.078 -31.914 21.662 1.00 38.09 319 THR A CA 1
ATOM 2572 C C . THR A 1 319 ? 11.871 -30.404 21.814 1.00 38.09 319 THR A C 1
ATOM 2574 O O . THR A 1 319 ? 11.486 -29.955 22.891 1.00 38.09 319 THR A O 1
ATOM 2577 N N . LEU A 1 320 ? 12.198 -29.616 20.781 1.00 39.22 320 LEU A N 1
ATOM 2578 C CA . LEU A 1 320 ? 12.142 -28.149 20.828 1.00 39.22 320 LEU A CA 1
ATOM 2579 C C . LEU A 1 320 ? 10.688 -27.646 20.774 1.00 39.22 320 LEU A C 1
ATOM 2581 O O . LEU A 1 320 ? 10.212 -27.160 19.751 1.00 39.22 320 LEU A O 1
ATOM 2585 N N . ASP A 1 321 ? 10.006 -27.745 21.911 1.00 34.84 321 ASP A N 1
ATOM 2586 C CA . ASP A 1 321 ? 8.871 -26.900 22.256 1.00 34.84 321 ASP A CA 1
ATOM 2587 C C . ASP A 1 321 ? 9.369 -25.470 22.545 1.00 34.84 321 ASP A C 1
ATOM 2589 O O . ASP A 1 321 ? 10.262 -25.254 23.358 1.00 34.84 321 ASP A O 1
ATOM 2593 N N . THR A 1 322 ? 8.769 -24.494 21.859 1.00 41.84 322 THR A N 1
ATOM 2594 C CA . THR A 1 322 ? 8.571 -23.089 22.271 1.00 41.84 322 THR A CA 1
ATOM 2595 C C . THR A 1 322 ? 9.731 -22.385 23.004 1.00 41.84 322 THR A C 1
ATOM 2597 O O . THR A 1 322 ? 9.659 -22.128 24.203 1.00 41.84 322 THR A O 1
ATOM 2600 N N . PHE A 1 323 ? 10.765 -21.951 22.275 1.00 39.12 323 PHE A N 1
ATOM 2601 C CA . PHE A 1 323 ? 11.721 -20.964 22.802 1.00 39.12 323 PHE A CA 1
ATOM 2602 C C . PHE A 1 323 ? 11.096 -19.566 22.767 1.00 39.12 323 PHE A C 1
ATOM 2604 O O . PHE A 1 323 ? 10.824 -19.021 21.694 1.00 39.12 323 PHE A O 1
ATOM 2611 N N . ALA A 1 324 ? 10.851 -18.978 23.937 1.00 48.72 324 ALA A N 1
ATOM 2612 C CA . ALA A 1 324 ? 10.276 -17.645 24.044 1.00 48.72 324 ALA A CA 1
ATOM 2613 C C . ALA A 1 324 ? 11.311 -16.577 23.637 1.00 48.72 324 ALA A C 1
ATOM 2615 O O . ALA A 1 324 ? 12.427 -16.542 24.149 1.00 48.72 324 ALA A O 1
ATOM 2616 N N . ILE A 1 325 ? 10.930 -15.672 22.726 1.00 52.94 325 ILE A N 1
ATOM 2617 C CA . ILE A 1 325 ? 11.746 -14.534 22.246 1.00 52.94 325 ILE A CA 1
ATOM 2618 C C . ILE A 1 325 ? 12.312 -13.692 23.413 1.00 52.94 325 ILE A C 1
ATOM 2620 O O . ILE A 1 325 ? 13.363 -13.069 23.282 1.00 52.94 325 ILE A O 1
ATOM 2624 N N . THR A 1 326 ? 11.654 -13.717 24.572 1.00 54.34 326 THR A N 1
ATOM 2625 C CA . THR A 1 326 ? 12.071 -13.060 25.815 1.00 54.34 326 THR A CA 1
ATOM 2626 C C . THR A 1 326 ? 13.415 -13.535 26.371 1.00 54.34 326 THR A C 1
ATOM 2628 O O . THR A 1 326 ? 14.086 -12.741 27.019 1.00 54.34 326 THR A O 1
ATOM 2631 N N . GLU A 1 327 ? 13.862 -14.767 26.103 1.00 59.06 327 GLU A N 1
ATOM 2632 C CA . GLU A 1 327 ? 15.156 -15.268 26.610 1.00 59.06 327 GLU A CA 1
ATOM 2633 C C . GLU A 1 327 ? 16.372 -14.725 25.841 1.00 59.06 327 GLU A C 1
ATOM 2635 O O . GLU A 1 327 ? 17.494 -14.776 26.339 1.00 59.06 327 GLU A O 1
ATOM 2640 N N . ARG A 1 328 ? 16.161 -14.190 24.630 1.00 72.12 328 ARG A N 1
ATOM 2641 C CA . ARG A 1 328 ? 17.208 -13.598 23.774 1.00 72.12 328 ARG A CA 1
ATOM 2642 C C . ARG A 1 328 ? 17.068 -12.085 23.625 1.00 72.12 328 ARG A C 1
ATOM 2644 O O . ARG A 1 328 ? 17.690 -11.499 22.742 1.00 72.12 328 ARG A O 1
ATOM 2651 N N . GLN A 1 329 ? 16.226 -11.458 24.444 1.00 83.50 329 GLN A N 1
ATOM 2652 C CA . GLN A 1 329 ? 16.001 -10.024 24.370 1.00 83.50 329 GLN A CA 1
ATOM 2653 C C . GLN A 1 329 ? 17.272 -9.269 24.772 1.00 83.50 329 GLN A C 1
ATOM 2655 O O . GLN A 1 329 ? 17.764 -9.399 25.891 1.00 83.50 329 GLN A O 1
ATOM 2660 N N . GLU A 1 330 ? 17.759 -8.428 23.868 1.00 86.62 330 GLU A N 1
ATOM 2661 C CA . GLU A 1 330 ? 18.878 -7.521 24.120 1.00 86.62 330 GLU A CA 1
ATOM 2662 C C . GLU A 1 330 ? 18.455 -6.052 24.105 1.00 86.62 330 GLU A C 1
ATOM 2664 O O . GLU A 1 330 ? 19.017 -5.231 24.832 1.00 86.62 330 GLU A O 1
ATOM 2669 N N . ALA A 1 331 ? 17.425 -5.730 23.325 1.00 91.56 331 ALA A N 1
ATOM 2670 C CA . ALA A 1 331 ? 16.857 -4.396 23.243 1.00 91.56 331 ALA A CA 1
ATOM 2671 C C . ALA A 1 331 ? 15.333 -4.447 23.105 1.00 91.56 331 ALA A C 1
ATOM 2673 O O . ALA A 1 331 ? 14.724 -5.496 22.884 1.00 91.56 331 ALA A O 1
ATOM 2674 N N . LEU A 1 332 ? 14.715 -3.280 23.216 1.00 92.75 332 LEU A N 1
ATOM 2675 C CA . LEU A 1 332 ? 13.295 -3.054 22.998 1.00 92.75 332 LEU A CA 1
ATOM 2676 C C . LEU A 1 332 ? 13.127 -2.056 21.857 1.00 92.75 332 LEU A C 1
ATOM 2678 O O . LEU A 1 332 ? 13.734 -0.988 21.873 1.00 92.75 332 LEU A O 1
ATOM 2682 N N . LEU A 1 333 ? 12.281 -2.379 20.883 1.00 93.75 333 LEU A N 1
ATOM 2683 C CA . LEU A 1 333 ? 11.846 -1.426 19.868 1.00 93.75 333 LEU A CA 1
ATOM 2684 C C . LEU A 1 333 ? 10.524 -0.803 20.290 1.00 93.75 333 LEU A C 1
ATOM 2686 O O . LEU A 1 333 ? 9.542 -1.521 20.478 1.00 93.75 333 LEU A O 1
ATOM 2690 N N . ILE A 1 334 ? 10.485 0.524 20.345 1.00 94.38 334 ILE A N 1
ATOM 2691 C CA . ILE A 1 334 ? 9.288 1.312 20.616 1.00 94.38 334 ILE A CA 1
ATOM 2692 C C . ILE A 1 334 ? 8.868 2.025 19.329 1.00 94.38 334 ILE A C 1
ATOM 2694 O O . ILE A 1 334 ? 9.662 2.717 18.686 1.00 94.38 334 ILE A O 1
ATOM 2698 N N . GLU A 1 335 ? 7.605 1.873 18.943 1.00 93.44 335 GLU A N 1
ATOM 2699 C CA . GLU A 1 335 ? 7.055 2.403 17.697 1.00 93.44 335 GLU A CA 1
ATOM 2700 C C . GLU A 1 335 ? 5.826 3.283 17.935 1.00 93.44 335 GLU A C 1
ATOM 2702 O O . GLU A 1 335 ? 5.023 3.046 18.836 1.00 93.44 335 GLU A O 1
ATOM 2707 N N . LYS A 1 336 ? 5.648 4.267 17.045 1.00 91.62 336 LYS A N 1
ATOM 2708 C CA . LYS A 1 336 ? 4.600 5.303 17.071 1.00 91.62 336 LYS A CA 1
ATOM 2709 C C . LYS A 1 336 ? 4.719 6.307 18.226 1.00 91.62 336 LYS A C 1
ATOM 2711 O O . LYS A 1 336 ? 3.714 6.891 18.625 1.00 91.62 336 LYS A O 1
ATOM 2716 N N . LEU A 1 337 ? 5.937 6.576 18.692 1.00 92.25 337 LEU A N 1
ATOM 2717 C CA . LEU A 1 337 ? 6.196 7.694 19.602 1.00 92.25 337 LEU A CA 1
ATOM 2718 C C . LEU A 1 337 ? 5.858 9.053 18.947 1.00 92.25 337 LEU A C 1
ATOM 2720 O O . LEU A 1 337 ? 5.937 9.172 17.714 1.00 92.25 337 LEU A O 1
ATOM 2724 N N . PRO A 1 338 ? 5.482 10.071 19.746 1.00 90.94 338 PRO A N 1
ATOM 2725 C CA . PRO A 1 338 ? 5.318 11.446 19.275 1.00 90.94 338 PRO A CA 1
ATOM 2726 C C . PRO A 1 338 ? 6.547 11.961 18.513 1.00 90.94 338 PRO A C 1
ATOM 2728 O O . PRO A 1 338 ? 7.677 11.544 18.751 1.00 90.94 338 PRO A O 1
ATOM 2731 N N . LEU A 1 339 ? 6.337 12.874 17.561 1.00 90.00 339 LEU A N 1
ATOM 2732 C CA . LEU A 1 339 ? 7.429 13.373 16.715 1.00 90.00 339 LEU A CA 1
ATOM 2733 C C . LEU A 1 339 ? 8.341 14.368 17.446 1.00 90.00 339 LEU A C 1
ATOM 2735 O O . LEU A 1 339 ? 9.468 14.574 16.997 1.00 90.00 339 LEU A O 1
ATOM 2739 N N . GLU A 1 340 ? 7.876 14.958 18.552 1.00 90.44 340 GLU A N 1
ATOM 2740 C CA . GLU A 1 340 ? 8.696 15.813 19.417 1.00 90.44 340 GLU A CA 1
ATOM 2741 C C . GLU A 1 340 ? 9.576 15.024 20.400 1.00 90.44 340 GLU A C 1
ATOM 2743 O O . GLU A 1 340 ? 10.388 15.631 21.089 1.00 90.44 340 GLU A O 1
ATOM 2748 N N . THR A 1 341 ? 9.446 13.693 20.464 1.00 90.69 341 THR A N 1
ATOM 2749 C CA . THR A 1 341 ? 10.177 12.868 21.433 1.00 90.69 341 THR A CA 1
ATOM 2750 C C . THR A 1 341 ? 11.694 12.955 21.237 1.00 90.69 341 THR A C 1
ATOM 2752 O O . THR A 1 341 ? 12.229 12.738 20.143 1.00 90.69 341 THR A O 1
ATOM 2755 N N . THR A 1 342 ? 12.387 13.246 22.332 1.00 92.44 342 THR A N 1
ATOM 2756 C CA . THR A 1 342 ? 13.845 13.319 22.449 1.00 92.44 342 THR A CA 1
ATOM 2757 C C . THR A 1 342 ? 14.416 12.073 23.131 1.00 92.44 342 THR A C 1
ATOM 2759 O O . THR A 1 342 ? 13.675 11.221 23.618 1.00 92.44 342 THR A O 1
ATOM 2762 N N . ALA A 1 343 ? 15.747 11.938 23.155 1.00 91.81 343 ALA A N 1
ATOM 2763 C CA . ALA A 1 343 ? 16.393 10.815 23.840 1.00 91.81 343 ALA A CA 1
ATOM 2764 C C . ALA A 1 343 ? 16.134 10.884 25.353 1.00 91.81 343 ALA A C 1
ATOM 2766 O O . ALA A 1 343 ? 15.794 9.872 25.958 1.00 91.81 343 ALA A O 1
ATOM 2767 N N . ALA A 1 344 ? 16.169 12.092 25.925 1.00 91.81 344 ALA A N 1
ATOM 2768 C CA . ALA A 1 344 ? 15.850 12.345 27.326 1.00 91.81 344 ALA A CA 1
ATOM 2769 C C . ALA A 1 344 ? 14.435 11.875 27.704 1.00 91.81 344 ALA A C 1
ATOM 2771 O O . ALA A 1 344 ? 14.271 11.229 28.735 1.00 91.81 344 ALA A O 1
ATOM 2772 N N . ASP A 1 345 ? 13.434 12.108 26.847 1.00 91.94 345 ASP A N 1
ATOM 2773 C CA . ASP A 1 345 ? 12.059 11.649 27.099 1.00 91.94 345 ASP A CA 1
ATOM 2774 C C . ASP A 1 345 ? 11.964 10.115 27.136 1.00 91.94 345 ASP A C 1
ATOM 2776 O O . ASP A 1 345 ? 11.212 9.546 27.928 1.00 91.94 345 ASP A O 1
ATOM 2780 N N . VAL A 1 346 ? 12.728 9.425 26.279 1.00 91.19 346 VAL A N 1
ATOM 2781 C CA . VAL A 1 346 ? 12.786 7.955 26.261 1.00 91.19 346 VAL A CA 1
ATOM 2782 C C . VAL A 1 346 ? 13.489 7.431 27.513 1.00 91.19 346 VAL A C 1
ATOM 2784 O O . VAL A 1 346 ? 13.003 6.480 28.122 1.00 91.19 346 VAL A O 1
ATOM 2787 N N . ILE A 1 347 ? 14.581 8.069 27.938 1.00 92.06 347 ILE A N 1
ATOM 2788 C CA . ILE A 1 347 ? 15.293 7.725 29.178 1.00 92.06 347 ILE A CA 1
ATOM 2789 C C . ILE A 1 347 ? 14.380 7.934 30.396 1.00 92.06 347 ILE A C 1
ATOM 2791 O O . ILE A 1 347 ? 14.285 7.053 31.251 1.00 92.06 347 ILE A O 1
ATOM 2795 N N . GLU A 1 348 ? 13.635 9.044 30.453 1.00 90.50 348 GLU A N 1
ATOM 2796 C CA . GLU A 1 348 ? 12.653 9.301 31.515 1.00 90.50 348 GLU A CA 1
ATOM 2797 C C . GLU A 1 348 ? 11.524 8.260 31.513 1.00 90.50 348 GLU A C 1
ATOM 2799 O O . GLU A 1 348 ? 11.079 7.797 32.563 1.00 90.50 348 GLU A O 1
ATOM 2804 N N . LEU A 1 349 ? 11.055 7.849 30.335 1.00 89.19 349 LEU A N 1
ATOM 2805 C CA . LEU A 1 349 ? 10.042 6.807 30.219 1.00 89.19 349 LEU A CA 1
ATOM 2806 C C . LEU A 1 349 ? 10.557 5.477 30.774 1.00 89.19 349 LEU A C 1
ATOM 2808 O O . LEU A 1 349 ? 9.845 4.796 31.517 1.00 89.19 349 LEU A O 1
ATOM 2812 N N . MET A 1 350 ? 11.798 5.123 30.452 1.00 89.31 350 MET A N 1
ATOM 2813 C CA . MET A 1 350 ? 12.407 3.888 30.924 1.00 89.31 350 MET A CA 1
ATOM 2814 C C . MET A 1 350 ? 12.693 3.911 32.429 1.00 89.31 350 MET A C 1
ATOM 2816 O O . MET A 1 350 ? 12.452 2.901 33.090 1.00 89.31 350 MET A O 1
ATOM 2820 N N . SER A 1 351 ? 13.093 5.049 33.005 1.00 89.12 351 SER A N 1
ATOM 2821 C CA . SER A 1 351 ? 13.348 5.177 34.452 1.00 89.12 351 SER A CA 1
ATOM 2822 C C . SER A 1 351 ? 12.090 5.004 35.319 1.00 89.12 351 SER A C 1
ATOM 2824 O O . SER A 1 351 ? 12.168 4.657 36.498 1.00 89.12 351 SER A O 1
ATOM 2826 N N . ARG A 1 352 ? 10.890 5.166 34.741 1.00 87.12 352 ARG A N 1
ATOM 2827 C CA . ARG A 1 352 ? 9.619 4.827 35.413 1.00 87.12 352 ARG A CA 1
ATOM 2828 C C . ARG A 1 352 ? 9.406 3.320 35.546 1.00 87.12 352 ARG A C 1
ATOM 2830 O O . ARG A 1 352 ? 8.636 2.880 36.400 1.00 87.12 352 ARG A O 1
ATOM 2837 N N . VAL A 1 353 ? 10.053 2.530 34.690 1.00 86.75 353 VAL A N 1
ATOM 2838 C CA . VAL A 1 353 ? 9.873 1.076 34.601 1.00 86.75 353 VAL A CA 1
ATOM 2839 C C . VAL A 1 353 ? 11.043 0.327 35.231 1.00 86.75 353 VAL A C 1
ATOM 2841 O O . VAL A 1 353 ? 10.813 -0.676 35.915 1.00 86.75 353 VAL A O 1
ATOM 2844 N N . THR A 1 354 ? 12.270 0.813 35.036 1.00 84.50 354 THR A N 1
ATOM 2845 C CA . THR A 1 354 ? 13.511 0.246 35.575 1.00 84.50 354 THR A CA 1
ATOM 2846 C C . THR A 1 354 ? 14.246 1.234 36.475 1.00 84.50 354 THR A C 1
ATOM 2848 O O . THR A 1 354 ? 14.094 2.440 36.347 1.00 84.50 354 THR A O 1
ATOM 2851 N N . ARG A 1 355 ? 15.045 0.702 37.404 1.00 78.94 355 ARG A N 1
ATOM 2852 C CA . ARG A 1 355 ? 15.977 1.483 38.236 1.00 78.94 355 ARG A CA 1
ATOM 2853 C C . ARG A 1 355 ? 17.389 1.529 37.646 1.00 78.94 355 ARG A C 1
ATOM 2855 O O . ARG A 1 355 ? 18.294 2.008 38.316 1.00 78.94 355 ARG A O 1
ATOM 2862 N N . GLU A 1 356 ? 17.584 0.954 36.463 1.00 79.00 356 GLU A N 1
ATOM 2863 C CA . GLU A 1 356 ? 18.856 1.027 35.752 1.00 79.00 356 GLU A CA 1
ATOM 2864 C C . GLU A 1 356 ? 19.035 2.397 35.110 1.00 79.00 356 GLU A C 1
ATOM 2866 O O . GLU A 1 356 ? 18.104 2.934 34.503 1.00 79.00 356 GLU A O 1
ATOM 2871 N N . ASP A 1 357 ? 20.252 2.919 35.217 1.00 79.38 357 ASP A N 1
ATOM 2872 C CA . ASP A 1 357 ? 20.663 4.120 34.510 1.00 79.38 357 ASP A CA 1
ATOM 2873 C C . ASP A 1 357 ? 20.880 3.765 33.035 1.00 79.38 357 ASP A C 1
ATOM 2875 O O . ASP A 1 357 ? 21.783 3.004 32.692 1.00 79.38 357 ASP A O 1
ATOM 2879 N N . ILE A 1 358 ? 20.016 4.293 32.170 1.00 86.38 358 ILE A N 1
ATOM 2880 C CA . ILE A 1 358 ? 20.127 4.169 30.713 1.00 86.38 358 ILE A CA 1
ATOM 2881 C C . ILE A 1 358 ? 20.812 5.430 30.204 1.00 86.38 358 ILE A C 1
ATOM 2883 O O . ILE A 1 358 ? 20.345 6.542 30.467 1.00 86.38 358 ILE A O 1
ATOM 2887 N N . SER A 1 359 ? 21.924 5.256 29.496 1.00 87.88 359 SER A N 1
ATOM 2888 C CA . SER A 1 359 ? 22.665 6.362 28.897 1.00 87.88 359 SER A CA 1
ATOM 2889 C C . SER A 1 359 ? 22.039 6.798 27.569 1.00 87.88 359 SER A C 1
ATOM 2891 O O . SER A 1 359 ? 21.223 6.087 26.980 1.00 87.88 359 SER A O 1
ATOM 2893 N N . GLU A 1 360 ? 22.424 7.972 27.060 1.00 87.19 360 GLU A N 1
ATOM 2894 C CA . GLU A 1 360 ? 22.011 8.386 25.711 1.00 87.19 360 GLU A CA 1
ATOM 2895 C C . GLU A 1 360 ? 22.539 7.437 24.623 1.00 87.19 360 GLU A C 1
ATOM 2897 O O . GLU A 1 360 ? 21.862 7.247 23.613 1.00 87.19 360 GLU A O 1
ATOM 2902 N N . ASP A 1 361 ? 23.684 6.786 24.853 1.00 87.62 361 ASP A N 1
ATOM 2903 C CA . ASP A 1 361 ? 24.294 5.836 23.915 1.00 87.62 361 ASP A CA 1
ATOM 2904 C C . ASP A 1 361 ? 23.495 4.525 23.796 1.00 87.62 361 ASP A C 1
ATOM 2906 O O . ASP A 1 361 ? 23.558 3.839 22.775 1.00 87.62 361 ASP A O 1
ATOM 2910 N N . ASP A 1 362 ? 22.680 4.203 24.805 1.00 89.56 362 ASP A N 1
ATOM 2911 C CA . ASP A 1 362 ? 21.803 3.027 24.810 1.00 89.56 362 ASP A CA 1
ATOM 2912 C C . ASP A 1 362 ? 20.502 3.252 24.018 1.00 89.56 362 ASP A C 1
ATOM 2914 O O . ASP A 1 362 ? 19.717 2.317 23.820 1.00 89.56 362 ASP A O 1
ATOM 2918 N N . VAL A 1 363 ? 20.243 4.488 23.569 1.00 93.62 363 VAL A N 1
ATOM 2919 C CA . VAL A 1 363 ? 19.004 4.886 22.893 1.00 93.62 363 VAL A CA 1
ATOM 2920 C C . VAL A 1 363 ? 19.277 5.294 21.448 1.00 93.62 363 VAL A C 1
ATOM 2922 O O . VAL A 1 363 ? 19.760 6.384 21.149 1.00 93.62 363 VAL A O 1
ATOM 2925 N N . LEU A 1 364 ? 18.825 4.466 20.508 1.00 94.81 364 LEU A N 1
ATOM 2926 C CA . LEU A 1 364 ? 18.874 4.781 19.086 1.00 94.81 364 LEU A CA 1
ATOM 2927 C C . LEU A 1 364 ? 17.533 5.332 18.596 1.00 94.81 364 LEU A C 1
ATOM 2929 O O . LEU A 1 364 ? 16.569 4.594 18.370 1.00 94.81 364 LEU A O 1
ATOM 2933 N N . LEU A 1 365 ? 17.481 6.643 18.359 1.00 94.44 365 LEU A N 1
ATOM 2934 C CA . LEU A 1 365 ? 16.346 7.301 17.712 1.00 94.44 365 LEU A CA 1
ATOM 2935 C C . LEU A 1 365 ? 16.490 7.253 16.187 1.00 94.44 365 LEU A C 1
ATOM 2937 O O . LEU A 1 365 ? 17.408 7.849 15.624 1.00 94.44 365 LEU A O 1
ATOM 2941 N N . MET A 1 366 ? 15.535 6.636 15.488 1.00 94.62 366 MET A N 1
ATOM 2942 C CA . MET A 1 366 ? 15.543 6.634 14.026 1.00 94.62 366 MET A CA 1
ATOM 2943 C C . MET A 1 366 ? 15.144 8.016 13.491 1.00 94.62 366 MET A C 1
ATOM 2945 O O . MET A 1 366 ? 14.003 8.470 13.664 1.00 94.62 366 MET A O 1
ATOM 2949 N N . ARG A 1 367 ? 16.083 8.683 12.812 1.00 92.56 367 ARG A N 1
ATOM 2950 C CA . ARG A 1 367 ? 15.929 10.037 12.261 1.00 92.56 367 ARG A CA 1
ATOM 2951 C C . ARG A 1 367 ? 16.052 10.045 10.739 1.00 92.56 367 ARG A C 1
ATOM 2953 O O . ARG A 1 367 ? 16.770 9.248 10.148 1.00 92.56 367 ARG A O 1
ATOM 2960 N N . SER A 1 368 ? 15.349 10.975 10.102 1.00 90.25 368 SER A N 1
ATOM 2961 C CA . SER A 1 368 ? 15.554 11.305 8.683 1.00 90.25 368 SER A CA 1
ATOM 2962 C C . SER A 1 368 ? 16.885 12.034 8.456 1.00 90.25 368 SER A C 1
ATOM 2964 O O . SER A 1 368 ? 17.500 12.516 9.408 1.00 90.25 368 SER A O 1
ATOM 2966 N N . SER A 1 369 ? 17.289 12.195 7.193 1.00 88.31 369 SER A N 1
ATOM 2967 C CA . SER A 1 369 ? 18.436 13.031 6.792 1.00 88.31 369 SER A CA 1
ATOM 2968 C C . SER A 1 369 ? 18.352 14.480 7.290 1.00 88.31 369 SER A C 1
ATOM 2970 O O . SER A 1 369 ? 19.369 15.115 7.534 1.00 88.31 369 SER A O 1
ATOM 2972 N N . LEU A 1 370 ? 17.136 14.997 7.500 1.00 88.38 370 LEU A N 1
ATOM 2973 C CA . LEU A 1 370 ? 16.882 16.332 8.056 1.00 88.38 370 LEU A CA 1
ATOM 2974 C C . LEU A 1 370 ? 16.885 16.357 9.597 1.00 88.38 370 LEU A C 1
ATOM 2976 O O . LEU A 1 370 ? 16.396 17.312 10.197 1.00 88.38 370 LEU A O 1
ATOM 2980 N N . GLY A 1 371 ? 17.313 15.277 10.257 1.00 88.12 371 GLY A N 1
ATOM 2981 C CA . GLY A 1 371 ? 17.350 15.154 11.720 1.00 88.12 371 GLY A CA 1
ATOM 2982 C C . GLY A 1 371 ? 15.988 14.938 12.394 1.00 88.12 371 GLY A C 1
ATOM 2983 O O . GLY A 1 371 ? 15.926 14.725 13.608 1.00 88.12 371 GLY A O 1
ATOM 2984 N N . ARG A 1 372 ? 14.881 14.942 11.635 1.00 90.44 372 ARG A N 1
ATOM 2985 C CA . ARG A 1 372 ? 13.528 14.739 12.185 1.00 90.44 372 ARG A CA 1
ATOM 2986 C C . ARG A 1 372 ? 13.331 13.300 12.644 1.00 90.44 372 ARG A C 1
ATOM 2988 O O . ARG A 1 372 ? 13.615 12.378 11.877 1.00 90.44 372 ARG A O 1
ATOM 2995 N N . PHE A 1 373 ? 12.808 13.129 13.854 1.00 93.38 373 PHE A N 1
ATOM 2996 C CA . PHE A 1 373 ? 12.472 11.828 14.423 1.00 93.38 373 PHE A CA 1
ATOM 2997 C C . PHE A 1 373 ? 11.306 11.171 13.672 1.00 93.38 373 PHE A C 1
ATOM 2999 O O . PHE A 1 373 ? 10.381 11.842 13.214 1.00 93.38 373 PHE A O 1
ATOM 3006 N N . THR A 1 374 ? 11.362 9.850 13.512 1.00 91.88 374 THR A N 1
ATOM 3007 C CA . THR A 1 374 ? 10.367 9.079 12.745 1.00 91.88 374 THR A CA 1
ATOM 3008 C C . THR A 1 374 ? 9.248 8.483 13.602 1.00 91.88 374 THR A C 1
ATOM 3010 O O . THR A 1 374 ? 8.264 7.983 13.051 1.00 91.88 374 THR A O 1
ATOM 3013 N N . GLY A 1 375 ? 9.370 8.548 14.933 1.00 92.44 375 GLY A N 1
ATOM 3014 C CA . GLY A 1 375 ? 8.466 7.873 15.867 1.00 92.44 375 GLY A CA 1
ATOM 3015 C C . GLY A 1 375 ? 8.879 6.435 16.198 1.00 92.44 375 GLY A C 1
ATOM 3016 O O . GLY A 1 375 ? 8.046 5.682 16.699 1.00 92.44 375 GLY A O 1
ATOM 3017 N N . ARG A 1 376 ? 10.114 6.026 15.872 1.00 93.75 376 ARG A N 1
ATOM 3018 C CA . ARG A 1 376 ? 10.651 4.678 16.122 1.00 93.75 376 ARG A CA 1
ATOM 3019 C C . ARG A 1 376 ? 12.001 4.776 16.822 1.00 93.75 376 ARG A C 1
ATOM 3021 O O . ARG A 1 376 ? 12.891 5.467 16.324 1.00 93.75 376 ARG A O 1
ATOM 3028 N N . CYS A 1 377 ? 12.164 4.085 17.941 1.00 94.62 377 CYS A N 1
ATOM 3029 C CA . CYS A 1 377 ? 13.443 4.006 18.636 1.00 94.62 377 CYS A CA 1
ATOM 3030 C C . CYS A 1 377 ? 13.728 2.598 19.142 1.00 94.62 377 CYS A C 1
ATOM 3032 O O . CYS A 1 377 ? 12.803 1.851 19.454 1.00 94.62 377 CYS A O 1
ATOM 3034 N N . ALA A 1 378 ? 15.010 2.257 19.222 1.00 94.75 378 ALA A N 1
ATOM 3035 C CA . ALA A 1 378 ? 15.481 1.075 19.924 1.00 94.75 378 ALA A CA 1
ATOM 3036 C C . ALA A 1 378 ? 16.183 1.508 21.210 1.00 94.75 378 ALA A C 1
ATOM 3038 O O . ALA A 1 378 ? 16.933 2.483 21.205 1.00 94.75 378 ALA A O 1
ATOM 3039 N N . VAL A 1 379 ? 15.925 0.790 22.297 1.00 94.31 379 VAL A N 1
ATOM 3040 C CA . VAL A 1 379 ? 16.556 1.008 23.598 1.00 94.31 379 VAL A CA 1
ATOM 3041 C C . VAL A 1 379 ? 17.206 -0.293 24.030 1.00 94.31 379 VAL A C 1
ATOM 3043 O O . VAL A 1 379 ? 16.518 -1.309 24.147 1.00 94.31 379 VAL A O 1
ATOM 3046 N N . VAL A 1 380 ? 18.513 -0.271 24.265 1.00 91.12 380 VAL A N 1
ATOM 3047 C CA . VAL A 1 380 ? 19.246 -1.429 24.779 1.00 91.12 380 VAL A CA 1
ATOM 3048 C C . VAL A 1 380 ? 18.836 -1.647 26.234 1.00 91.12 380 VAL A C 1
ATOM 3050 O O . VAL A 1 380 ? 19.096 -0.821 27.104 1.00 91.12 380 VAL A O 1
ATOM 3053 N N . ASN A 1 381 ? 18.130 -2.746 26.498 1.00 86.94 381 ASN A N 1
ATOM 3054 C CA . ASN A 1 381 ? 17.768 -3.152 27.849 1.00 86.94 381 ASN A CA 1
ATOM 3055 C C . ASN A 1 381 ? 17.397 -4.644 27.881 1.00 86.94 381 ASN A C 1
ATOM 3057 O O . ASN A 1 381 ? 16.467 -5.095 27.204 1.00 86.94 381 ASN A O 1
ATOM 3061 N N . ARG A 1 382 ? 18.118 -5.401 28.713 1.00 83.50 382 ARG A N 1
ATOM 3062 C CA . ARG A 1 382 ? 17.947 -6.854 28.882 1.00 83.50 382 ARG A CA 1
ATOM 3063 C C . ARG A 1 382 ? 16.990 -7.230 30.014 1.00 83.50 382 ARG A C 1
ATOM 3065 O O . ARG A 1 382 ? 16.513 -8.358 30.051 1.00 83.50 382 ARG A O 1
ATOM 3072 N N . LEU A 1 383 ? 16.723 -6.319 30.951 1.00 81.88 383 LEU A N 1
ATOM 3073 C CA . LEU A 1 383 ? 15.963 -6.618 32.168 1.00 81.88 383 LEU A CA 1
ATOM 3074 C C . LEU A 1 383 ? 14.470 -6.303 32.043 1.00 81.88 383 LEU A C 1
ATOM 3076 O O . LEU A 1 383 ? 13.634 -6.970 32.656 1.00 81.88 383 LEU A O 1
ATOM 3080 N N . VAL A 1 384 ? 14.114 -5.263 31.290 1.00 84.31 384 VAL A N 1
ATOM 3081 C CA . VAL A 1 384 ? 12.726 -4.823 31.133 1.00 84.31 384 VAL A CA 1
ATOM 3082 C C . VAL A 1 384 ? 12.049 -5.646 30.051 1.00 84.31 384 VAL A C 1
ATOM 3084 O O . VAL A 1 384 ? 12.406 -5.550 28.884 1.00 84.31 384 VAL A O 1
ATOM 3087 N N . THR A 1 385 ? 11.021 -6.413 30.403 1.00 85.69 385 THR A N 1
ATOM 3088 C CA . THR A 1 385 ? 10.215 -7.115 29.399 1.00 85.69 385 THR A CA 1
ATOM 3089 C C . THR A 1 385 ? 9.352 -6.135 28.606 1.00 85.69 385 THR A C 1
ATOM 3091 O O . THR A 1 385 ? 8.851 -5.139 29.142 1.00 85.69 385 THR A O 1
ATOM 3094 N N . ALA A 1 386 ? 9.121 -6.444 27.327 1.00 86.19 386 ALA A N 1
ATOM 3095 C CA . ALA A 1 386 ? 8.258 -5.635 26.466 1.00 86.19 386 ALA A CA 1
ATOM 3096 C C . ALA A 1 386 ? 6.853 -5.432 27.064 1.00 86.19 386 ALA A C 1
ATOM 3098 O O . ALA A 1 386 ? 6.316 -4.333 26.986 1.00 86.19 386 ALA A O 1
ATOM 3099 N N . GLU A 1 387 ? 6.291 -6.445 27.731 1.00 86.31 387 GLU A N 1
ATOM 3100 C CA . GLU A 1 387 ? 4.984 -6.380 28.404 1.00 86.31 387 GLU A CA 1
ATOM 3101 C C . GLU A 1 387 ? 4.952 -5.343 29.531 1.00 86.31 387 GLU A C 1
ATOM 3103 O O . GLU A 1 387 ? 4.009 -4.556 29.645 1.00 86.31 387 GLU A O 1
ATOM 3108 N N . ARG A 1 388 ? 6.010 -5.305 30.350 1.00 87.06 388 ARG A N 1
ATOM 3109 C CA . ARG A 1 388 ? 6.121 -4.363 31.464 1.00 87.06 388 ARG A CA 1
ATOM 3110 C C . ARG A 1 388 ? 6.247 -2.930 30.960 1.00 87.06 388 ARG A C 1
ATOM 3112 O O . ARG A 1 388 ? 5.638 -2.031 31.536 1.00 87.06 388 ARG A O 1
ATOM 3119 N N . LEU A 1 389 ? 6.994 -2.722 29.875 1.00 88.12 389 LEU A N 1
ATOM 3120 C CA . LEU A 1 389 ? 7.083 -1.415 29.228 1.00 88.12 389 LEU A CA 1
ATOM 3121 C C . LEU A 1 389 ? 5.748 -1.026 28.577 1.00 88.12 389 LEU A C 1
ATOM 3123 O O . LEU A 1 389 ? 5.267 0.088 28.771 1.00 88.12 389 LEU A O 1
ATOM 3127 N N . GLN A 1 390 ? 5.102 -1.961 27.877 1.00 90.75 390 GLN A N 1
ATOM 3128 C CA . GLN A 1 390 ? 3.818 -1.760 27.205 1.00 90.75 390 GLN A CA 1
ATOM 3129 C C . GLN A 1 390 ? 2.704 -1.313 28.163 1.00 90.75 390 GLN A C 1
ATOM 3131 O O . GLN A 1 390 ? 1.843 -0.538 27.753 1.00 90.75 390 GLN A O 1
ATOM 3136 N N . ALA A 1 391 ? 2.738 -1.742 29.429 1.00 88.94 391 ALA A N 1
ATOM 3137 C CA . ALA A 1 391 ? 1.780 -1.326 30.456 1.00 88.94 391 ALA A CA 1
ATOM 3138 C C . ALA A 1 391 ? 1.873 0.166 30.838 1.00 88.94 391 ALA A C 1
ATOM 3140 O O . ALA A 1 391 ? 0.898 0.732 31.329 1.00 88.94 391 ALA A O 1
ATOM 3141 N N . VAL A 1 392 ? 3.030 0.800 30.621 1.00 89.38 392 VAL A N 1
ATOM 3142 C CA . VAL A 1 392 ? 3.277 2.221 30.937 1.00 89.38 392 VAL A CA 1
ATOM 3143 C C . VAL A 1 392 ? 3.170 3.107 29.690 1.00 89.38 392 VAL A C 1
ATOM 3145 O O . VAL A 1 392 ? 2.983 4.321 29.797 1.00 89.38 392 VAL A O 1
ATOM 3148 N N . LEU A 1 393 ? 3.245 2.511 28.497 1.00 89.75 393 LEU A N 1
ATOM 3149 C CA . LEU A 1 393 ? 3.146 3.221 27.227 1.00 89.75 393 LEU A CA 1
ATOM 3150 C C . LEU A 1 393 ? 1.714 3.727 26.935 1.00 89.75 393 LEU A C 1
ATOM 3152 O O . LEU A 1 393 ? 0.729 3.080 27.303 1.00 89.75 393 LEU A O 1
ATOM 3156 N N . PRO A 1 394 ? 1.563 4.867 26.229 1.00 87.81 394 PRO A N 1
ATOM 3157 C CA . PRO A 1 394 ? 0.264 5.323 25.733 1.00 87.81 394 PRO A CA 1
ATOM 3158 C C . PRO A 1 394 ? -0.399 4.292 24.805 1.00 87.81 394 PRO A C 1
ATOM 3160 O O . PRO A 1 394 ? 0.285 3.527 24.131 1.00 87.81 394 PRO A O 1
ATOM 3163 N N . AR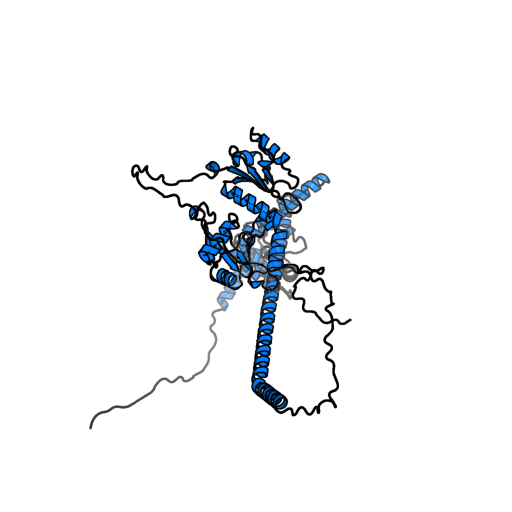G A 1 395 ? -1.738 4.323 24.695 1.00 82.56 395 ARG A N 1
ATOM 3164 C CA . ARG A 1 395 ? -2.538 3.311 23.961 1.00 82.56 395 ARG A CA 1
ATOM 3165 C C . ARG A 1 395 ? -2.139 3.095 22.493 1.00 82.56 395 ARG A C 1
ATOM 3167 O O . ARG A 1 395 ? -2.374 2.012 21.969 1.00 82.56 395 ARG A O 1
ATOM 3174 N N . ASP A 1 396 ? -1.562 4.106 21.847 1.00 88.94 396 ASP A N 1
ATOM 3175 C CA . ASP A 1 396 ? -1.180 4.064 20.430 1.00 88.94 396 ASP A CA 1
ATOM 3176 C C . ASP A 1 396 ? 0.309 3.752 20.200 1.00 88.94 396 ASP A C 1
ATOM 3178 O O . ASP A 1 396 ? 0.744 3.715 19.047 1.00 88.94 396 ASP A O 1
ATOM 3182 N N . VAL A 1 397 ? 1.091 3.544 21.264 1.00 91.62 397 VAL A N 1
ATOM 3183 C CA . VAL A 1 397 ? 2.528 3.243 21.204 1.00 91.62 397 VAL A CA 1
ATOM 3184 C C . VAL A 1 397 ? 2.736 1.761 21.488 1.00 91.62 397 VAL A C 1
ATOM 3186 O O . VAL A 1 397 ? 2.156 1.214 22.426 1.00 91.62 397 VAL A O 1
ATOM 3189 N N . TYR A 1 398 ? 3.570 1.109 20.683 1.00 91.06 398 TYR A N 1
ATOM 3190 C CA . TYR A 1 398 ? 3.798 -0.334 20.769 1.00 91.06 398 TYR A CA 1
ATOM 3191 C C . TYR A 1 398 ? 5.259 -0.623 21.078 1.00 91.06 398 TYR A C 1
ATOM 3193 O O . TYR A 1 398 ? 6.143 0.056 20.558 1.00 91.06 398 TYR A O 1
ATOM 3201 N N . CYS A 1 399 ? 5.502 -1.645 21.891 1.00 92.19 399 CYS A N 1
ATOM 3202 C CA . CYS A 1 399 ? 6.826 -2.151 22.215 1.00 92.19 399 CYS A CA 1
ATOM 3203 C C . CYS A 1 399 ? 6.964 -3.613 21.779 1.00 92.19 399 CYS A C 1
ATOM 3205 O O . CYS A 1 399 ? 6.062 -4.421 22.006 1.00 92.19 399 CYS A O 1
ATOM 3207 N N . ARG A 1 400 ? 8.108 -3.968 21.185 1.00 90.62 400 ARG A N 1
ATOM 3208 C CA . ARG A 1 400 ? 8.476 -5.361 20.903 1.00 90.62 400 ARG A CA 1
ATOM 3209 C C . ARG A 1 400 ? 9.919 -5.653 21.326 1.00 90.62 400 ARG A C 1
ATOM 3211 O O . ARG A 1 400 ? 10.768 -4.773 21.184 1.00 90.62 400 ARG A O 1
ATOM 3218 N N . PRO A 1 401 ? 10.219 -6.876 21.792 1.00 90.00 401 PRO A N 1
ATOM 3219 C CA . PRO A 1 401 ? 11.592 -7.284 22.058 1.00 90.00 401 PRO A CA 1
ATOM 3220 C C . PRO A 1 401 ? 12.398 -7.397 20.755 1.00 90.00 401 PRO A C 1
ATOM 3222 O O . PRO A 1 401 ? 11.846 -7.742 19.704 1.00 90.00 401 PRO A O 1
ATOM 3225 N N . LEU A 1 402 ? 13.695 -7.105 20.848 1.00 88.94 402 LEU A N 1
ATOM 3226 C CA . LEU A 1 402 ? 14.705 -7.293 19.809 1.00 88.94 402 LEU A CA 1
ATOM 3227 C C . LEU A 1 402 ? 15.806 -8.220 20.328 1.00 88.94 402 LEU A C 1
ATOM 3229 O O . LEU A 1 402 ? 16.290 -8.044 21.449 1.00 88.94 402 LEU A O 1
ATOM 3233 N N . ASP A 1 403 ? 16.219 -9.168 19.494 1.00 87.44 403 ASP A N 1
ATOM 3234 C CA . ASP A 1 403 ? 17.458 -9.925 19.676 1.00 87.44 403 ASP A CA 1
ATOM 3235 C C . ASP A 1 403 ? 18.648 -9.212 18.999 1.00 87.44 403 ASP A C 1
ATOM 3237 O O . ASP A 1 403 ? 18.494 -8.159 18.375 1.00 87.44 403 ASP A O 1
ATOM 3241 N N . ALA A 1 404 ? 19.854 -9.776 19.111 1.00 85.94 404 ALA A N 1
ATOM 3242 C CA . ALA A 1 404 ? 21.061 -9.204 18.506 1.00 85.94 404 ALA A CA 1
ATOM 3243 C C . ALA A 1 404 ? 20.951 -8.986 16.982 1.00 85.94 404 ALA A C 1
ATOM 3245 O O . ALA A 1 404 ? 21.485 -8.010 16.449 1.00 85.94 404 ALA A O 1
ATOM 3246 N N . HIS A 1 405 ? 20.253 -9.877 16.272 1.00 84.25 405 HIS A N 1
ATOM 3247 C CA . HIS A 1 405 ? 20.081 -9.779 14.823 1.00 84.25 405 HIS A CA 1
ATOM 3248 C C . HIS A 1 405 ? 19.101 -8.659 14.458 1.00 84.25 405 HIS A C 1
ATOM 3250 O O . HIS A 1 405 ? 19.399 -7.823 13.605 1.00 84.25 405 HIS A O 1
ATOM 3256 N N . ASP A 1 406 ? 17.975 -8.584 15.163 1.00 88.00 406 ASP A N 1
ATOM 3257 C CA . ASP A 1 406 ? 16.985 -7.520 15.039 1.00 88.00 406 ASP A CA 1
ATOM 3258 C C . ASP A 1 406 ? 17.591 -6.134 15.330 1.00 88.00 406 ASP A C 1
ATOM 3260 O O . ASP A 1 406 ? 17.236 -5.158 14.662 1.00 88.00 406 ASP A O 1
ATOM 3264 N N . ILE A 1 407 ? 18.513 -6.035 16.297 1.00 90.06 407 ILE A N 1
ATOM 3265 C CA . ILE A 1 407 ? 19.257 -4.798 16.589 1.00 90.06 407 ILE A CA 1
ATOM 3266 C C . ILE A 1 407 ? 20.121 -4.408 15.392 1.00 90.06 407 ILE A C 1
ATOM 3268 O O . ILE A 1 407 ? 20.014 -3.281 14.911 1.00 90.06 407 ILE A O 1
ATOM 3272 N N . SER A 1 408 ? 20.942 -5.334 14.885 1.00 89.81 408 SER A N 1
ATOM 3273 C CA . SER A 1 408 ? 21.794 -5.085 13.716 1.00 89.81 408 SER A CA 1
ATOM 3274 C C . SER A 1 408 ? 20.968 -4.622 12.512 1.00 89.81 408 SER A C 1
ATOM 3276 O O . SER A 1 408 ? 21.300 -3.617 11.881 1.00 89.81 408 SER A O 1
ATOM 3278 N N . LEU A 1 409 ? 19.832 -5.277 12.262 1.00 89.94 409 LEU A N 1
ATOM 3279 C CA . LEU A 1 409 ? 18.925 -4.914 11.182 1.00 89.94 409 LEU A CA 1
ATOM 3280 C C . LEU A 1 409 ? 18.293 -3.531 11.386 1.00 89.94 409 LEU A C 1
ATOM 3282 O O . LEU A 1 409 ? 18.136 -2.777 10.423 1.00 89.94 409 LEU A O 1
ATOM 3286 N N . PHE A 1 410 ? 17.909 -3.184 12.618 1.00 92.75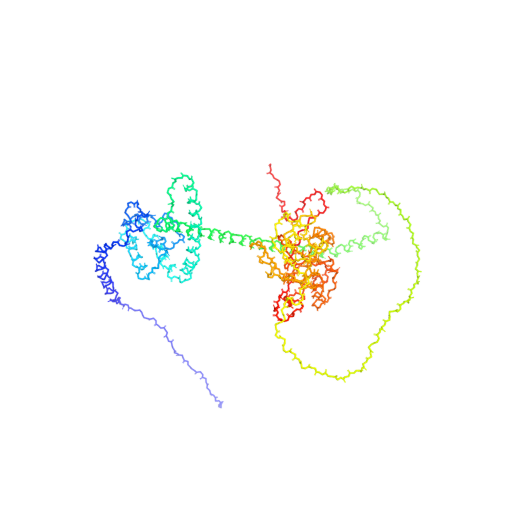 410 PHE A N 1
ATOM 3287 C CA . PHE A 1 410 ? 17.337 -1.874 12.924 1.00 92.75 410 PHE A CA 1
ATOM 3288 C C . PHE A 1 410 ? 18.367 -0.749 12.774 1.00 92.75 410 PHE A C 1
ATOM 3290 O O . PHE A 1 410 ? 18.037 0.298 12.217 1.00 92.75 410 PHE A O 1
ATOM 3297 N N . VAL A 1 411 ? 19.615 -0.976 13.193 1.00 93.06 411 VAL A N 1
ATOM 3298 C CA . VAL A 1 411 ? 20.734 -0.045 12.971 1.00 93.06 411 VAL A CA 1
ATOM 3299 C C . VAL A 1 411 ? 20.950 0.165 11.472 1.00 93.06 411 VAL A C 1
ATOM 3301 O O . VAL A 1 411 ? 20.922 1.302 10.999 1.00 93.06 411 VAL A O 1
ATOM 3304 N N . GLU A 1 412 ? 21.048 -0.920 10.700 1.00 92.81 412 GLU A N 1
ATOM 3305 C CA . GLU A 1 412 ? 21.178 -0.853 9.241 1.00 92.81 412 GLU A CA 1
ATOM 3306 C C . GLU A 1 412 ? 19.970 -0.145 8.604 1.00 92.81 412 GLU A C 1
ATOM 3308 O O . GLU A 1 412 ? 20.087 0.598 7.633 1.00 92.81 412 GLU A O 1
ATOM 3313 N N . GLN A 1 413 ? 18.762 -0.367 9.123 1.00 93.62 413 GLN A N 1
ATOM 3314 C CA . GLN A 1 413 ? 17.546 0.293 8.650 1.00 93.62 413 GLN A CA 1
ATOM 3315 C C . GLN A 1 413 ? 17.564 1.803 8.921 1.00 93.62 413 GLN A C 1
ATOM 3317 O O . GLN A 1 413 ? 17.138 2.576 8.060 1.00 93.62 413 GLN A O 1
ATOM 3322 N N . ALA A 1 414 ? 18.054 2.225 10.088 1.00 93.62 414 ALA A N 1
ATOM 3323 C CA . ALA A 1 414 ? 18.218 3.632 10.432 1.00 93.62 414 ALA A CA 1
ATOM 3324 C C . ALA A 1 414 ? 19.239 4.312 9.510 1.00 93.62 414 ALA A C 1
ATOM 3326 O O . ALA A 1 414 ? 18.947 5.380 8.970 1.00 93.62 414 ALA A O 1
ATOM 3327 N N . GLU A 1 415 ? 20.375 3.659 9.254 1.00 93.19 415 GLU A N 1
ATOM 3328 C CA . GLU A 1 415 ? 21.398 4.134 8.319 1.00 93.19 415 GLU A CA 1
ATOM 3329 C C . GLU A 1 415 ? 20.844 4.262 6.890 1.00 93.19 415 GLU A C 1
ATOM 3331 O O . GLU A 1 415 ? 20.915 5.334 6.286 1.00 93.19 415 GLU A O 1
ATOM 3336 N N . ARG A 1 416 ? 20.208 3.203 6.367 1.00 93.44 416 ARG A N 1
ATOM 3337 C CA . ARG A 1 416 ? 19.587 3.188 5.029 1.00 93.44 416 ARG A CA 1
ATOM 3338 C C . ARG A 1 416 ? 18.531 4.278 4.867 1.00 93.44 416 ARG A C 1
ATOM 3340 O O . ARG A 1 416 ? 18.430 4.891 3.809 1.00 93.44 416 ARG A O 1
ATOM 3347 N N . PHE A 1 417 ? 17.727 4.528 5.899 1.00 94.00 417 PHE A N 1
ATOM 3348 C CA . PHE A 1 417 ? 16.716 5.581 5.850 1.00 94.00 417 PHE A CA 1
ATOM 3349 C C . PHE A 1 417 ? 17.336 6.982 5.881 1.00 94.00 417 PHE A C 1
ATOM 3351 O O . PHE A 1 417 ? 16.874 7.868 5.160 1.00 94.00 417 PHE A O 1
ATOM 3358 N N . HIS A 1 418 ? 18.377 7.182 6.694 1.00 92.44 418 HIS A N 1
ATOM 3359 C CA . HIS A 1 418 ? 19.116 8.441 6.752 1.00 92.44 418 HIS A CA 1
ATOM 3360 C C . HIS A 1 418 ? 19.774 8.759 5.399 1.00 92.44 418 HIS A C 1
ATOM 3362 O O . HIS A 1 418 ? 19.619 9.866 4.887 1.00 92.44 418 HIS A O 1
ATOM 3368 N N . ASN A 1 419 ? 20.400 7.760 4.774 1.00 91.31 419 ASN A N 1
ATOM 3369 C CA . ASN A 1 419 ? 21.119 7.883 3.503 1.00 91.31 419 ASN A CA 1
ATOM 3370 C C . ASN A 1 419 ? 20.236 7.671 2.258 1.00 91.31 419 ASN A C 1
ATOM 3372 O O . ASN A 1 419 ? 20.723 7.697 1.132 1.00 91.31 419 ASN A O 1
ATOM 3376 N N . LEU A 1 420 ? 18.917 7.514 2.400 1.00 90.62 420 LEU A N 1
ATOM 3377 C CA . LEU A 1 420 ? 18.048 7.144 1.276 1.00 90.62 420 LEU A CA 1
ATOM 3378 C C . LEU A 1 420 ? 18.152 8.107 0.078 1.00 90.62 420 LEU A C 1
ATOM 3380 O O . LEU A 1 420 ? 18.150 7.684 -1.076 1.00 90.62 420 LEU A O 1
ATOM 3384 N N . SER A 1 421 ? 18.245 9.416 0.330 1.00 87.81 421 SER A N 1
ATOM 3385 C CA . SER A 1 421 ? 18.331 10.416 -0.743 1.00 87.81 421 SER A CA 1
ATOM 3386 C C . SER A 1 421 ? 19.693 10.431 -1.440 1.00 87.81 421 SER A C 1
ATOM 3388 O O . SER A 1 421 ? 19.773 10.772 -2.622 1.00 87.81 421 SER A O 1
ATOM 3390 N N . THR A 1 422 ? 20.773 10.102 -0.731 1.00 89.25 422 THR A N 1
ATOM 3391 C CA . THR A 1 422 ? 22.106 9.935 -1.320 1.00 89.25 422 THR A CA 1
ATOM 3392 C C . THR A 1 422 ? 22.179 8.633 -2.104 1.00 89.25 422 THR A C 1
ATOM 3394 O O . THR A 1 422 ? 22.678 8.641 -3.224 1.00 89.25 422 THR A O 1
ATOM 3397 N N . ASP A 1 423 ? 21.575 7.561 -1.597 1.00 89.69 423 ASP A N 1
ATOM 3398 C CA . ASP A 1 423 ? 21.576 6.239 -2.228 1.00 89.69 423 ASP A CA 1
ATOM 3399 C C . ASP A 1 423 ? 20.805 6.240 -3.545 1.00 89.69 423 ASP A C 1
ATOM 3401 O O . ASP A 1 423 ? 21.291 5.725 -4.549 1.00 89.69 423 ASP A O 1
ATOM 3405 N N . LEU A 1 424 ? 19.639 6.892 -3.580 1.00 87.88 424 LEU A N 1
ATOM 3406 C CA . LEU A 1 424 ? 18.866 7.050 -4.813 1.00 87.88 424 LEU A CA 1
ATOM 3407 C C . LEU A 1 424 ? 19.604 7.898 -5.857 1.00 87.88 424 LEU A C 1
ATOM 3409 O O . LEU A 1 424 ? 19.550 7.577 -7.040 1.00 87.88 424 LEU A O 1
ATOM 3413 N N . ARG A 1 425 ? 20.328 8.945 -5.435 1.00 86.31 425 ARG A N 1
ATOM 3414 C CA . ARG A 1 425 ? 21.182 9.746 -6.332 1.00 86.31 425 ARG A CA 1
ATOM 3415 C C . ARG A 1 425 ? 22.393 8.963 -6.828 1.00 86.31 425 ARG A C 1
ATOM 3417 O O . ARG A 1 425 ? 22.776 9.091 -7.981 1.00 86.31 425 ARG A O 1
ATOM 3424 N N . ARG A 1 426 ? 22.985 8.127 -5.982 1.00 86.44 426 ARG A N 1
ATOM 3425 C CA . ARG A 1 426 ? 24.084 7.248 -6.380 1.00 86.44 426 ARG A CA 1
ATOM 3426 C C . ARG A 1 426 ? 23.612 6.231 -7.412 1.00 86.44 426 ARG A C 1
ATOM 3428 O O . ARG A 1 426 ? 24.256 6.079 -8.441 1.00 86.44 426 ARG A O 1
ATOM 3435 N N . LEU A 1 427 ? 22.462 5.602 -7.168 1.00 85.19 427 LEU A N 1
ATOM 3436 C CA . LEU A 1 427 ? 21.846 4.661 -8.098 1.00 85.19 427 LEU A CA 1
ATOM 3437 C C . LEU A 1 427 ? 21.528 5.346 -9.432 1.00 85.19 427 LEU A C 1
ATOM 3439 O O . LEU A 1 427 ? 21.875 4.822 -10.481 1.00 85.19 427 LEU A O 1
ATOM 3443 N N . ALA A 1 428 ? 20.949 6.543 -9.389 1.00 82.44 428 ALA A N 1
ATOM 3444 C CA . ALA A 1 428 ? 20.701 7.393 -10.546 1.00 82.44 428 ALA A CA 1
ATOM 3445 C C . ALA A 1 428 ? 21.942 7.639 -11.415 1.00 82.44 428 ALA A C 1
ATOM 3447 O O . ALA A 1 428 ? 21.935 7.311 -12.600 1.00 82.44 428 ALA A O 1
ATOM 3448 N N . MET A 1 429 ? 23.006 8.175 -10.812 1.00 81.81 429 MET A N 1
ATOM 3449 C CA . MET A 1 429 ? 24.259 8.492 -11.506 1.00 81.81 429 MET A CA 1
ATOM 3450 C C . MET A 1 429 ? 24.933 7.222 -12.031 1.00 81.81 429 MET A C 1
ATOM 3452 O O . MET A 1 429 ? 25.409 7.178 -13.159 1.00 81.81 429 MET A O 1
ATOM 3456 N N . ALA A 1 430 ? 24.911 6.142 -11.249 1.00 77.69 430 ALA A N 1
ATOM 3457 C CA . ALA A 1 430 ? 25.465 4.860 -11.663 1.00 77.69 430 ALA A CA 1
ATOM 3458 C C . ALA A 1 430 ? 24.691 4.211 -12.825 1.00 77.69 430 ALA A C 1
ATOM 3460 O O . ALA A 1 430 ? 25.194 3.277 -13.442 1.00 77.69 430 ALA A O 1
ATOM 3461 N N . CYS A 1 431 ? 23.483 4.679 -13.141 1.00 71.44 431 CYS A N 1
ATOM 3462 C CA . CYS A 1 431 ? 22.662 4.167 -14.238 1.00 71.44 431 CYS A CA 1
ATOM 3463 C C . CYS A 1 431 ? 22.683 5.051 -15.485 1.00 71.44 431 CYS A C 1
ATOM 3465 O O . CYS A 1 431 ? 21.958 4.748 -16.435 1.00 71.44 431 CYS A O 1
ATOM 3467 N N . GLU A 1 432 ? 23.477 6.121 -15.502 1.00 72.69 432 GLU A N 1
ATOM 3468 C CA . GLU A 1 432 ? 23.581 7.028 -16.642 1.00 72.69 432 GLU A CA 1
ATOM 3469 C C . GLU A 1 432 ? 23.986 6.241 -17.907 1.00 72.69 432 GLU A C 1
ATOM 3471 O O . GLU A 1 432 ? 25.091 5.718 -18.019 1.00 72.69 432 GLU A O 1
ATOM 3476 N N . GLY A 1 433 ? 23.029 6.058 -18.827 1.00 67.44 433 GLY A N 1
ATOM 3477 C CA . GLY A 1 433 ? 23.186 5.258 -20.050 1.00 67.44 433 GLY A CA 1
ATOM 3478 C C . GLY A 1 433 ? 22.931 3.744 -19.930 1.00 67.44 433 GLY A C 1
ATOM 3479 O O . GLY A 1 433 ? 22.787 3.088 -20.959 1.00 67.44 433 GLY A O 1
ATOM 3480 N N . GLU A 1 434 ? 22.801 3.178 -18.723 1.00 77.56 434 GLU A N 1
ATOM 3481 C CA . GLU A 1 434 ? 22.644 1.727 -18.488 1.00 77.56 434 GLU A CA 1
ATOM 3482 C C . GLU A 1 434 ? 21.606 1.392 -17.395 1.00 77.56 434 GLU A C 1
ATOM 3484 O O . GLU A 1 434 ? 21.851 0.604 -16.478 1.00 77.56 434 GLU A O 1
ATOM 3489 N N . VAL A 1 435 ? 20.400 1.958 -17.506 1.00 81.38 435 VAL A N 1
ATOM 3490 C CA . VAL A 1 435 ? 19.276 1.701 -16.575 1.00 81.38 435 VAL A CA 1
ATOM 3491 C C . VAL A 1 435 ? 18.908 0.212 -16.490 1.00 81.38 435 VAL A C 1
ATOM 3493 O O . VAL A 1 435 ? 18.449 -0.263 -15.453 1.00 81.38 435 VAL A O 1
ATOM 3496 N N . ASP A 1 436 ? 19.177 -0.555 -17.548 1.00 83.25 436 ASP A N 1
ATOM 3497 C CA . ASP A 1 436 ? 18.935 -2.000 -17.598 1.00 83.25 436 ASP A CA 1
ATOM 3498 C C . ASP A 1 436 ? 19.766 -2.814 -16.590 1.00 83.25 436 ASP A C 1
ATOM 3500 O O . ASP A 1 436 ? 19.485 -3.998 -16.398 1.00 83.25 436 ASP A O 1
ATOM 3504 N N . ARG A 1 437 ? 20.771 -2.216 -15.931 1.00 88.44 437 ARG A N 1
ATOM 3505 C CA . ARG A 1 437 ? 21.516 -2.849 -14.827 1.00 88.44 437 ARG A CA 1
ATOM 3506 C C . ARG A 1 437 ? 20.728 -2.925 -13.524 1.00 88.44 437 ARG A C 1
ATOM 3508 O O . ARG A 1 437 ? 21.111 -3.688 -12.641 1.00 88.44 437 ARG A O 1
ATOM 3515 N N . VAL A 1 438 ? 19.652 -2.154 -13.388 1.00 90.56 438 VAL A N 1
ATOM 3516 C CA . VAL A 1 438 ? 18.863 -2.115 -12.156 1.00 90.56 438 VAL A CA 1
ATOM 3517 C C . VAL A 1 438 ? 17.756 -3.150 -12.192 1.00 90.56 438 VAL A C 1
ATOM 3519 O O . VAL A 1 438 ? 16.954 -3.202 -13.125 1.00 90.56 438 VAL A O 1
ATOM 3522 N N . VAL A 1 439 ? 17.671 -3.933 -11.123 1.00 92.44 439 VAL A N 1
ATOM 3523 C CA . VAL A 1 439 ? 16.590 -4.888 -10.892 1.00 92.44 439 VAL A CA 1
ATOM 3524 C C . VAL A 1 439 ? 15.803 -4.468 -9.661 1.00 92.44 439 VAL A C 1
ATOM 3526 O O . VAL A 1 439 ? 16.370 -4.089 -8.640 1.00 92.44 439 VAL A O 1
ATOM 3529 N N . THR A 1 440 ? 14.480 -4.541 -9.751 1.00 94.56 440 THR A N 1
ATOM 3530 C CA . THR A 1 440 ? 13.595 -4.362 -8.600 1.00 94.56 440 THR A CA 1
ATOM 3531 C C . THR A 1 440 ? 13.204 -5.726 -8.053 1.00 94.56 440 THR A C 1
ATOM 3533 O O . THR A 1 440 ? 12.578 -6.511 -8.764 1.00 94.56 440 THR A O 1
ATOM 3536 N N . LEU A 1 441 ? 13.548 -5.992 -6.795 1.00 94.44 441 LEU A N 1
ATOM 3537 C CA . LEU A 1 441 ? 13.064 -7.143 -6.042 1.00 94.44 441 LEU A CA 1
ATOM 3538 C C . LEU A 1 441 ? 11.830 -6.749 -5.225 1.00 94.44 441 LEU A C 1
ATOM 3540 O O . LEU A 1 441 ? 11.851 -5.726 -4.539 1.00 94.44 441 LEU A O 1
ATOM 3544 N N . THR A 1 442 ? 10.774 -7.556 -5.272 1.00 94.38 442 THR A N 1
ATOM 3545 C CA . THR A 1 442 ? 9.545 -7.381 -4.480 1.00 94.38 442 THR A CA 1
ATOM 3546 C C . THR A 1 442 ? 9.239 -8.634 -3.660 1.00 94.38 442 THR A C 1
ATOM 3548 O O . THR A 1 442 ? 9.708 -9.724 -3.982 1.00 94.38 442 THR A O 1
ATOM 3551 N N . GLY A 1 443 ? 8.457 -8.484 -2.585 1.00 91.38 443 GLY A N 1
ATOM 3552 C CA . GLY A 1 443 ? 8.076 -9.596 -1.704 1.00 91.38 443 GLY A CA 1
ATOM 3553 C C . GLY A 1 443 ? 9.099 -9.933 -0.612 1.00 91.38 443 GLY A C 1
ATOM 3554 O O . GLY A 1 443 ? 8.966 -10.952 0.065 1.00 91.38 443 GLY A O 1
ATOM 3555 N N . LEU A 1 444 ? 10.102 -9.074 -0.392 1.00 92.38 444 LEU A N 1
ATOM 3556 C CA . LEU A 1 444 ? 11.117 -9.291 0.641 1.00 92.38 444 LEU A CA 1
ATOM 3557 C C . LEU A 1 444 ? 10.537 -9.106 2.058 1.00 92.38 444 LEU A C 1
ATOM 3559 O O . LEU A 1 444 ? 9.888 -8.087 2.330 1.00 92.38 444 LEU A O 1
ATOM 3563 N N . PRO A 1 445 ? 10.788 -10.035 3.002 1.00 90.69 445 PRO A N 1
ATOM 3564 C CA . PRO A 1 445 ? 10.374 -9.852 4.388 1.00 90.69 445 PRO A CA 1
ATOM 3565 C C . PRO A 1 445 ? 11.057 -8.638 5.030 1.00 90.69 445 PRO A C 1
ATOM 3567 O O . PRO A 1 445 ? 12.217 -8.328 4.770 1.00 90.69 445 PRO A O 1
ATOM 3570 N N . ARG A 1 446 ? 10.358 -7.963 5.950 1.00 86.56 446 ARG A N 1
ATOM 3571 C CA . ARG A 1 446 ? 10.891 -6.774 6.652 1.00 86.56 446 ARG A CA 1
ATOM 3572 C C . ARG A 1 446 ? 12.082 -7.077 7.565 1.00 86.56 446 ARG A C 1
ATOM 3574 O O . ARG A 1 446 ? 12.719 -6.144 8.037 1.00 86.56 446 ARG A O 1
ATOM 3581 N N . THR A 1 447 ? 12.346 -8.354 7.825 1.00 85.38 447 THR A N 1
ATOM 3582 C CA . THR A 1 447 ? 13.488 -8.833 8.608 1.00 85.38 447 THR A CA 1
ATOM 3583 C C . THR A 1 447 ? 14.750 -9.033 7.762 1.00 85.38 447 THR A C 1
ATOM 3585 O O . THR A 1 447 ? 15.713 -9.593 8.260 1.00 85.38 447 THR A O 1
ATOM 3588 N N . TYR A 1 448 ? 14.733 -8.655 6.478 1.00 90.88 448 TYR A N 1
ATOM 3589 C CA . TYR A 1 448 ? 15.876 -8.794 5.573 1.00 90.88 448 TYR A CA 1
ATOM 3590 C C . TYR A 1 448 ? 16.609 -7.457 5.429 1.00 90.88 448 TYR A C 1
ATOM 3592 O O . TYR A 1 448 ? 15.991 -6.406 5.203 1.00 90.88 448 TYR A O 1
ATOM 3600 N N . GLY A 1 449 ? 17.929 -7.504 5.561 1.00 91.94 449 GLY A N 1
ATOM 3601 C CA . GLY A 1 449 ? 18.871 -6.423 5.308 1.00 91.94 449 GLY A CA 1
ATOM 3602 C C . GLY A 1 449 ? 19.609 -6.620 3.986 1.00 91.94 449 GLY A C 1
ATOM 3603 O O . GLY A 1 449 ? 19.249 -7.458 3.154 1.00 91.94 449 GLY A O 1
ATOM 3604 N N . ARG A 1 450 ? 20.645 -5.809 3.761 1.00 93.44 450 ARG A N 1
ATOM 3605 C CA . ARG A 1 450 ? 21.500 -5.892 2.564 1.00 93.44 450 ARG A CA 1
ATOM 3606 C C . ARG A 1 450 ? 22.201 -7.250 2.460 1.00 93.44 450 ARG A C 1
ATOM 3608 O O . ARG A 1 450 ? 22.286 -7.794 1.362 1.00 93.44 450 ARG A O 1
ATOM 3615 N N . GLY A 1 451 ? 22.659 -7.800 3.586 1.00 91.88 451 GLY A N 1
ATOM 3616 C CA . GLY A 1 451 ? 23.364 -9.085 3.631 1.00 91.88 451 GLY A CA 1
ATOM 3617 C C . GLY A 1 451 ? 22.491 -10.250 3.169 1.00 91.88 451 GLY A C 1
ATOM 3618 O O . GLY A 1 451 ? 22.907 -11.042 2.329 1.00 91.88 451 GLY A O 1
ATOM 3619 N N . GLU A 1 452 ? 21.245 -10.315 3.637 1.00 92.00 452 GLU A N 1
ATOM 3620 C CA . GLU A 1 452 ? 20.329 -11.387 3.244 1.00 92.00 452 GLU A CA 1
ATOM 3621 C C . GLU A 1 452 ? 19.903 -11.273 1.777 1.00 92.00 452 GLU A C 1
ATOM 3623 O O . GLU A 1 452 ? 19.754 -12.284 1.097 1.00 92.00 452 GLU A O 1
ATOM 3628 N N . VAL A 1 453 ? 19.730 -10.053 1.257 1.00 94.50 453 VAL A N 1
ATOM 3629 C CA . VAL A 1 453 ? 19.452 -9.855 -0.175 1.00 94.50 453 VAL A CA 1
ATOM 3630 C C . VAL A 1 453 ? 20.647 -10.291 -1.025 1.00 94.50 453 VAL A C 1
ATOM 3632 O O . VAL A 1 453 ? 20.458 -10.960 -2.039 1.00 94.50 453 VAL A O 1
ATOM 3635 N N . GLN A 1 454 ? 21.872 -9.962 -0.608 1.00 95.44 454 GLN A N 1
ATOM 3636 C CA . GLN A 1 454 ? 23.090 -10.406 -1.285 1.00 95.44 454 GLN A CA 1
ATOM 3637 C C . GLN A 1 454 ? 23.192 -11.938 -1.316 1.00 95.44 454 GLN A C 1
ATOM 3639 O O . GLN A 1 454 ? 23.530 -12.510 -2.351 1.00 95.44 454 GLN A O 1
ATOM 3644 N N . GLU A 1 455 ? 22.863 -12.605 -0.209 1.00 92.88 455 GLU A N 1
ATOM 3645 C CA . GLU A 1 455 ? 22.851 -14.066 -0.117 1.00 92.88 455 GLU A CA 1
ATOM 3646 C C . GLU A 1 455 ? 21.810 -14.689 -1.056 1.00 92.88 455 GLU A C 1
ATOM 3648 O O . GLU A 1 455 ? 22.160 -15.593 -1.809 1.00 92.88 455 GLU A O 1
ATOM 3653 N N . ILE A 1 456 ? 20.580 -14.154 -1.108 1.00 94.00 456 ILE A N 1
ATOM 3654 C CA . ILE A 1 456 ? 19.545 -14.619 -2.052 1.00 94.00 456 ILE A CA 1
ATOM 3655 C C . ILE A 1 456 ? 20.058 -14.544 -3.494 1.00 94.00 456 ILE A C 1
ATOM 3657 O O . ILE A 1 456 ? 19.922 -15.504 -4.254 1.00 94.00 456 ILE A O 1
ATOM 3661 N N . LEU A 1 457 ? 20.653 -13.410 -3.877 1.00 95.94 457 LEU A N 1
ATOM 3662 C CA . LEU A 1 457 ? 21.163 -13.191 -5.232 1.00 95.94 457 LEU A CA 1
ATOM 3663 C C . LEU A 1 457 ? 22.332 -14.122 -5.567 1.00 95.94 457 LEU A C 1
ATOM 3665 O O . LEU A 1 457 ? 22.399 -14.653 -6.677 1.00 95.94 457 LEU A O 1
ATOM 3669 N N . LYS A 1 458 ? 23.221 -14.366 -4.602 1.00 95.44 458 LYS A N 1
ATOM 3670 C CA . LYS A 1 458 ? 24.344 -15.286 -4.766 1.00 95.44 458 LYS A CA 1
ATOM 3671 C C . LYS A 1 458 ? 23.879 -16.738 -4.870 1.00 95.44 458 LYS A C 1
ATOM 3673 O O . LYS A 1 458 ? 24.309 -17.445 -5.772 1.00 95.44 458 LYS A O 1
ATOM 3678 N N . GLU A 1 459 ? 22.980 -17.174 -3.996 1.00 94.00 459 GLU A N 1
ATOM 3679 C CA . GLU A 1 459 ? 22.509 -18.561 -3.936 1.00 94.00 459 GLU A CA 1
ATOM 3680 C C . GLU A 1 459 ? 21.620 -18.932 -5.132 1.00 94.00 459 GLU A C 1
ATOM 3682 O O . GLU A 1 459 ? 21.789 -19.997 -5.723 1.00 94.00 459 GLU A O 1
ATOM 3687 N N . HIS A 1 460 ? 20.691 -18.053 -5.520 1.00 92.94 460 HIS A N 1
ATOM 3688 C CA . HIS A 1 460 ? 19.657 -18.393 -6.503 1.00 92.94 460 HIS A CA 1
ATOM 3689 C C . HIS A 1 460 ? 19.989 -17.923 -7.920 1.00 92.94 460 HIS A C 1
ATOM 3691 O O . HIS A 1 460 ? 19.537 -18.533 -8.890 1.00 92.94 460 HIS A O 1
ATOM 3697 N N . ALA A 1 461 ? 20.770 -16.848 -8.060 1.00 93.00 461 ALA A N 1
ATOM 3698 C CA . ALA A 1 461 ? 21.128 -16.287 -9.359 1.00 93.00 461 ALA A CA 1
ATOM 3699 C C . ALA A 1 461 ? 22.628 -16.356 -9.675 1.00 93.00 461 ALA A C 1
ATOM 3701 O O . ALA A 1 461 ? 22.981 -16.038 -10.807 1.00 93.00 461 ALA A O 1
ATOM 3702 N N . ASP A 1 462 ? 23.496 -16.783 -8.747 1.00 95.12 462 ASP A N 1
ATOM 3703 C CA . ASP A 1 462 ? 24.960 -16.755 -8.917 1.00 95.12 462 ASP A CA 1
ATOM 3704 C C . ASP A 1 462 ? 25.455 -15.364 -9.359 1.00 95.12 462 ASP A C 1
ATOM 3706 O O . ASP A 1 462 ? 26.223 -15.203 -10.311 1.00 95.12 462 ASP A O 1
ATOM 3710 N N . VAL A 1 463 ? 24.912 -14.324 -8.713 1.00 95.06 463 VAL A N 1
ATOM 3711 C CA . VAL A 1 463 ? 25.266 -12.922 -8.956 1.00 95.06 463 VAL A CA 1
ATOM 3712 C C . VAL A 1 463 ? 25.750 -12.291 -7.660 1.00 95.06 463 VAL A C 1
ATOM 3714 O O . VAL A 1 463 ? 25.013 -12.193 -6.680 1.00 95.06 463 VAL A O 1
ATOM 3717 N N . GLU A 1 464 ? 26.989 -11.806 -7.675 1.00 94.69 464 GLU A N 1
ATOM 3718 C CA . GLU A 1 464 ? 27.564 -11.058 -6.560 1.00 94.69 464 GLU A CA 1
ATOM 3719 C C . GLU A 1 464 ? 27.305 -9.559 -6.718 1.00 94.69 464 GLU A C 1
ATOM 3721 O O . GLU A 1 464 ? 27.805 -8.916 -7.647 1.00 94.69 464 GLU A O 1
ATOM 3726 N N . VAL A 1 465 ? 26.555 -9.000 -5.771 1.00 93.88 465 VAL A N 1
ATOM 3727 C CA . VAL A 1 465 ? 26.247 -7.568 -5.691 1.00 93.88 465 VAL A CA 1
ATOM 3728 C C . VAL A 1 465 ? 26.863 -6.985 -4.430 1.00 93.88 465 VAL A C 1
ATOM 3730 O O . VAL A 1 465 ? 26.875 -7.643 -3.392 1.00 93.88 465 VAL A O 1
ATOM 3733 N N . ASP A 1 466 ? 27.367 -5.759 -4.503 1.00 92.38 466 ASP A N 1
ATOM 3734 C CA . ASP A 1 466 ? 27.896 -5.062 -3.337 1.00 92.38 466 ASP A CA 1
ATOM 3735 C C . ASP A 1 466 ? 26.751 -4.621 -2.400 1.00 92.38 466 ASP A C 1
ATOM 3737 O O . ASP A 1 466 ? 25.741 -4.102 -2.875 1.00 92.38 466 ASP A O 1
ATOM 3741 N N . PRO A 1 467 ? 26.865 -4.767 -1.063 1.00 91.31 467 PRO A N 1
ATOM 3742 C CA . PRO A 1 467 ? 25.776 -4.424 -0.141 1.00 91.31 467 PRO A CA 1
ATOM 3743 C C . PRO A 1 467 ? 25.285 -2.977 -0.274 1.00 91.31 467 PRO A C 1
ATOM 3745 O O . PRO A 1 467 ? 24.101 -2.697 -0.095 1.00 91.31 467 PRO A O 1
ATOM 3748 N N . TRP A 1 468 ? 26.183 -2.053 -0.621 1.00 89.88 468 TRP A N 1
ATOM 3749 C CA . TRP A 1 468 ? 25.837 -0.653 -0.860 1.00 89.88 468 TRP A CA 1
ATOM 3750 C C . TRP A 1 468 ? 24.902 -0.467 -2.059 1.00 89.88 468 TRP A C 1
ATOM 3752 O O . TRP A 1 468 ? 24.058 0.428 -2.029 1.00 89.88 468 TRP A O 1
ATOM 3762 N N . ASP A 1 469 ? 25.001 -1.328 -3.074 1.00 92.00 469 ASP A N 1
ATOM 3763 C CA . ASP A 1 469 ? 24.204 -1.326 -4.312 1.00 92.00 469 ASP A CA 1
ATOM 3764 C C . ASP A 1 469 ? 22.790 -1.884 -4.143 1.00 92.00 469 ASP A C 1
ATOM 3766 O O . ASP A 1 469 ? 22.008 -1.930 -5.095 1.00 92.00 469 ASP A O 1
ATOM 3770 N N . ILE A 1 470 ? 22.437 -2.239 -2.909 1.00 94.06 470 ILE A N 1
ATOM 3771 C CA . ILE A 1 470 ? 21.120 -2.703 -2.507 1.00 94.06 470 ILE A CA 1
ATOM 3772 C C . ILE A 1 470 ? 20.423 -1.564 -1.752 1.00 94.06 470 ILE A C 1
ATOM 3774 O O . ILE A 1 470 ? 20.713 -1.265 -0.585 1.00 94.06 470 ILE A O 1
ATOM 3778 N N . VAL A 1 471 ? 19.482 -0.915 -2.435 1.00 93.12 471 VAL A N 1
ATOM 3779 C CA . VAL A 1 471 ? 18.761 0.267 -1.953 1.00 93.12 471 VAL A CA 1
ATOM 3780 C C . VAL A 1 471 ? 17.320 -0.101 -1.621 1.00 93.12 471 VAL A C 1
ATOM 3782 O O . VAL A 1 471 ? 16.528 -0.470 -2.485 1.00 93.12 471 VAL A O 1
ATOM 3785 N N . PHE A 1 472 ? 16.953 0.029 -0.349 1.00 93.69 472 PHE A N 1
ATOM 3786 C CA . PHE A 1 472 ? 15.612 -0.303 0.126 1.00 93.69 472 PHE A CA 1
ATOM 3787 C C . PHE A 1 472 ? 14.647 0.862 -0.064 1.00 93.69 472 PHE A C 1
ATOM 3789 O O . PHE A 1 472 ? 14.962 2.019 0.219 1.00 93.69 472 PHE A O 1
ATOM 3796 N N . ARG A 1 473 ? 13.415 0.549 -0.469 1.00 91.31 473 ARG A N 1
ATOM 3797 C CA . ARG A 1 473 ? 12.324 1.520 -0.447 1.00 91.31 473 ARG A CA 1
ATOM 3798 C C . ARG A 1 473 ? 11.782 1.662 0.974 1.00 91.31 473 ARG A C 1
ATOM 3800 O O . ARG A 1 473 ? 11.589 0.674 1.677 1.00 91.31 473 ARG A O 1
ATOM 3807 N N . PHE A 1 474 ? 11.432 2.884 1.364 1.00 91.38 474 PHE A N 1
ATOM 3808 C CA . PHE A 1 474 ? 10.791 3.170 2.648 1.00 91.38 474 PHE A CA 1
ATOM 3809 C C . PHE A 1 474 ? 9.375 3.726 2.480 1.00 91.38 474 PHE A C 1
ATOM 3811 O O . PHE A 1 474 ? 9.061 4.453 1.538 1.00 91.38 474 PHE A O 1
ATOM 3818 N N . GLN A 1 475 ? 8.513 3.364 3.422 1.00 89.31 475 GLN A N 1
ATOM 3819 C CA . GLN A 1 475 ? 7.157 3.867 3.601 1.00 89.31 475 GLN A CA 1
ATOM 3820 C C . GLN A 1 475 ? 7.162 5.038 4.601 1.00 89.31 475 GLN A C 1
ATOM 3822 O O . GLN A 1 475 ? 8.204 5.478 5.098 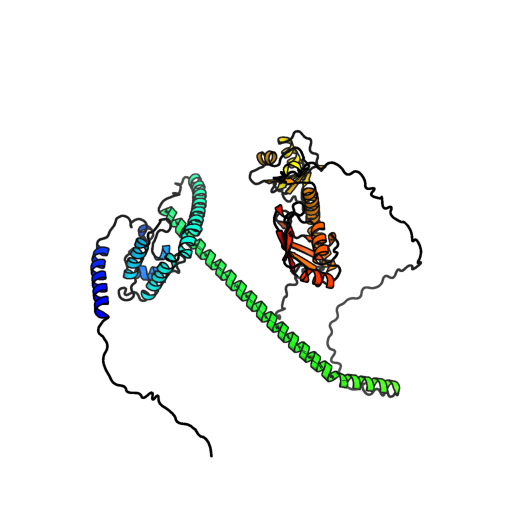1.00 89.31 475 GLN A O 1
ATOM 3827 N N . ARG A 1 476 ? 5.975 5.566 4.923 1.00 84.44 476 ARG A N 1
ATOM 3828 C CA . ARG A 1 476 ? 5.839 6.648 5.912 1.00 84.44 476 ARG A CA 1
ATOM 3829 C C . ARG A 1 476 ? 6.415 6.215 7.268 1.00 84.44 476 ARG A C 1
ATOM 3831 O O . ARG A 1 476 ? 6.331 5.048 7.654 1.00 84.44 476 ARG A O 1
ATOM 3838 N N . LYS A 1 477 ? 6.962 7.182 8.010 1.00 82.75 477 LYS A N 1
ATOM 3839 C CA . LYS A 1 477 ? 7.560 6.971 9.343 1.00 82.75 477 LYS A CA 1
ATOM 3840 C C . LYS A 1 477 ? 8.744 5.985 9.357 1.00 82.75 477 LYS A C 1
ATOM 3842 O O . LYS A 1 477 ? 8.941 5.290 10.344 1.00 82.75 477 LYS A O 1
ATOM 3847 N N . GLY A 1 478 ? 9.502 5.885 8.262 1.00 84.19 478 GLY A N 1
ATOM 3848 C CA . GLY A 1 478 ? 10.730 5.081 8.224 1.00 84.19 478 GLY A CA 1
ATOM 3849 C C . GLY A 1 478 ? 10.509 3.567 8.256 1.00 84.19 478 GLY A C 1
ATOM 3850 O O . GLY A 1 478 ? 11.424 2.825 8.596 1.00 84.19 478 GLY A O 1
ATOM 3851 N N . HIS A 1 479 ? 9.316 3.075 7.912 1.00 88.25 479 HIS A N 1
ATOM 3852 C CA . HIS A 1 479 ? 9.098 1.632 7.783 1.00 88.25 479 HIS A CA 1
ATOM 3853 C C . HIS A 1 479 ? 9.677 1.138 6.458 1.00 88.25 479 HIS A C 1
ATOM 3855 O O . HIS A 1 479 ? 9.281 1.619 5.399 1.00 88.25 479 HIS A O 1
ATOM 3861 N N . GLN A 1 480 ? 10.577 0.162 6.496 1.00 90.94 480 GLN A N 1
ATOM 3862 C CA . GLN A 1 480 ? 11.108 -0.481 5.292 1.00 90.94 480 GLN A CA 1
ATOM 3863 C C . GLN A 1 480 ? 9.996 -1.191 4.514 1.00 90.94 480 GLN A C 1
ATOM 3865 O O . GLN A 1 480 ? 9.213 -1.935 5.105 1.00 90.94 480 GLN A O 1
ATOM 3870 N N . SER A 1 481 ? 9.921 -0.959 3.205 1.00 91.62 481 SER A N 1
ATOM 3871 C CA . SER A 1 481 ? 9.031 -1.687 2.297 1.00 91.62 481 SER A CA 1
ATOM 3872 C C . SER A 1 481 ? 9.594 -3.071 1.972 1.00 91.62 481 SER A C 1
ATOM 3874 O O . SER A 1 481 ? 10.762 -3.364 2.187 1.00 91.62 481 SER A O 1
ATOM 3876 N N . ASP A 1 482 ? 8.752 -3.894 1.376 1.00 91.69 482 ASP A N 1
ATOM 3877 C CA . ASP A 1 482 ? 9.059 -5.170 0.721 1.00 91.69 482 ASP A CA 1
ATOM 3878 C C . ASP A 1 482 ? 9.770 -5.044 -0.644 1.00 91.69 482 ASP A C 1
ATOM 3880 O O . ASP A 1 482 ? 9.959 -6.045 -1.333 1.00 91.69 482 ASP A O 1
ATOM 3884 N N . THR A 1 483 ? 10.104 -3.820 -1.062 1.00 92.56 483 THR A N 1
ATOM 3885 C CA . THR A 1 483 ? 10.665 -3.507 -2.382 1.00 92.56 483 THR A CA 1
ATOM 3886 C C . THR A 1 483 ? 12.096 -3.002 -2.249 1.00 92.56 483 THR A C 1
ATOM 3888 O O . THR A 1 483 ? 12.370 -2.101 -1.446 1.00 92.56 483 THR A O 1
ATOM 3891 N N . VAL A 1 484 ? 12.989 -3.540 -3.075 1.00 93.50 484 VAL A N 1
ATOM 3892 C CA . VAL A 1 484 ? 14.421 -3.232 -3.082 1.00 93.50 484 VAL A CA 1
ATOM 3893 C C . VAL A 1 484 ? 14.904 -3.022 -4.507 1.00 93.50 484 VAL A C 1
ATOM 3895 O O . VAL A 1 484 ? 14.532 -3.762 -5.412 1.00 93.50 484 VAL A O 1
ATOM 3898 N N . TYR A 1 485 ? 15.751 -2.021 -4.697 1.00 93.56 485 TYR A N 1
ATOM 3899 C CA . TYR A 1 485 ? 16.447 -1.767 -5.946 1.00 93.56 485 TYR A CA 1
ATOM 3900 C C . TYR A 1 485 ? 17.873 -2.282 -5.836 1.00 93.56 485 TYR A C 1
ATOM 3902 O O . TYR A 1 485 ? 18.587 -1.949 -4.893 1.00 93.56 485 TYR A O 1
ATOM 3910 N N . VAL A 1 486 ? 18.270 -3.097 -6.800 1.00 93.81 486 VAL A N 1
ATOM 3911 C CA . VAL A 1 486 ? 19.572 -3.749 -6.846 1.00 93.81 486 VAL A CA 1
ATOM 3912 C C . VAL A 1 486 ? 20.279 -3.271 -8.101 1.00 93.81 486 VAL A C 1
ATOM 3914 O O . VAL A 1 486 ? 19.791 -3.498 -9.208 1.00 93.81 486 VAL A O 1
ATOM 3917 N N . LEU A 1 487 ? 21.414 -2.601 -7.935 1.00 92.50 487 LEU A N 1
ATOM 3918 C CA . LEU A 1 487 ? 22.293 -2.254 -9.045 1.00 92.50 487 LEU A CA 1
ATOM 3919 C C . LEU A 1 487 ? 23.247 -3.425 -9.309 1.00 92.50 487 LEU A C 1
ATOM 3921 O O . LEU A 1 487 ? 24.092 -3.752 -8.481 1.00 92.50 487 LEU A O 1
ATOM 3925 N N . CYS A 1 488 ? 23.106 -4.076 -10.461 1.00 92.38 488 CYS A N 1
ATOM 3926 C CA . CYS A 1 488 ? 24.004 -5.155 -10.864 1.00 92.38 488 CYS A CA 1
ATOM 3927 C C . CYS A 1 488 ? 25.275 -4.609 -11.533 1.00 92.38 488 CYS A C 1
ATOM 3929 O O . CYS A 1 488 ? 25.243 -3.580 -12.208 1.00 92.38 488 CYS A O 1
ATOM 3931 N N . LYS A 1 489 ? 26.385 -5.355 -11.428 1.00 91.50 489 LYS A N 1
ATOM 3932 C CA . LYS A 1 489 ? 27.673 -5.009 -12.062 1.00 91.50 489 LYS A CA 1
ATOM 3933 C C . LYS A 1 489 ? 27.582 -4.943 -13.588 1.00 91.50 489 LYS A C 1
ATOM 3935 O O . LYS A 1 489 ? 28.274 -4.149 -14.219 1.00 91.50 489 LYS A O 1
ATOM 3940 N N . SER A 1 490 ? 26.726 -5.769 -14.192 1.00 91.38 490 SER A N 1
ATOM 3941 C CA . SER A 1 490 ? 26.503 -5.793 -15.636 1.00 91.38 490 SER A CA 1
ATOM 3942 C C . SER A 1 490 ? 25.033 -6.016 -16.001 1.00 91.38 490 SER A C 1
ATOM 3944 O O . SER A 1 490 ? 24.251 -6.569 -15.227 1.00 91.38 490 SER A O 1
ATOM 3946 N N . VAL A 1 491 ? 24.661 -5.649 -17.234 1.00 90.38 491 VAL A N 1
ATOM 3947 C CA . VAL A 1 491 ? 23.323 -5.935 -17.792 1.00 90.38 491 VAL A CA 1
ATOM 3948 C C . VAL A 1 491 ? 23.080 -7.446 -17.936 1.00 90.38 491 VAL A C 1
ATOM 3950 O O . VAL A 1 491 ? 21.945 -7.911 -17.924 1.00 90.38 491 VAL A O 1
ATOM 3953 N N . LYS A 1 492 ? 24.139 -8.255 -18.061 1.00 93.00 492 LYS A N 1
ATOM 3954 C CA . LYS A 1 492 ? 24.001 -9.720 -18.103 1.00 93.00 492 LYS A CA 1
ATOM 3955 C C . LYS A 1 492 ? 23.569 -10.270 -16.749 1.00 93.00 492 LYS A C 1
ATOM 3957 O O . LYS A 1 492 ? 22.708 -11.144 -16.698 1.00 93.00 492 LYS A O 1
ATOM 3962 N N . ASP A 1 493 ? 24.136 -9.728 -15.679 1.00 94.00 493 ASP A N 1
ATOM 3963 C CA . ASP A 1 493 ? 23.791 -10.123 -14.317 1.00 94.00 493 ASP A CA 1
ATOM 3964 C C . ASP A 1 493 ? 22.362 -9.701 -13.984 1.00 94.00 493 ASP A C 1
ATOM 3966 O O . ASP A 1 493 ? 21.606 -10.502 -13.445 1.00 94.00 493 ASP A O 1
ATOM 3970 N N . SER A 1 494 ? 21.941 -8.500 -14.397 1.00 91.81 494 SER A N 1
ATOM 3971 C CA . SER A 1 494 ? 20.557 -8.056 -14.192 1.00 91.81 494 SER A CA 1
ATOM 3972 C C . SER A 1 494 ? 19.547 -8.955 -14.914 1.00 91.81 494 SER A C 1
ATOM 3974 O O . SER A 1 494 ? 18.519 -9.317 -14.342 1.00 91.81 494 SER A O 1
ATOM 3976 N N . VAL A 1 495 ? 19.852 -9.388 -16.144 1.00 93.06 495 VAL A N 1
ATOM 3977 C CA . VAL A 1 495 ? 19.041 -10.375 -16.875 1.00 93.06 495 VAL A CA 1
ATOM 3978 C C . VAL A 1 495 ? 19.024 -11.719 -16.147 1.00 93.06 495 VAL A C 1
ATOM 3980 O O . VAL A 1 495 ? 17.951 -12.290 -15.976 1.00 93.06 495 VAL A O 1
ATOM 3983 N N . ARG A 1 496 ? 20.170 -12.198 -15.648 1.00 94.19 496 ARG A N 1
ATOM 3984 C CA . ARG A 1 496 ? 20.242 -13.456 -14.892 1.00 94.19 496 ARG A CA 1
ATOM 3985 C C . ARG A 1 496 ? 19.407 -13.406 -13.614 1.00 94.19 496 ARG A C 1
ATOM 3987 O O . ARG A 1 496 ? 18.671 -14.351 -13.347 1.00 94.19 496 ARG A O 1
ATOM 3994 N N . VAL A 1 497 ? 19.467 -12.307 -12.859 1.00 94.25 497 VAL A N 1
ATOM 3995 C CA . VAL A 1 497 ? 18.613 -12.105 -11.678 1.00 94.25 497 VAL A CA 1
ATOM 3996 C C . VAL A 1 497 ? 17.141 -12.137 -12.081 1.00 94.25 497 VAL A C 1
ATOM 3998 O O . VAL A 1 497 ? 16.359 -12.829 -11.438 1.00 94.25 497 VAL A O 1
ATOM 4001 N N . MET A 1 498 ? 16.753 -11.466 -13.168 1.00 93.31 498 MET A N 1
ATOM 4002 C CA . MET A 1 498 ? 15.366 -11.512 -13.642 1.00 93.31 498 MET A CA 1
ATOM 4003 C C . MET A 1 498 ? 14.906 -12.903 -14.085 1.00 93.31 498 MET A C 1
ATOM 4005 O O . MET A 1 498 ? 13.739 -13.230 -13.911 1.00 93.31 498 MET A O 1
ATOM 4009 N N . GLU A 1 499 ? 15.784 -13.715 -14.666 1.00 92.75 499 GLU A N 1
ATOM 4010 C CA . GLU A 1 499 ? 15.445 -15.074 -15.100 1.00 92.75 499 GLU A CA 1
ATOM 4011 C C . GLU A 1 499 ? 15.376 -16.066 -13.935 1.00 92.75 499 GLU A C 1
ATOM 4013 O O . GLU A 1 499 ? 14.580 -17.002 -13.971 1.00 92.75 499 GLU A O 1
ATOM 4018 N N . LYS A 1 500 ? 16.233 -15.893 -12.923 1.00 94.19 500 LYS A N 1
ATOM 4019 C CA . LYS A 1 500 ? 16.409 -16.864 -11.835 1.00 94.19 500 LYS A CA 1
ATOM 4020 C C . LYS A 1 500 ? 15.626 -16.530 -10.574 1.00 94.19 500 LYS A C 1
ATOM 4022 O O . LYS A 1 500 ? 15.213 -17.443 -9.868 1.00 94.19 500 LYS A O 1
ATOM 4027 N N . VAL A 1 501 ? 15.395 -15.250 -10.299 1.00 94.19 501 VAL A N 1
ATOM 4028 C CA . VAL A 1 501 ? 14.673 -14.794 -9.108 1.00 94.19 501 VAL A CA 1
ATOM 4029 C C . VAL A 1 501 ? 13.212 -14.536 -9.467 1.00 94.19 501 VAL A C 1
ATOM 4031 O O . VAL A 1 501 ? 12.761 -13.399 -9.569 1.00 94.19 501 VAL A O 1
ATOM 4034 N N . GLN A 1 502 ? 12.467 -15.614 -9.698 1.00 93.62 502 GLN A N 1
ATOM 4035 C CA . GLN A 1 502 ? 11.019 -15.587 -9.905 1.00 93.62 502 GLN A CA 1
ATOM 4036 C C . GLN A 1 502 ? 10.388 -16.587 -8.946 1.00 93.62 502 GLN A C 1
ATOM 4038 O O . GLN A 1 502 ? 10.691 -17.773 -9.031 1.00 93.62 502 GLN A O 1
ATOM 4043 N N . GLU A 1 503 ? 9.550 -16.112 -8.021 1.00 91.94 503 GLU A N 1
ATOM 4044 C CA . GLU A 1 503 ? 8.915 -16.956 -6.995 1.00 91.94 503 GLU A CA 1
ATOM 4045 C C . GLU A 1 503 ? 9.925 -17.709 -6.113 1.00 91.94 503 GLU A C 1
ATOM 4047 O O . GLU A 1 503 ? 9.693 -18.840 -5.689 1.00 91.94 503 GLU A O 1
ATOM 4052 N N . VAL A 1 504 ? 11.061 -17.078 -5.800 1.00 91.75 504 VAL A N 1
ATOM 4053 C CA . VAL A 1 504 ? 12.060 -17.682 -4.911 1.00 91.75 504 VAL A CA 1
ATOM 4054 C C . VAL A 1 504 ? 11.524 -17.692 -3.485 1.00 91.75 504 VAL A C 1
ATOM 4056 O O . VAL A 1 504 ? 11.250 -16.636 -2.913 1.00 91.75 504 VAL A O 1
ATOM 4059 N N . ALA A 1 505 ? 11.376 -18.885 -2.910 1.00 89.44 505 ALA A N 1
ATOM 4060 C CA . ALA A 1 505 ? 10.910 -19.057 -1.544 1.00 89.44 505 ALA A CA 1
ATOM 4061 C C . ALA A 1 505 ? 12.022 -18.706 -0.547 1.00 89.44 505 ALA A C 1
ATOM 4063 O O . ALA A 1 505 ? 13.067 -19.349 -0.512 1.00 89.44 505 ALA A O 1
ATOM 4064 N N . VAL A 1 506 ? 11.770 -17.714 0.303 1.00 90.06 506 VAL A N 1
ATOM 4065 C CA . VAL A 1 506 ? 12.669 -17.293 1.383 1.00 90.06 506 VAL A CA 1
ATOM 4066 C C . VAL A 1 506 ? 11.945 -17.388 2.727 1.00 90.06 506 VAL A C 1
ATOM 4068 O O . VAL A 1 506 ? 10.747 -17.100 2.799 1.00 90.06 506 VAL A O 1
ATOM 4071 N N . PRO A 1 507 ? 12.605 -17.799 3.820 1.00 87.81 507 PRO A N 1
ATOM 4072 C CA . PRO A 1 507 ? 11.959 -17.868 5.128 1.00 87.81 507 PRO A CA 1
ATOM 4073 C C . PRO A 1 507 ? 11.540 -16.471 5.607 1.00 87.81 507 PRO A C 1
ATOM 4075 O O . PRO A 1 507 ? 12.272 -15.499 5.455 1.00 87.81 507 PRO A O 1
ATOM 4078 N N . LYS A 1 508 ? 10.372 -16.339 6.252 1.00 84.62 508 LYS A N 1
ATOM 4079 C CA . LYS A 1 508 ? 9.921 -15.024 6.760 1.00 84.62 508 LYS A CA 1
ATOM 4080 C C . LYS A 1 508 ? 10.830 -14.443 7.838 1.00 84.62 508 LYS A C 1
ATOM 4082 O O . LYS A 1 508 ? 10.838 -13.233 8.029 1.00 84.62 508 LYS A O 1
ATOM 4087 N N . ARG A 1 509 ? 11.557 -15.300 8.555 1.00 80.62 509 ARG A N 1
ATOM 4088 C CA . ARG A 1 509 ? 12.629 -14.930 9.478 1.00 80.62 509 ARG A CA 1
ATOM 4089 C C . ARG A 1 509 ? 13.810 -15.856 9.236 1.00 80.62 509 ARG A C 1
ATOM 4091 O O . ARG A 1 509 ? 13.713 -17.043 9.537 1.00 80.62 509 ARG A O 1
ATOM 4098 N N . ARG A 1 510 ? 14.931 -15.311 8.763 1.00 72.62 510 ARG A N 1
ATOM 4099 C CA . ARG A 1 510 ? 16.136 -16.095 8.448 1.00 72.62 510 ARG A CA 1
ATOM 4100 C C . ARG A 1 510 ? 16.610 -16.943 9.631 1.00 72.62 510 ARG A C 1
ATOM 4102 O O . ARG A 1 510 ? 16.850 -18.131 9.470 1.00 72.62 510 ARG A O 1
ATOM 4109 N N . ALA A 1 511 ? 16.644 -16.362 10.830 1.00 68.06 511 ALA A N 1
ATOM 4110 C CA . ALA A 1 511 ? 17.085 -17.052 12.045 1.00 68.06 511 ALA A CA 1
ATOM 4111 C C . ALA A 1 511 ? 16.176 -18.217 12.491 1.00 68.06 511 ALA A C 1
ATOM 4113 O O . ALA A 1 511 ? 16.603 -19.039 13.297 1.00 68.06 511 ALA A O 1
ATOM 4114 N N . TYR A 1 512 ? 14.938 -18.293 11.990 1.00 67.06 512 TYR A N 1
ATOM 4115 C CA . TYR A 1 512 ? 13.927 -19.247 12.457 1.00 67.06 512 TYR A CA 1
ATOM 4116 C C . TYR A 1 512 ? 13.381 -20.170 11.352 1.00 67.06 512 TYR A C 1
ATOM 4118 O O . TYR A 1 512 ? 12.405 -20.883 11.584 1.00 67.06 512 TYR A O 1
ATOM 4126 N N . GLY A 1 513 ? 14.019 -20.180 10.175 1.00 62.25 513 GLY A N 1
ATOM 4127 C CA . GLY A 1 513 ? 13.796 -21.156 9.103 1.00 62.25 513 GLY A CA 1
ATOM 4128 C C . GLY A 1 513 ? 12.323 -21.477 8.813 1.00 62.25 513 GLY A C 1
ATOM 4129 O O . GLY A 1 513 ? 11.495 -20.579 8.646 1.00 62.25 513 GLY A O 1
ATOM 4130 N N . GLU A 1 514 ? 12.012 -22.776 8.768 1.00 60.03 514 GLU A N 1
ATOM 4131 C CA . GLU A 1 514 ? 10.699 -23.339 8.408 1.00 60.03 514 GLU A CA 1
ATOM 4132 C C . GLU A 1 514 ? 9.567 -22.994 9.396 1.00 60.03 514 GLU A C 1
ATOM 4134 O O . GLU A 1 514 ? 8.392 -23.113 9.051 1.00 60.03 514 GLU A O 1
ATOM 4139 N N . VAL A 1 515 ? 9.884 -22.514 10.604 1.00 66.00 515 VAL A N 1
ATOM 4140 C CA . VAL A 1 515 ? 8.903 -22.312 11.688 1.00 66.00 515 VAL A CA 1
ATOM 4141 C C . VAL A 1 515 ? 7.921 -21.174 11.386 1.00 66.00 515 VAL A C 1
ATOM 4143 O O . VAL A 1 515 ? 6.763 -21.223 11.793 1.00 66.00 515 VAL A O 1
ATOM 4146 N N . PHE A 1 516 ? 8.355 -20.145 10.653 1.00 66.69 516 PHE A N 1
ATOM 4147 C CA . PHE A 1 516 ? 7.546 -18.947 10.375 1.00 66.69 516 PHE A CA 1
ATOM 4148 C C . PHE A 1 516 ? 6.985 -18.904 8.943 1.00 66.69 516 PHE A C 1
ATOM 4150 O O . PHE A 1 516 ? 6.415 -17.890 8.525 1.00 66.69 516 PHE A O 1
ATOM 4157 N N . GLY A 1 517 ? 7.109 -20.009 8.201 1.00 79.88 517 GLY A N 1
ATOM 4158 C CA . GLY A 1 517 ? 6.701 -20.120 6.803 1.00 79.88 517 GLY A CA 1
ATOM 4159 C C . GLY A 1 517 ? 7.596 -19.334 5.839 1.00 79.88 517 GLY A C 1
ATOM 4160 O O . GLY A 1 517 ? 8.595 -18.723 6.227 1.00 79.88 517 GLY A O 1
ATOM 4161 N N . CYS A 1 518 ? 7.217 -19.333 4.562 1.00 86.44 518 CYS A N 1
ATOM 4162 C CA . CYS A 1 518 ? 7.958 -18.673 3.491 1.00 86.44 518 CYS A CA 1
ATOM 4163 C C . CYS A 1 518 ? 7.264 -17.397 2.987 1.00 86.44 518 CYS A C 1
ATOM 4165 O O . CYS A 1 518 ? 6.052 -17.201 3.128 1.00 86.44 518 CYS A O 1
ATOM 4167 N N . ALA A 1 519 ? 8.071 -16.504 2.432 1.00 88.88 519 ALA A N 1
ATOM 4168 C CA . ALA A 1 519 ? 7.686 -15.443 1.521 1.00 88.88 519 ALA A CA 1
ATOM 4169 C C . ALA A 1 519 ? 8.284 -15.763 0.147 1.00 88.88 519 ALA A C 1
ATOM 4171 O O . ALA A 1 519 ? 9.234 -16.537 0.051 1.00 88.88 519 ALA A O 1
ATOM 4172 N N . PHE A 1 520 ? 7.738 -15.169 -0.903 1.00 92.88 520 PHE A N 1
ATOM 4173 C CA . PHE A 1 520 ? 8.235 -15.355 -2.259 1.00 92.88 520 PHE A CA 1
ATOM 4174 C C . PHE A 1 520 ? 8.827 -14.039 -2.749 1.00 92.88 520 PHE A C 1
ATOM 4176 O O . PHE A 1 520 ? 8.260 -12.977 -2.496 1.00 92.88 520 PHE A O 1
ATOM 4183 N N . VAL A 1 521 ? 9.986 -14.115 -3.396 1.00 94.12 521 VAL A N 1
ATOM 4184 C CA . VAL A 1 521 ? 10.698 -12.958 -3.940 1.00 94.12 521 VAL A CA 1
ATOM 4185 C C . VAL A 1 521 ? 10.630 -12.995 -5.460 1.00 94.12 521 VAL A C 1
ATOM 4187 O O . VAL A 1 521 ? 10.883 -14.032 -6.080 1.00 94.12 521 VAL A O 1
ATOM 4190 N N . TRP A 1 522 ? 10.320 -11.846 -6.056 1.00 93.81 522 TRP A N 1
ATOM 4191 C CA . TRP A 1 522 ? 10.247 -11.666 -7.504 1.00 93.81 522 TRP A CA 1
ATOM 4192 C C . TRP A 1 522 ? 11.176 -10.558 -7.966 1.00 93.81 522 TRP A C 1
ATOM 4194 O O . TRP A 1 522 ? 11.228 -9.493 -7.355 1.00 93.81 522 TRP A O 1
ATOM 4204 N N . ALA A 1 523 ? 11.851 -10.782 -9.087 1.00 94.06 523 ALA A N 1
ATOM 4205 C CA . ALA A 1 523 ? 12.618 -9.773 -9.795 1.00 94.06 523 ALA A CA 1
ATOM 4206 C C . ALA A 1 523 ? 11.811 -9.174 -10.954 1.00 94.06 523 ALA A C 1
ATOM 4208 O O . ALA A 1 523 ? 11.132 -9.871 -11.704 1.00 94.06 523 ALA A O 1
ATOM 4209 N N . SER A 1 524 ? 11.904 -7.861 -11.141 1.00 91.19 524 SER A N 1
ATOM 4210 C CA . SER A 1 524 ? 11.237 -7.150 -12.233 1.00 91.19 524 SER A CA 1
ATOM 4211 C C . SER A 1 524 ? 12.004 -5.892 -12.649 1.00 91.19 524 SER A C 1
ATOM 4213 O O . SER A 1 524 ? 12.816 -5.362 -11.889 1.00 91.19 524 SER A O 1
ATOM 4215 N N . ARG A 1 525 ? 11.713 -5.367 -13.848 1.00 83.69 525 ARG A N 1
ATOM 4216 C CA . ARG A 1 525 ? 12.148 -4.023 -14.277 1.00 83.69 525 ARG A CA 1
ATOM 4217 C C . ARG A 1 525 ? 11.070 -2.990 -13.959 1.00 83.69 525 ARG A C 1
ATOM 4219 O O . ARG A 1 525 ? 10.404 -2.486 -14.860 1.00 83.69 525 ARG A O 1
ATOM 4226 N N . GLN A 1 526 ? 10.841 -2.705 -12.681 1.00 67.25 526 GLN A N 1
ATOM 4227 C CA . GLN A 1 526 ? 10.029 -1.545 -12.311 1.00 67.25 526 GLN A CA 1
ATOM 4228 C C . GLN A 1 526 ? 10.884 -0.275 -12.387 1.00 67.25 526 GLN A C 1
ATOM 4230 O O . GLN A 1 526 ? 12.034 -0.256 -11.955 1.00 67.25 526 GLN A O 1
ATOM 4235 N N . ALA A 1 527 ? 10.331 0.779 -12.990 1.00 54.56 527 ALA A N 1
ATOM 4236 C CA . ALA A 1 527 ? 11.053 2.024 -13.218 1.00 54.56 527 ALA A CA 1
ATOM 4237 C C . ALA A 1 527 ? 11.302 2.770 -11.898 1.00 54.56 527 ALA A C 1
ATOM 4239 O O . ALA A 1 527 ? 10.364 3.091 -11.163 1.00 54.56 527 ALA A O 1
ATOM 4240 N N . ILE A 1 528 ? 12.565 3.098 -11.631 1.00 62.31 528 ILE A N 1
ATOM 4241 C CA . ILE A 1 528 ? 12.943 4.105 -10.638 1.00 62.31 528 ILE A CA 1
ATOM 4242 C C . ILE A 1 528 ? 12.861 5.463 -11.328 1.00 62.31 528 ILE A C 1
ATOM 4244 O O . ILE A 1 528 ? 13.535 5.697 -12.328 1.00 62.31 528 ILE A O 1
ATOM 4248 N N . PHE A 1 529 ? 12.038 6.367 -10.797 1.00 54.38 529 PHE A N 1
ATOM 4249 C CA . PHE A 1 529 ? 12.025 7.754 -11.250 1.00 54.38 529 PHE A CA 1
ATOM 4250 C C . PHE A 1 529 ? 13.252 8.467 -10.691 1.00 54.38 529 PHE A C 1
ATOM 4252 O O . PHE A 1 529 ? 13.322 8.767 -9.499 1.00 54.38 529 PHE A O 1
ATOM 4259 N N . VAL A 1 530 ? 14.222 8.710 -11.562 1.00 51.16 530 VAL A N 1
ATOM 4260 C CA . VAL A 1 530 ? 15.439 9.450 -11.256 1.00 51.16 530 VAL A CA 1
ATOM 4261 C C . VAL A 1 530 ? 15.344 10.830 -11.912 1.00 51.16 530 VAL A C 1
ATOM 4263 O O . VAL A 1 530 ? 15.202 10.887 -13.133 1.00 51.16 530 VAL A O 1
ATOM 4266 N N . PRO A 1 531 ? 15.418 11.938 -11.156 1.00 42.19 531 PRO A N 1
ATOM 4267 C CA . PRO A 1 531 ? 15.600 13.260 -11.746 1.00 42.19 531 PRO A CA 1
ATOM 4268 C C . PRO A 1 531 ? 17.038 13.401 -12.272 1.00 42.19 531 PRO A C 1
ATOM 4270 O O . PRO A 1 531 ? 17.984 13.065 -11.556 1.00 42.19 531 PRO A O 1
ATOM 4273 N N . SER A 1 532 ? 17.215 13.889 -13.504 1.00 38.91 532 SER A N 1
ATOM 4274 C CA . SER A 1 532 ? 18.545 14.217 -14.033 1.00 38.91 532 SER A CA 1
ATOM 4275 C C . SER A 1 532 ? 19.126 15.430 -13.308 1.00 38.91 532 SER A C 1
ATOM 4277 O O . SER A 1 532 ? 18.415 16.386 -13.003 1.00 38.91 532 SER A O 1
ATOM 4279 N N . THR A 1 533 ? 20.429 15.412 -13.038 1.00 45.59 533 THR A N 1
ATOM 4280 C CA . THR A 1 533 ? 21.174 16.550 -12.490 1.00 45.59 533 THR A CA 1
ATOM 4281 C C . THR A 1 533 ? 21.371 17.621 -13.565 1.00 45.59 533 THR A C 1
ATOM 4283 O O . THR A 1 533 ? 22.366 17.625 -14.280 1.00 45.59 533 THR A O 1
ATOM 4286 N N . GLY A 1 534 ? 20.406 18.524 -13.674 1.00 37.97 534 GLY A N 1
ATOM 4287 C CA . GLY A 1 534 ? 20.450 19.764 -14.445 1.00 37.97 534 GLY A CA 1
ATOM 4288 C C . GLY A 1 534 ? 19.307 20.646 -13.950 1.00 37.97 534 GLY A C 1
ATOM 4289 O O . GLY A 1 534 ? 18.294 20.113 -13.514 1.00 37.97 534 GLY A O 1
ATOM 4290 N N . ASP A 1 535 ? 19.468 21.968 -13.951 1.00 39.66 535 ASP A N 1
ATOM 4291 C CA . ASP A 1 535 ? 18.529 22.958 -13.380 1.00 39.66 535 ASP A CA 1
ATOM 4292 C C . ASP A 1 535 ? 17.144 23.040 -14.070 1.00 39.66 535 ASP A C 1
ATOM 4294 O O . ASP A 1 535 ? 16.400 24.007 -13.923 1.00 39.66 535 ASP A O 1
ATOM 4298 N N . GLU A 1 536 ? 16.736 21.989 -14.769 1.00 34.62 536 GLU A N 1
ATOM 4299 C CA . GLU A 1 536 ? 15.368 21.749 -15.190 1.00 34.62 536 GLU A CA 1
ATOM 4300 C C . GLU A 1 536 ? 14.926 20.418 -14.580 1.00 34.62 536 GLU A C 1
ATOM 4302 O O . GLU A 1 536 ? 15.577 19.385 -14.741 1.00 34.62 536 GLU A O 1
ATOM 4307 N N . MET A 1 537 ? 13.791 20.421 -13.870 1.00 32.25 537 MET A N 1
ATOM 4308 C CA . MET A 1 537 ? 13.044 19.185 -13.653 1.00 32.25 537 MET A CA 1
ATOM 4309 C C . MET A 1 537 ? 12.551 18.697 -15.016 1.00 32.25 537 MET A C 1
ATOM 4311 O O . MET A 1 537 ? 11.387 18.889 -15.374 1.00 32.25 537 MET A O 1
ATOM 4315 N N . ASP A 1 538 ? 13.433 18.044 -15.764 1.00 26.58 538 ASP A N 1
ATOM 4316 C CA . ASP A 1 538 ? 13.054 17.216 -16.888 1.00 26.58 538 ASP A CA 1
ATOM 4317 C C . ASP A 1 538 ? 12.426 15.955 -16.313 1.00 26.58 538 ASP A C 1
ATOM 4319 O O . ASP A 1 538 ? 13.027 14.910 -16.057 1.00 26.58 538 ASP A O 1
ATOM 4323 N N . ILE A 1 539 ? 11.134 16.098 -16.050 1.00 32.16 539 ILE A N 1
ATOM 4324 C CA . ILE A 1 539 ? 10.248 14.970 -15.926 1.00 32.16 539 ILE A CA 1
ATOM 4325 C C . ILE A 1 539 ? 10.325 14.263 -17.279 1.00 32.16 539 ILE A C 1
ATOM 4327 O O . ILE A 1 539 ? 9.732 14.733 -18.251 1.00 32.16 539 ILE A O 1
ATOM 4331 N N . ALA A 1 540 ? 10.960 13.093 -17.337 1.00 27.72 540 ALA A N 1
ATOM 4332 C CA . ALA A 1 540 ? 10.691 12.112 -18.385 1.00 27.72 540 ALA A CA 1
ATOM 4333 C C . ALA A 1 540 ? 9.275 11.524 -18.192 1.00 27.72 540 ALA A C 1
ATOM 4335 O O . ALA A 1 540 ? 9.056 10.320 -18.090 1.00 27.72 540 ALA A O 1
ATOM 4336 N N . LEU A 1 541 ? 8.276 12.406 -18.140 1.00 31.61 541 LEU A N 1
ATOM 4337 C CA . LEU A 1 541 ? 7.017 12.165 -18.800 1.00 31.61 541 LEU A CA 1
ATOM 4338 C C . LEU A 1 541 ? 7.390 12.054 -20.269 1.00 31.61 541 LEU A C 1
ATOM 4340 O O . LEU A 1 541 ? 8.066 12.922 -20.818 1.00 31.61 541 LEU A O 1
ATOM 4344 N N . THR A 1 542 ? 6.904 11.024 -20.938 1.00 27.38 542 THR A N 1
ATOM 4345 C CA . THR A 1 542 ? 6.731 11.092 -22.382 1.00 27.38 542 THR A CA 1
ATOM 4346 C C . THR A 1 542 ? 5.763 12.243 -22.686 1.00 27.38 542 THR A C 1
ATOM 4348 O O . THR A 1 542 ? 4.565 12.025 -22.870 1.00 27.38 542 THR A O 1
ATOM 4351 N N . LYS A 1 543 ? 6.248 13.487 -22.696 1.00 29.78 543 LYS A N 1
ATOM 4352 C CA . LYS A 1 543 ? 5.565 14.607 -23.328 1.00 29.78 543 LYS A CA 1
ATOM 4353 C C . LYS A 1 543 ? 5.721 14.388 -24.826 1.00 29.78 543 LYS A C 1
ATOM 4355 O O . LYS A 1 543 ? 6.782 14.611 -25.397 1.00 29.78 543 LYS A O 1
ATOM 4360 N N . LYS A 1 544 ? 4.641 13.950 -25.474 1.00 30.92 544 LYS A N 1
ATOM 4361 C CA . LYS A 1 544 ? 4.413 14.349 -26.862 1.00 30.92 544 LYS A CA 1
ATOM 4362 C C . LYS A 1 544 ? 4.254 15.864 -26.839 1.00 30.92 544 LYS A C 1
ATOM 4364 O O . LYS A 1 544 ? 3.290 16.370 -26.268 1.00 30.92 544 LYS A O 1
ATOM 4369 N N . SER A 1 545 ? 5.204 16.562 -27.442 1.00 30.33 545 SER A N 1
ATOM 4370 C CA . SER A 1 545 ? 4.984 17.896 -27.972 1.00 30.33 545 SER A CA 1
ATOM 4371 C C . SER A 1 545 ? 3.760 17.846 -28.892 1.00 30.33 545 SER A C 1
ATOM 4373 O O . SER A 1 545 ? 3.748 17.160 -29.915 1.00 30.33 545 SER A O 1
ATOM 4375 N N . GLY A 1 546 ? 2.687 18.517 -28.481 1.00 34.25 546 GLY A N 1
ATOM 4376 C CA . GLY A 1 546 ? 1.716 19.045 -29.430 1.00 34.25 546 GLY A CA 1
ATOM 4377 C C . GLY A 1 546 ? 2.326 20.277 -30.108 1.00 34.25 546 GLY A C 1
ATOM 4378 O O . GLY A 1 546 ? 3.154 20.946 -29.487 1.00 34.25 546 GLY A O 1
ATOM 4379 N N . PRO A 1 547 ? 1.978 20.561 -31.371 1.00 38.47 547 PRO A N 1
ATOM 4380 C CA . PRO A 1 547 ? 2.461 21.747 -32.060 1.00 38.47 547 PRO A CA 1
ATOM 4381 C C . PRO A 1 547 ? 1.791 23.005 -31.494 1.00 38.47 547 PRO A C 1
ATOM 4383 O O . PRO A 1 547 ? 0.589 23.004 -31.225 1.00 38.47 547 PRO A O 1
ATOM 4386 N N . ASP A 1 548 ? 2.572 24.076 -31.360 1.00 35.75 548 ASP A N 1
ATOM 4387 C CA . ASP A 1 548 ? 2.059 25.432 -31.174 1.00 35.75 548 ASP A CA 1
ATOM 4388 C C . ASP A 1 548 ? 1.121 25.819 -32.323 1.00 35.75 548 ASP A C 1
ATOM 4390 O O . ASP A 1 548 ? 1.483 25.702 -33.496 1.00 35.75 548 ASP A O 1
ATOM 4394 N N . SER A 1 549 ? -0.043 26.377 -31.977 1.00 32.56 549 SER A N 1
ATOM 4395 C CA . SER A 1 549 ? -0.664 27.453 -32.757 1.00 32.56 549 SER A CA 1
ATOM 4396 C C . SER A 1 549 ? -1.743 28.194 -31.950 1.00 32.56 549 SER A C 1
ATOM 4398 O O . SER A 1 549 ? -2.913 27.807 -31.997 1.00 32.56 549 SER A O 1
ATOM 4400 N N . ARG A 1 550 ? -1.356 29.267 -31.249 1.00 32.78 550 ARG A N 1
ATOM 4401 C CA . ARG A 1 550 ? -1.829 30.665 -31.404 1.00 32.78 550 ARG A CA 1
ATOM 4402 C C . ARG A 1 550 ? -1.655 31.489 -30.137 1.00 32.78 550 ARG A C 1
ATOM 4404 O O . ARG A 1 550 ? -2.174 31.063 -29.086 1.00 32.78 550 ARG A O 1
#

Organism: Perkinsus olseni (NCBI:txid32597)

InterPro domains:
  IPR001623 DnaJ domain [PF00226] (83-144)
  IPR001623 DnaJ domain [PS50076] (82-148)
  IPR001623 DnaJ domain [SM00271] (81-140)
  IPR001623 DnaJ domain [cd06257] (84-134)
  IPR036869 Chaperone J-domain superfamily [G3DSA:1.10.287.110] (59-143)
  IPR036869 Chaperone J-domain superfamily [SSF46565] (59-142)
  IPR042858 DnaJ homolog subfamily C member 8 [PTHR15606] (37-258)

=== Feature glossary ===
Feature key, reading from the visual/contextual features back to the raw sequence:

Rendered structure images. Six rendered views show the 3D structure from the faces of a cube — i.e. along ±x, ±y, ±z. Rendering representation is drawn randomly per protein from cartoon (secondary-structure ribbons), sticks (backbone bonds), or molecular surface; coloring is either N→C rainbow (blue at the N-terminus through red at the C-terminus) or one color per chain.

Contact-map, Ramachandran, and PAE plots. The contact map is a binary N×N matrix image: pixel (i, j) is dark where Cα_i and Cα_j are within 8 Å and |i−j|>4. Because the |i−j|>4 filter removes local helical contacts, off-diagonal stripes parallel to the main diagonal indicate parallel β-sheets; stripes perpendicular to it indicate antiparallel β-sheets. The Ramachandran plot scatters every residue's (φ, ψ) pair against the sterically allowed regions. The PAE heatmap renders the predicted-aligned-error matrix.

InterPro / GO / CATH / organism. Database cross-references. InterPro integrates a dozen domain/family signature databases into unified entries with residue-range hits. GO terms attach function/process/location labels with evidence codes. CATH codes position the fold in a four-level structural taxonomy. Organism is the NCBI-taxonomy species name.

Nearest PDB structures. The Foldseek neighbor list gives the closest experimentally determined structures in the PDB, ranked by structural alignment. TM-score near 1 means near-identical fold; near 0.3 means only rough topology match. This is how one finds what a novel AlphaFold prediction most resembles in the solved-structure universe.

Predicted aligned error. PAE(i, j) answers: if I align the predicted and true structures on residue i, how far off (in Å) do I expect residue j to be? A block-diagonal PAE matrix with low values on the blocks and high values off-diagonal is the signature of a multi-domain protein with confidently predicted domains but uncertain inter-domain orientation.

Solvent-accessible surface area. Accessible surface area quantifies burial. A residue with SASA near zero is packed into the hydrophobic core; one with SASA >100 Å² sits on the surface. Computed here via the Shrake–Rupley numerical algorithm with a 1.4 Å probe.

B-factor. B-factor (Debye–Waller factor) reflects atomic displacement in the crystal lattice. It is an experimental observable (units Å²), not a prediction; low values mean the atom is pinned down, high values mean it moves or is heterogeneous across the crystal.

pLDDT. For AlphaFold models, the B-factor field carries pLDDT — the model's own estimate of local accuracy on a 0–100 scale. Regions with pLDDT<50 should be treated as essentially unmodeled; they often correspond to intrinsically disordered segments.

Backbone torsions (φ/ψ). φ (phi) and ψ (psi) are the two rotatable backbone dihedrals per residue: φ is the C(i-1)–N–Cα–C torsion, ψ is the N–Cα–C–N(i+1) torsion, both in degrees on (−180°, 180°]. α-helical residues cluster near (−60°, −45°); β-strand residues near (−120°, +130°). A Ramachandran plot is simply a scatter of (φ, ψ) for every residue.

Radius of gyration, Cα contacts, bounding box. Radius of gyration (Rg) is the root-mean-square distance of Cα atoms from their centroid — a single number for overall size and compactness. A globular domain of N residues has Rg ≈ 2.2·N^0.38 Å; an extended or disordered chain has a much larger Rg. The Cα contact count is the number of residue pairs whose Cα atoms are within 8 Å and are more than four positions apart in sequence — a standard proxy for tertiary packing density. The bounding box is the smallest axis-aligned box enclosing all Cα atoms.

Secondary structure (3-state, P-SEA). Three-state secondary structure (P-SEA) collapses the eight DSSP classes into helix (a), strand (b), and coil (c). P-SEA assigns these from Cα geometry alone — distances and angles — without requiring backbone oxygens, so it works on any Cα trace.

Secondary structure (8-state, DSSP). DSSP 8-state secondary structure assigns each residue one of H (α-helix), G (3₁₀-helix), I (π-helix), E (extended β-strand), B (isolated β-bridge), T (hydrogen-bonded turn), S (bend), or '-' (coil). The assignment is computed from backbone hydrogen-bond geometry via the Kabsch–Sander algorithm.

Foldseek 3Di. A 3Di character summarizes, for each residue, the relative orientation of the Cα frame of its nearest spatial neighbor. Because it encodes fold topology rather than chemistry, 3Di alignments detect remote structural similarity that sequence alignment misses.

mmCIF coordinates. The mmCIF block holds the 3D Cartesian coordinates of each backbone atom (N, Cα, C, O) in ångströms. mmCIF is the PDB's canonical archive format — a tagged-loop text representation of the atomic model.

Sequence. Sequence gives the chain of amino acids in standard one-letter code (A=alanine, C=cysteine, …, Y=tyrosine), read N→C. It is the only feature that is directly encoded by the gene; all structural features are derived from the folded form of this sequence.